Protein AF-A0A7W0CWL2-F1 (afdb_monomer_lite)

Radius of gyration: 29.36 Å; chains: 1; bounding box: 99×56×89 Å

Sequence (589 aa):
MKFAYYSIGLSVAALAASQASAQQHRPSVHDLQPAHIPLLMAPLDTTQPSAPIWFKGDAPENRLLAKVAFRPLDAVAIDSGAPAPLKTPLVLWRAISGDNARFATVPEIRQAKEGRTYCARPDALKGAFLCFVDADENGSFEKIARGTGERAPGVARLTIVGPAEALPKPVGYRPARPDEIEAIPASVVNCAKDHDRPRYAVQLARPEPSEEQIAAIADQLGGTNREAAIAAARRLASRSMGIAACQASEPIGASDYGFPATPLRPDAFAVRMGELVVEVGAKNESAPSRLLGVRNADRLYRVVGAGVAPLSETLTDAERELAIRQKFDKPILMTAAGAQVNAGVHGPGDVIATLPVSHGYMGVLTADTTIRTILSTRSVPAGTVVYGVPMSSRLTVTRNGIPMGPWETPKPTAENFNLVWCLPVEDEGRWSATCLPIGGAGYTILKGQQPAFHVSSLSYAADTSTNDGLPPVKEQAGNFGKPLVLRLRLKSVTPTQIAVAQETVFGDAVVSTRDWIVPRLPGKGSGLVIGGGVIGLSPAPAGSDKIDVAAVKPIEAGEDASRVDSGLLRENLAAPAEEIGGEAAAPLG

Secondary structure (DSSP, 8-state):
-----------HHHHHHHHHHTTS-PPPGGG-EEEE--EEEPPP-TTS----S---SSPPS--EEEEEEEEES-EEEE-----TT--S-EEEEEEEES-GGG--BHHHHHH----EEEE--GGGTTT-EEEEEESS-SSEEEEEEEEEESSS--GGGEEEEEEEEEEEEEEE-EEPPTTTS--EEEEEEE---TTS--EEEEEEPPPPPPHHHHHHHHHHTTSS-HHHHHHHHHHHHHHHH-----EEPEEE-TTTS--TTSPPPTT-EEEEETTEEEEE--SSTTPPEEEEEES-TTBEEEEETTEEEETTS---HHHHHHHHHHHS-S-SEEEPS--EE--EEE-TT-EEEEEEEEESSEEEESS-EEEE-SS-EEEE-TT-EEEEEEEE-B---EETTEEPPTTTSPPPPGGGEEEEEEEEEEETTEEEEEEE---SSS---EEEESSTT-------BTTS---SSS-SEEE-----SS-EEEEEEEEEE-SSEEEEEEEEEETTEEEEEEEEEEE--TTS-EEEEETTEEEEEEE-TT-TT-EEEEEEEPPPTTSBSS-EEEEEPPS-S---S------------

Foldseek 3Di:
DDDDDDQPDPDVVLVVVVVVVVPPDDFALLQKWWKAFWKFKDFFDQVDFAFAQAAADDDDPDFFGGKIKIFGPFKWWFDDSDDDDPRDTFIWGWMDTHDLLQDFFPVRVVPDPDWTKTWGWCPVPPQWIKIFTDRPPPQWGQWIWIFDFDQDTDRLRTTMTGHIDGRPDIGGIGTDDPVSIDMWIWTWGFPDHGLPATKIFIFTDQDQQDPVQLQVQCVVVPNDCSVVSSVVSSVVSDVRLDDTAIGGKAWDDPVGLPQVVDDADPQWTWIDDDQWIKIHHHNDHRTGIGTRGGNDSRTIWGDARRGIDTSSDDRHPVVQVSLLCSVVVFAQKWFAPDKDADFFKDFAFDWGIKTFIDGPWKWWFQAWDWADDPVDIDIDGGGQMWGWEWAFEQPQDDDVNHGDDPSPGDDDGSVRIDTWIWDWDADPNAIAIKTFDDAAADTHIDPRHPQHSQPHYDYDHNPPHHDDDDRRIDIDDDDNPWIWMWIWGFHWFAQFWTKIWTFTDTHHDGNDIDIDIATDDPPFWWWKQFQNWIWTWADDPPDRTMTGIDGPGDRDTSGHRSDMDTYTDDDDPPDPPPPPPPDDDDDDD

pLDDT: mean 75.86, std 18.03, range [21.53, 96.81]

Structure (mmCIF, N/CA/C/O backbone):
data_AF-A0A7W0CWL2-F1
#
_entry.id   AF-A0A7W0CWL2-F1
#
loop_
_atom_site.group_PDB
_atom_site.id
_atom_site.type_symbol
_atom_site.label_atom_id
_atom_site.label_alt_id
_atom_site.label_comp_id
_atom_site.label_asym_id
_atom_site.label_entity_id
_atom_site.label_seq_id
_atom_site.pdbx_PDB_ins_code
_atom_site.Cartn_x
_atom_site.Cartn_y
_atom_site.Cartn_z
_atom_site.occupancy
_atom_site.B_iso_or_equiv
_atom_site.auth_seq_id
_atom_site.auth_comp_id
_atom_site.auth_asym_id
_atom_site.auth_atom_id
_atom_site.pdbx_PDB_model_num
ATOM 1 N N . MET A 1 1 ? -34.058 -11.211 -50.443 1.00 27.27 1 MET A N 1
ATOM 2 C CA . MET A 1 1 ? -32.891 -11.559 -49.606 1.00 27.27 1 MET A CA 1
ATOM 3 C C . MET A 1 1 ? -32.279 -10.267 -49.084 1.00 27.27 1 MET A C 1
ATOM 5 O O . MET A 1 1 ? -31.775 -9.494 -49.884 1.00 27.27 1 MET A O 1
ATOM 9 N N . LYS A 1 2 ? -32.430 -9.972 -47.787 1.00 21.73 2 LYS A N 1
ATOM 10 C CA . LYS A 1 2 ? -31.880 -8.781 -47.118 1.00 21.73 2 LYS A CA 1
ATOM 11 C C . LYS A 1 2 ? -30.834 -9.257 -46.107 1.00 21.73 2 LYS A C 1
ATOM 13 O O . LYS A 1 2 ? -31.173 -10.056 -45.241 1.00 21.73 2 LYS A O 1
ATOM 18 N N . PHE A 1 3 ? -29.593 -8.796 -46.247 1.00 22.06 3 PHE A N 1
ATOM 19 C CA . PHE A 1 3 ? -28.521 -9.013 -45.275 1.00 22.06 3 PHE A CA 1
ATOM 20 C C . PHE A 1 3 ? -28.699 -8.047 -44.098 1.00 22.06 3 PHE A C 1
ATOM 22 O O . PHE A 1 3 ? -28.837 -6.840 -44.296 1.00 22.06 3 PHE A O 1
ATOM 29 N N . ALA A 1 4 ? -28.736 -8.595 -42.885 1.00 23.62 4 ALA A N 1
ATOM 30 C CA . ALA A 1 4 ? -28.808 -7.845 -41.641 1.00 23.62 4 ALA A CA 1
ATOM 31 C C . ALA A 1 4 ? -27.402 -7.390 -41.218 1.00 23.62 4 ALA A C 1
ATOM 33 O O . ALA A 1 4 ? -26.505 -8.209 -41.031 1.00 23.62 4 ALA A O 1
ATOM 34 N N . TYR A 1 5 ? -27.235 -6.077 -41.059 1.00 21.53 5 TYR A N 1
ATOM 35 C CA . TYR A 1 5 ? -26.109 -5.457 -40.367 1.00 21.53 5 TYR A CA 1
ATOM 36 C C . TYR A 1 5 ? -26.237 -5.743 -38.862 1.00 21.53 5 TYR A C 1
ATOM 38 O O . TYR A 1 5 ? -27.152 -5.232 -38.219 1.00 21.53 5 TYR A O 1
ATOM 46 N N . TYR A 1 6 ? -25.340 -6.555 -38.296 1.00 25.03 6 TYR A N 1
ATOM 47 C CA . TYR A 1 6 ? -25.198 -6.702 -36.845 1.00 25.03 6 TYR A CA 1
ATOM 48 C C . TYR A 1 6 ? -24.166 -5.695 -36.333 1.00 25.03 6 TYR A C 1
ATOM 50 O O . TYR A 1 6 ? -22.960 -5.866 -36.492 1.00 25.03 6 TYR A O 1
ATOM 58 N N . SER A 1 7 ? -24.666 -4.620 -35.731 1.00 25.83 7 SER A N 1
ATOM 59 C CA . SER A 1 7 ? -23.889 -3.589 -35.049 1.00 25.83 7 SER A CA 1
ATOM 60 C C . SER A 1 7 ? -23.289 -4.156 -33.756 1.00 25.83 7 SER A C 1
ATOM 62 O O . SER A 1 7 ? -24.020 -4.492 -32.824 1.00 25.83 7 SER A O 1
ATOM 64 N N . ILE A 1 8 ? -21.960 -4.252 -33.678 1.00 35.47 8 ILE A N 1
ATOM 65 C CA . ILE A 1 8 ? -21.224 -4.589 -32.450 1.00 35.47 8 ILE A CA 1
ATOM 66 C C . ILE A 1 8 ? -21.139 -3.318 -31.601 1.00 35.47 8 ILE A C 1
ATOM 68 O O . ILE A 1 8 ? -20.180 -2.554 -31.660 1.00 35.47 8 ILE A O 1
ATOM 72 N N . GLY A 1 9 ? -22.196 -3.054 -30.837 1.00 31.50 9 GLY A N 1
ATOM 73 C CA . GLY A 1 9 ? -22.177 -2.045 -29.788 1.00 31.50 9 GLY A CA 1
ATOM 74 C C . GLY A 1 9 ? -21.540 -2.626 -28.532 1.00 31.50 9 GLY A C 1
ATOM 75 O O . GLY A 1 9 ? -22.206 -3.334 -27.781 1.00 31.50 9 GLY A O 1
ATOM 76 N N . LEU A 1 10 ? -20.272 -2.306 -28.269 1.00 38.59 10 LEU A N 1
ATOM 77 C CA . LEU A 1 10 ? -19.717 -2.360 -26.914 1.00 38.59 10 LEU A CA 1
ATOM 78 C C . LEU A 1 10 ? -20.371 -1.218 -26.126 1.00 38.59 10 LEU A C 1
ATOM 80 O O . LEU A 1 10 ? -19.854 -0.108 -26.022 1.00 38.59 10 LEU A O 1
ATOM 84 N N . SER A 1 11 ? -21.603 -1.443 -25.680 1.00 37.03 11 SER A N 1
ATOM 85 C CA . SER A 1 11 ? -22.354 -0.445 -24.937 1.00 37.03 11 SER A CA 1
ATOM 86 C C . SER A 1 11 ? -21.695 -0.265 -23.575 1.00 37.03 11 SER A C 1
ATOM 88 O O . SER A 1 11 ? -21.535 -1.223 -22.823 1.00 37.03 11 SER A O 1
ATOM 90 N N . VAL A 1 12 ? -21.415 0.985 -23.215 1.00 39.75 12 VAL A N 1
ATOM 91 C CA . VAL A 1 12 ? -21.106 1.451 -21.849 1.00 39.75 12 VAL A CA 1
ATOM 92 C C . VAL A 1 12 ? -22.057 0.838 -20.795 1.00 39.75 12 VAL A C 1
ATOM 94 O O . VAL A 1 12 ? -21.685 0.679 -19.638 1.00 39.75 12 VAL A O 1
ATOM 97 N N . ALA A 1 13 ? -23.249 0.392 -21.210 1.00 33.59 13 ALA A N 1
ATOM 98 C CA . ALA A 1 13 ? -24.205 -0.386 -20.427 1.00 33.59 13 ALA A CA 1
ATOM 99 C C . ALA A 1 13 ? -23.679 -1.736 -19.886 1.00 33.59 13 ALA A C 1
ATOM 101 O O . ALA A 1 13 ? -24.046 -2.102 -18.778 1.00 33.59 13 ALA A O 1
ATOM 102 N N . ALA A 1 14 ? -22.803 -2.464 -20.593 1.00 38.53 14 ALA A N 1
ATOM 103 C CA . ALA A 1 14 ? -22.231 -3.722 -20.086 1.00 38.53 14 ALA A CA 1
ATOM 104 C C . ALA A 1 14 ? -21.186 -3.474 -18.976 1.00 38.53 14 ALA A C 1
ATOM 106 O O . ALA A 1 14 ? -21.126 -4.208 -17.992 1.00 38.53 14 ALA A O 1
ATOM 107 N N . LEU A 1 15 ? -20.430 -2.375 -19.092 1.00 38.44 15 LEU A N 1
ATOM 108 C CA . LEU A 1 15 ? -19.535 -1.862 -18.046 1.00 38.44 15 LEU A CA 1
ATOM 109 C C . LEU A 1 15 ? -20.314 -1.290 -16.847 1.00 38.44 15 LEU A C 1
ATOM 111 O O . LEU A 1 15 ? -19.859 -1.406 -15.713 1.00 38.44 15 LEU A O 1
ATOM 115 N N . ALA A 1 16 ? -21.497 -0.711 -17.079 1.00 36.06 16 ALA A N 1
ATOM 116 C CA . ALA A 1 16 ? -22.393 -0.224 -16.028 1.00 36.06 16 ALA A CA 1
ATOM 117 C C . ALA A 1 16 ? -23.171 -1.355 -15.322 1.00 36.06 16 ALA A C 1
ATOM 119 O O . ALA A 1 16 ? -23.413 -1.271 -14.123 1.00 36.06 16 ALA A O 1
ATOM 120 N N . ALA A 1 17 ? -23.510 -2.445 -16.018 1.00 32.56 17 ALA A N 1
ATOM 121 C CA . ALA A 1 17 ? -24.182 -3.603 -15.421 1.00 32.56 17 ALA A CA 1
ATOM 122 C C . ALA A 1 17 ? -23.267 -4.376 -14.449 1.00 32.56 17 ALA A C 1
ATOM 124 O O . ALA A 1 17 ? -23.724 -4.783 -13.385 1.00 32.56 17 ALA A O 1
ATOM 125 N N . SER A 1 18 ? -21.962 -4.474 -14.746 1.00 39.06 18 SER A N 1
ATOM 126 C CA . SER A 1 18 ? -20.945 -4.941 -13.781 1.00 39.06 18 SER A CA 1
ATOM 127 C C . SER A 1 18 ? -20.818 -4.001 -12.570 1.00 39.06 18 SER A C 1
ATOM 129 O O . SER A 1 18 ? -20.562 -4.452 -11.457 1.00 39.06 18 SER A O 1
ATOM 131 N N . GLN A 1 19 ? -21.038 -2.688 -12.731 1.00 36.34 19 GLN A N 1
ATOM 132 C CA . GLN A 1 19 ? -21.084 -1.764 -11.588 1.00 36.34 19 GLN A CA 1
ATOM 133 C C . GLN A 1 19 ? -22.311 -1.986 -10.689 1.00 36.34 19 GLN A C 1
ATOM 135 O O . GLN A 1 19 ? -22.186 -1.806 -9.481 1.00 36.34 19 GLN A O 1
ATOM 140 N N . ALA A 1 20 ? -23.452 -2.398 -11.252 1.00 31.19 20 ALA A N 1
ATOM 141 C CA . ALA A 1 20 ? -24.682 -2.653 -10.501 1.00 31.19 20 ALA A CA 1
ATOM 142 C C . ALA A 1 20 ? -24.654 -3.986 -9.721 1.00 31.19 20 ALA A C 1
ATOM 144 O O . ALA A 1 20 ? -25.176 -4.049 -8.612 1.00 31.19 20 ALA A O 1
ATOM 145 N N . SER A 1 21 ? -24.006 -5.038 -10.245 1.00 32.62 21 SER A N 1
ATOM 146 C CA . SER A 1 21 ? -23.830 -6.312 -9.516 1.00 32.62 21 SER A CA 1
ATOM 147 C C . SER A 1 21 ? -22.690 -6.287 -8.494 1.00 32.62 21 SER A C 1
ATOM 149 O O . SER A 1 21 ? -22.713 -7.049 -7.532 1.00 32.62 21 SER A O 1
ATOM 151 N N . ALA A 1 22 ? -21.706 -5.398 -8.659 1.00 36.59 22 ALA A N 1
ATOM 152 C CA . ALA A 1 22 ? -20.562 -5.272 -7.749 1.00 36.59 22 ALA A CA 1
ATOM 153 C C . ALA A 1 22 ? -20.897 -4.571 -6.415 1.00 36.59 22 ALA A C 1
ATOM 155 O O . ALA A 1 22 ? -20.013 -4.329 -5.594 1.00 36.59 22 ALA A O 1
ATOM 156 N N . GLN A 1 23 ? -22.167 -4.234 -6.175 1.00 35.53 23 GLN A N 1
ATOM 157 C CA . GLN A 1 23 ? -22.606 -3.563 -4.954 1.00 35.53 23 GLN A CA 1
ATOM 158 C C . GLN A 1 23 ? -22.805 -4.526 -3.762 1.00 35.53 23 GLN A C 1
ATOM 160 O O . GLN A 1 23 ? -23.130 -4.062 -2.673 1.00 35.53 23 GLN A O 1
ATOM 165 N N . GLN A 1 24 ? -22.586 -5.842 -3.930 1.00 41.56 24 GLN A N 1
ATOM 166 C CA . GLN A 1 24 ? -22.901 -6.850 -2.900 1.00 41.56 24 GLN A CA 1
ATOM 167 C C . GLN A 1 24 ? -21.722 -7.573 -2.225 1.00 41.56 24 GLN A C 1
ATOM 169 O O . GLN A 1 24 ? -21.952 -8.277 -1.244 1.00 41.56 24 GLN A O 1
ATOM 174 N N . HIS A 1 25 ? -20.466 -7.360 -2.621 1.00 42.75 25 HIS A N 1
ATOM 175 C CA . HIS A 1 25 ? -19.316 -7.801 -1.818 1.00 42.75 25 HIS A CA 1
ATOM 176 C C . HIS A 1 25 ? -18.101 -6.932 -2.134 1.00 42.75 25 HIS A C 1
ATOM 178 O O . HIS A 1 25 ? -17.621 -6.917 -3.266 1.00 42.75 25 HIS A O 1
ATOM 184 N N . ARG A 1 26 ? -17.578 -6.200 -1.142 1.00 56.06 26 ARG A N 1
ATOM 185 C CA . ARG A 1 26 ? -16.204 -5.693 -1.250 1.00 56.06 26 ARG A CA 1
ATOM 186 C C . ARG A 1 26 ? -15.301 -6.934 -1.318 1.00 56.06 26 ARG A C 1
ATOM 188 O O . ARG A 1 26 ? -15.426 -7.768 -0.422 1.00 56.06 26 ARG A O 1
ATOM 195 N N . PRO A 1 27 ? -14.456 -7.097 -2.352 1.00 63.69 27 PRO A N 1
ATOM 196 C CA . PRO A 1 27 ? -13.581 -8.261 -2.443 1.00 63.69 27 PRO A CA 1
ATOM 197 C C . PRO A 1 27 ? -12.713 -8.347 -1.188 1.00 63.69 27 PRO A C 1
ATOM 199 O O . PRO A 1 27 ? -12.268 -7.314 -0.671 1.00 63.69 27 PRO A O 1
ATOM 202 N N . SER A 1 28 ? -12.498 -9.565 -0.687 1.00 80.12 28 SER A N 1
ATOM 203 C CA . SER A 1 28 ? -11.626 -9.777 0.462 1.00 80.12 28 SER A CA 1
ATOM 204 C C . SER A 1 28 ? -10.224 -9.285 0.120 1.00 80.12 28 SER A C 1
ATOM 206 O O . SER A 1 28 ? -9.782 -9.379 -1.026 1.00 80.12 28 SER A O 1
ATOM 208 N N . VAL A 1 29 ? -9.476 -8.789 1.109 1.00 81.50 29 VAL A N 1
ATOM 209 C CA . VAL A 1 29 ? -8.068 -8.418 0.893 1.00 81.50 29 VAL A CA 1
ATOM 210 C C . VAL A 1 29 ? -7.231 -9.612 0.409 1.00 81.50 29 VAL A C 1
ATOM 212 O O . VAL A 1 29 ? -6.247 -9.434 -0.307 1.00 81.50 29 VAL A O 1
ATOM 215 N N . HIS A 1 30 ? -7.666 -10.831 0.739 1.00 85.94 30 HIS A N 1
ATOM 216 C CA . HIS A 1 30 ? -7.069 -12.094 0.297 1.00 85.94 30 HIS A CA 1
ATOM 217 C C . HIS A 1 30 ? -7.371 -12.442 -1.168 1.00 85.94 30 HIS A C 1
ATOM 219 O O . HIS A 1 30 ? -6.653 -13.243 -1.756 1.00 85.94 30 HIS A O 1
ATOM 225 N N . ASP A 1 31 ? -8.381 -11.812 -1.774 1.00 86.12 31 ASP A N 1
ATOM 226 C CA . ASP A 1 31 ? -8.710 -11.974 -3.198 1.00 86.12 31 ASP A CA 1
ATOM 227 C C . ASP A 1 31 ? -7.900 -11.021 -4.094 1.00 86.12 31 ASP A C 1
ATOM 229 O O . ASP A 1 31 ? -7.954 -11.105 -5.322 1.00 86.12 31 ASP A O 1
ATOM 233 N N . LEU A 1 32 ? -7.168 -10.078 -3.493 1.00 88.00 32 LEU A N 1
ATOM 234 C CA . LEU A 1 32 ? -6.303 -9.139 -4.199 1.00 88.00 32 LEU A CA 1
ATOM 235 C C . LEU A 1 32 ? -4.924 -9.763 -4.431 1.00 88.00 32 LEU A C 1
ATOM 237 O O . LEU A 1 32 ? -4.356 -10.395 -3.544 1.00 88.00 32 LEU A O 1
ATOM 241 N N . GLN A 1 33 ? -4.340 -9.538 -5.602 1.00 88.31 33 GLN A N 1
ATOM 242 C CA . GLN A 1 33 ? -3.027 -10.074 -5.955 1.00 88.31 33 GLN A CA 1
ATOM 243 C C . GLN A 1 33 ? -2.087 -8.966 -6.434 1.00 88.31 33 GLN A C 1
ATOM 245 O O . GLN A 1 33 ? -2.532 -8.072 -7.161 1.00 88.31 33 GLN A O 1
ATOM 250 N N . PRO A 1 34 ? -0.790 -9.016 -6.074 1.00 88.69 34 PRO A N 1
ATOM 251 C CA . PRO A 1 34 ? 0.233 -8.202 -6.722 1.00 88.69 34 PRO A CA 1
ATOM 252 C C . PRO A 1 34 ? 0.200 -8.399 -8.234 1.00 88.69 34 PRO A C 1
ATOM 254 O O . PRO A 1 34 ? 0.051 -9.529 -8.695 1.00 88.69 34 PRO A O 1
ATOM 257 N N . ALA A 1 35 ? 0.355 -7.328 -9.008 1.00 88.56 35 ALA A N 1
ATOM 258 C CA . ALA A 1 35 ? 0.389 -7.414 -10.461 1.00 88.56 35 ALA A CA 1
ATOM 259 C C . ALA A 1 35 ? 1.294 -6.358 -11.095 1.00 88.56 35 ALA A C 1
ATOM 261 O O . ALA A 1 35 ? 1.311 -5.216 -10.638 1.00 88.56 35 ALA A O 1
ATOM 262 N N . HIS A 1 36 ? 1.984 -6.702 -12.187 1.00 89.06 36 HIS A N 1
ATOM 263 C CA . HIS A 1 36 ? 2.844 -5.774 -12.932 1.00 89.06 36 HIS A CA 1
ATOM 264 C C . HIS A 1 36 ? 2.720 -5.917 -14.430 1.00 89.06 36 HIS A C 1
ATOM 266 O O . HIS A 1 36 ? 2.474 -7.000 -14.950 1.00 89.06 36 HIS A O 1
ATOM 272 N N . ILE A 1 37 ? 3.044 -4.824 -15.113 1.00 90.25 37 ILE A N 1
ATOM 273 C CA . ILE A 1 37 ? 3.412 -4.864 -16.520 1.00 90.25 37 ILE A CA 1
ATOM 274 C C . ILE A 1 37 ? 4.922 -5.136 -16.620 1.00 90.25 37 ILE A C 1
ATOM 276 O O . ILE A 1 37 ? 5.704 -4.248 -16.267 1.00 90.25 37 ILE A O 1
ATOM 280 N N . PRO A 1 38 ? 5.361 -6.312 -17.105 1.00 91.75 38 PRO A N 1
ATOM 281 C CA . PRO A 1 38 ? 6.758 -6.545 -17.442 1.00 91.75 38 PRO A CA 1
ATOM 282 C C . PRO A 1 38 ? 7.201 -5.633 -18.591 1.00 91.75 38 PRO A C 1
ATOM 284 O O . PRO A 1 38 ? 6.579 -5.590 -19.655 1.00 91.75 38 PRO A O 1
ATOM 287 N N . LEU A 1 39 ? 8.309 -4.928 -18.382 1.00 93.12 39 LEU A N 1
ATOM 288 C CA . LEU A 1 39 ? 8.911 -4.011 -19.341 1.00 93.12 39 LEU A CA 1
ATOM 289 C C . LEU A 1 39 ? 10.300 -4.485 -19.767 1.00 93.12 39 LEU A C 1
ATOM 291 O O . LEU A 1 39 ? 11.058 -5.014 -18.956 1.00 93.12 39 LEU A O 1
ATOM 295 N N . LEU A 1 40 ? 10.664 -4.208 -21.014 1.00 92.88 40 LEU A N 1
ATOM 296 C CA . LEU A 1 40 ? 12.005 -4.403 -21.556 1.00 92.88 40 LEU A CA 1
ATOM 297 C C . LEU A 1 40 ? 12.644 -3.073 -21.917 1.00 92.88 40 LEU A C 1
ATOM 299 O O . LEU A 1 40 ? 11.975 -2.170 -22.423 1.00 92.88 40 LEU A O 1
ATOM 303 N N . MET A 1 41 ? 13.950 -2.968 -21.674 1.00 92.31 41 MET A N 1
ATOM 304 C CA . MET A 1 41 ? 14.731 -1.830 -22.142 1.00 92.31 41 MET A CA 1
ATOM 305 C C . MET A 1 41 ? 14.873 -1.915 -23.665 1.00 92.31 41 MET A C 1
ATOM 307 O O . MET A 1 41 ? 15.286 -2.937 -24.209 1.00 92.31 41 MET A O 1
ATOM 311 N N . ALA A 1 42 ? 14.519 -0.839 -24.361 1.00 89.81 42 ALA A N 1
ATOM 312 C CA . ALA A 1 42 ? 14.760 -0.711 -25.790 1.00 89.81 42 ALA A CA 1
ATOM 313 C C . ALA A 1 42 ? 16.275 -0.663 -26.083 1.00 89.81 42 ALA A C 1
ATOM 315 O O . ALA A 1 42 ? 17.053 -0.302 -25.194 1.00 89.81 42 ALA A O 1
ATOM 316 N N . PRO A 1 43 ? 16.709 -0.978 -27.319 1.00 86.69 43 PRO A N 1
ATOM 317 C CA . PRO A 1 43 ? 18.112 -0.876 -27.706 1.00 86.69 43 PRO A CA 1
ATOM 318 C C . PRO A 1 43 ? 18.725 0.478 -27.330 1.00 86.69 43 PRO A C 1
ATOM 320 O O . PRO A 1 43 ? 18.146 1.534 -27.589 1.00 86.69 43 PRO A O 1
ATOM 323 N N . LEU A 1 44 ? 19.895 0.423 -26.695 1.00 86.81 44 LEU A N 1
ATOM 324 C CA . LEU A 1 44 ? 20.581 1.579 -26.135 1.00 86.81 44 LEU A CA 1
ATOM 325 C C . LEU A 1 44 ? 21.485 2.242 -27.175 1.00 86.81 44 LEU A C 1
ATOM 327 O O . LEU A 1 44 ? 22.370 1.590 -27.727 1.00 86.81 44 LEU A O 1
ATOM 331 N N . ASP A 1 45 ? 21.323 3.547 -27.379 1.00 87.81 45 ASP A N 1
ATOM 332 C CA . ASP A 1 45 ? 22.303 4.347 -28.113 1.00 87.81 45 ASP A CA 1
ATOM 333 C C . ASP A 1 45 ? 23.516 4.624 -27.211 1.00 87.81 45 ASP A C 1
ATOM 335 O O . ASP A 1 45 ? 23.439 5.396 -26.252 1.00 87.81 45 ASP A O 1
ATOM 339 N N . THR A 1 46 ? 24.639 3.964 -27.492 1.00 85.12 46 THR A N 1
ATOM 340 C CA . THR A 1 46 ? 25.900 4.122 -26.748 1.00 85.12 46 THR A CA 1
ATOM 341 C C . THR A 1 46 ? 26.716 5.333 -27.197 1.00 85.12 46 THR A C 1
ATOM 343 O O . THR A 1 46 ? 27.695 5.683 -26.542 1.00 85.12 46 THR A O 1
ATOM 346 N N . THR A 1 47 ? 26.314 6.001 -28.283 1.00 84.56 47 THR A N 1
ATOM 347 C CA . THR A 1 47 ? 26.996 7.198 -28.800 1.00 84.56 47 THR A CA 1
ATOM 348 C C . THR A 1 47 ? 26.538 8.486 -28.118 1.00 84.56 47 THR A C 1
ATOM 350 O O . THR A 1 47 ? 27.156 9.538 -28.295 1.00 84.56 47 THR A O 1
ATOM 353 N N . GLN A 1 48 ? 25.481 8.410 -27.305 1.00 85.69 48 GLN A N 1
ATOM 354 C CA . GLN A 1 48 ? 24.941 9.563 -26.600 1.00 85.69 48 GLN A CA 1
ATOM 355 C C . GLN A 1 48 ? 25.950 10.168 -25.604 1.00 85.69 48 GLN A C 1
ATOM 357 O O . GLN A 1 48 ? 26.683 9.436 -24.929 1.00 85.69 48 GLN A O 1
ATOM 362 N N . PRO A 1 49 ? 25.981 11.506 -25.461 1.00 76.56 49 PRO A N 1
ATOM 363 C CA . PRO A 1 49 ? 26.847 12.159 -24.491 1.00 76.56 49 PRO A CA 1
ATOM 364 C C . PRO A 1 49 ? 26.392 11.837 -23.063 1.00 76.56 49 PRO A C 1
ATOM 366 O O . PRO A 1 49 ? 25.206 11.934 -22.743 1.00 76.56 49 PRO A O 1
ATOM 369 N N . SER A 1 50 ? 27.351 11.503 -22.200 1.00 79.88 50 SER A N 1
ATOM 370 C CA . SER A 1 50 ? 27.122 11.192 -20.787 1.00 79.88 50 SER A CA 1
ATOM 371 C C . SER A 1 50 ? 27.806 12.232 -19.900 1.00 79.88 50 SER A C 1
ATOM 373 O O . SER A 1 50 ? 28.954 12.617 -20.134 1.00 79.88 50 SER A O 1
ATOM 375 N N . ALA A 1 51 ? 27.093 12.715 -18.885 1.00 81.44 51 ALA A N 1
ATOM 376 C CA . ALA A 1 51 ? 27.603 13.705 -17.947 1.00 81.44 51 ALA A CA 1
ATOM 377 C C . ALA A 1 51 ? 28.787 13.155 -17.124 1.00 81.44 51 ALA A C 1
ATOM 379 O O . ALA A 1 51 ? 28.864 11.948 -16.862 1.00 81.44 51 ALA A O 1
ATOM 380 N N . PRO A 1 52 ? 29.705 14.017 -16.656 1.00 79.12 52 PRO A N 1
ATOM 381 C CA . PRO A 1 52 ? 30.746 13.598 -15.733 1.00 79.12 52 PRO A CA 1
ATOM 382 C C . PRO A 1 52 ? 30.190 12.966 -14.455 1.00 79.12 52 PRO A C 1
ATOM 384 O O . PRO A 1 52 ? 29.165 13.381 -13.906 1.00 79.12 52 PRO A O 1
ATOM 387 N N . ILE A 1 53 ? 30.903 11.957 -13.957 1.00 81.12 53 ILE A N 1
ATOM 388 C CA . ILE A 1 53 ? 30.528 11.268 -12.716 1.00 81.12 53 ILE A CA 1
ATOM 389 C C . ILE A 1 53 ? 31.070 12.000 -11.483 1.00 81.12 53 ILE A C 1
ATOM 391 O O . ILE A 1 53 ? 30.425 12.018 -10.434 1.00 81.12 53 ILE A O 1
ATOM 395 N N . TRP A 1 54 ? 32.238 12.623 -11.624 1.00 82.81 54 TRP A N 1
ATOM 396 C CA . TRP A 1 54 ? 32.988 13.264 -10.552 1.00 82.81 54 TRP A CA 1
ATOM 397 C C . TRP A 1 54 ? 32.795 14.784 -10.564 1.00 82.81 54 TRP A C 1
ATOM 399 O O . TRP A 1 54 ? 33.126 15.445 -11.548 1.00 82.81 54 TRP A O 1
ATOM 409 N N . PHE A 1 55 ? 32.320 15.342 -9.452 1.00 77.12 55 PHE A N 1
ATOM 410 C CA . PHE A 1 55 ? 32.189 16.785 -9.242 1.00 77.12 55 PHE A CA 1
ATOM 411 C C . PHE A 1 55 ? 32.263 17.129 -7.746 1.00 77.12 55 PHE A C 1
ATOM 413 O O . PHE A 1 55 ? 31.972 16.279 -6.893 1.00 77.12 55 PHE A O 1
ATOM 420 N N . LYS A 1 56 ? 32.637 18.378 -7.448 1.00 75.88 56 LYS A N 1
ATOM 421 C CA . LYS A 1 56 ? 32.784 18.919 -6.092 1.00 75.88 56 LYS A CA 1
ATOM 422 C C . LYS A 1 56 ? 31.706 19.967 -5.819 1.00 75.88 56 LYS A C 1
ATOM 424 O O . LYS A 1 56 ? 31.490 20.836 -6.655 1.00 75.88 56 LYS A O 1
ATOM 429 N N . GLY A 1 57 ? 31.093 19.942 -4.635 1.00 74.19 57 GLY A N 1
ATOM 430 C CA . GLY A 1 57 ? 30.106 20.951 -4.248 1.00 74.19 57 GLY A CA 1
ATOM 431 C C . GLY A 1 57 ? 28.729 20.692 -4.857 1.00 74.19 57 GLY A C 1
ATOM 432 O O . GLY A 1 57 ? 28.254 19.552 -4.874 1.00 74.19 57 GLY A O 1
ATOM 433 N N . ASP A 1 58 ? 28.060 21.752 -5.312 1.00 67.81 58 ASP A N 1
ATOM 434 C CA . ASP A 1 58 ? 26.716 21.636 -5.872 1.00 67.81 58 ASP A CA 1
ATOM 435 C C . ASP A 1 58 ? 26.718 20.762 -7.125 1.00 67.81 58 ASP A C 1
ATOM 437 O O . ASP A 1 58 ? 27.570 20.865 -8.007 1.00 67.81 58 ASP A O 1
ATOM 441 N N . ALA A 1 59 ? 25.746 19.859 -7.195 1.00 65.00 59 ALA A N 1
ATOM 442 C CA . ALA A 1 59 ? 25.706 18.891 -8.272 1.00 65.00 59 ALA A CA 1
ATOM 443 C C . ALA A 1 59 ? 25.337 19.565 -9.611 1.00 65.00 59 ALA A C 1
ATOM 445 O O . ALA A 1 59 ? 24.391 20.361 -9.636 1.00 65.00 59 ALA A O 1
ATOM 446 N N . PRO A 1 60 ? 26.028 19.217 -10.718 1.00 68.94 60 PRO A N 1
ATOM 447 C CA . PRO A 1 60 ? 25.982 19.955 -11.978 1.00 68.94 60 PRO A CA 1
ATOM 448 C C . PRO A 1 60 ? 24.567 20.022 -12.554 1.00 68.94 60 PRO A C 1
ATOM 450 O O . PRO A 1 60 ? 23.731 19.157 -12.273 1.00 68.94 60 PRO A O 1
ATOM 453 N N . GLU A 1 61 ? 24.301 21.042 -13.375 1.00 71.38 61 GLU A N 1
ATOM 454 C CA . GLU A 1 61 ? 22.994 21.224 -14.021 1.00 71.38 61 GLU A CA 1
ATOM 455 C C . GLU A 1 61 ? 22.643 20.039 -14.929 1.00 71.38 61 GLU A C 1
ATOM 457 O O . GLU A 1 61 ? 21.525 19.522 -14.881 1.00 71.38 61 GLU A O 1
ATOM 462 N N . ASN A 1 62 ? 23.616 19.549 -15.703 1.00 77.44 62 ASN A N 1
ATOM 463 C CA . ASN A 1 62 ? 23.465 18.320 -16.470 1.00 77.44 62 ASN A CA 1
ATOM 464 C C . ASN A 1 62 ? 23.977 17.117 -15.671 1.00 77.44 62 ASN A C 1
ATOM 466 O O . ASN A 1 62 ? 25.177 16.967 -15.446 1.00 77.44 62 ASN A O 1
ATOM 470 N N . ARG A 1 63 ? 23.057 16.229 -15.290 1.00 82.50 63 ARG A N 1
ATOM 471 C CA . ARG A 1 63 ? 23.359 14.964 -14.598 1.00 82.50 63 ARG A CA 1
ATOM 472 C C . ARG A 1 63 ? 23.021 13.737 -15.432 1.00 82.50 63 ARG A C 1
ATOM 474 O O . ARG A 1 63 ? 23.032 12.631 -14.905 1.00 82.50 63 ARG A O 1
ATOM 481 N N . LEU A 1 64 ? 22.652 13.918 -16.696 1.00 87.19 64 LEU A N 1
ATOM 482 C CA . LEU A 1 64 ? 22.193 12.837 -17.555 1.00 87.19 64 LEU A CA 1
ATOM 483 C C . LEU A 1 64 ? 23.355 11.908 -17.913 1.00 87.19 64 LEU A C 1
ATOM 485 O O . LEU A 1 64 ? 24.317 12.338 -18.540 1.00 87.19 64 LEU A O 1
ATOM 489 N N . LEU A 1 65 ? 23.243 10.638 -17.539 1.00 86.50 65 LEU A N 1
ATOM 490 C CA . LEU A 1 65 ? 24.191 9.587 -17.911 1.00 86.50 65 LEU A CA 1
ATOM 491 C C . LEU A 1 65 ? 23.724 8.832 -19.160 1.00 86.50 65 LEU A C 1
ATOM 493 O O . LEU A 1 65 ? 24.521 8.527 -20.038 1.00 86.50 65 LEU A O 1
ATOM 497 N N . ALA A 1 66 ? 22.423 8.547 -19.258 1.00 89.75 66 ALA A N 1
ATOM 498 C CA . ALA A 1 66 ? 21.838 7.900 -20.429 1.00 89.75 66 ALA A CA 1
ATOM 499 C C . ALA A 1 66 ? 20.352 8.243 -20.569 1.00 89.75 66 ALA A C 1
ATOM 501 O O . ALA A 1 66 ? 19.620 8.261 -19.580 1.00 89.75 66 ALA A O 1
ATOM 502 N N . LYS A 1 67 ? 19.882 8.453 -21.799 1.00 91.12 67 LYS A N 1
ATOM 503 C CA . LYS A 1 67 ? 18.464 8.340 -22.152 1.00 91.12 67 LYS A CA 1
ATOM 504 C C . LYS A 1 67 ? 18.172 6.886 -22.483 1.00 91.12 67 LYS A C 1
ATOM 506 O O . LYS A 1 67 ? 18.924 6.249 -23.220 1.00 91.12 67 LYS A O 1
ATOM 511 N N . VAL A 1 68 ? 17.080 6.375 -21.933 1.00 91.75 68 VAL A N 1
ATOM 512 C CA . VAL A 1 68 ? 16.603 5.011 -22.158 1.00 91.75 68 VAL A CA 1
ATOM 513 C C . VAL A 1 68 ? 15.100 5.039 -22.418 1.00 91.75 68 VAL A C 1
ATOM 515 O O . VAL A 1 68 ? 14.405 5.989 -22.059 1.00 91.75 68 VAL A O 1
ATOM 518 N N . ALA A 1 69 ? 14.579 3.998 -23.050 1.00 92.12 69 ALA A N 1
ATOM 519 C CA . ALA A 1 69 ? 13.145 3.816 -23.212 1.00 92.12 69 ALA A CA 1
ATOM 520 C C . ALA A 1 69 ? 12.779 2.386 -22.838 1.00 92.12 69 ALA A C 1
ATOM 522 O O . ALA A 1 69 ? 13.557 1.465 -23.078 1.00 92.12 69 ALA A O 1
ATOM 523 N N . PHE A 1 70 ? 11.597 2.206 -22.266 1.00 92.94 70 PHE A N 1
ATOM 524 C CA . PHE A 1 70 ? 11.064 0.897 -21.915 1.00 92.94 70 PHE A CA 1
ATOM 525 C C . PHE A 1 70 ? 9.811 0.597 -22.733 1.00 92.94 70 PHE A C 1
ATOM 527 O O . PHE A 1 70 ? 9.055 1.507 -23.068 1.00 92.94 70 PHE A O 1
ATOM 534 N N . ARG A 1 71 ? 9.577 -0.670 -23.066 1.00 92.31 71 ARG A N 1
ATOM 535 C CA . ARG A 1 71 ? 8.370 -1.130 -23.771 1.00 92.31 71 ARG A CA 1
ATOM 536 C C . ARG A 1 71 ? 7.749 -2.314 -23.037 1.00 92.31 71 ARG A C 1
ATOM 538 O O . ARG A 1 71 ? 8.507 -3.072 -22.431 1.00 92.31 71 ARG A O 1
ATOM 545 N N . PRO A 1 72 ? 6.418 -2.494 -23.072 1.00 91.94 72 PRO A N 1
ATOM 546 C CA . PRO A 1 72 ? 5.806 -3.705 -22.540 1.00 91.94 72 PRO A CA 1
ATOM 547 C C . PRO A 1 72 ? 6.357 -4.934 -23.265 1.00 91.94 72 PRO A C 1
ATOM 549 O O . PRO A 1 72 ? 6.608 -4.892 -24.470 1.00 91.94 72 PRO A O 1
ATOM 552 N N . LEU A 1 73 ? 6.547 -6.020 -22.517 1.00 89.56 73 LEU A N 1
ATOM 553 C CA . LEU A 1 73 ? 7.004 -7.299 -23.060 1.00 89.56 73 LEU A CA 1
ATOM 554 C C . LEU A 1 73 ? 6.063 -7.825 -24.152 1.00 89.56 73 LEU A C 1
ATOM 556 O O . LEU A 1 73 ? 6.517 -8.410 -25.131 1.00 89.56 73 LEU A O 1
ATOM 560 N N . ASP A 1 74 ? 4.760 -7.639 -23.945 1.00 89.88 74 ASP A N 1
ATOM 561 C CA . ASP A 1 74 ? 3.699 -8.081 -24.840 1.00 89.88 74 ASP A CA 1
ATOM 562 C C . ASP A 1 74 ? 2.485 -7.145 -24.716 1.00 89.88 74 ASP A C 1
ATOM 564 O O . ASP A 1 74 ? 2.215 -6.590 -23.643 1.00 89.88 74 ASP A O 1
ATOM 568 N N . ALA A 1 75 ? 1.772 -6.947 -25.821 1.00 91.69 75 ALA A N 1
ATOM 569 C CA . ALA A 1 75 ? 0.607 -6.080 -25.903 1.00 91.69 75 ALA A CA 1
ATOM 570 C C . ALA A 1 75 ? -0.353 -6.553 -26.998 1.00 91.69 75 ALA A C 1
ATOM 572 O O . ALA A 1 75 ? 0.045 -7.025 -28.065 1.00 91.69 75 ALA A O 1
ATOM 573 N N . VAL A 1 76 ? -1.639 -6.365 -26.737 1.00 92.31 76 VAL A N 1
ATOM 574 C CA . VAL A 1 76 ? -2.739 -6.771 -27.611 1.00 92.31 76 VAL A CA 1
ATOM 575 C C . VAL A 1 76 ? -3.678 -5.600 -27.841 1.00 92.31 76 VAL A C 1
ATOM 577 O O . VAL A 1 76 ? -3.685 -4.631 -27.086 1.00 92.31 76 VAL A O 1
ATOM 580 N N . ALA A 1 77 ? -4.459 -5.672 -28.905 1.00 89.62 77 ALA A N 1
ATOM 581 C CA . ALA A 1 77 ? -5.421 -4.662 -29.287 1.00 89.62 77 ALA A CA 1
ATOM 582 C C . ALA A 1 77 ? -6.810 -5.290 -29.404 1.00 89.62 77 ALA A C 1
ATOM 584 O O . ALA A 1 77 ? -6.981 -6.340 -30.029 1.00 89.62 77 ALA A O 1
ATOM 585 N N . ILE A 1 78 ? -7.799 -4.615 -28.823 1.00 85.94 78 ILE A N 1
ATOM 586 C CA . ILE A 1 78 ? -9.211 -4.855 -29.107 1.00 85.94 78 ILE A CA 1
ATOM 587 C C . ILE A 1 78 ? -9.632 -3.818 -30.146 1.00 85.94 78 ILE A C 1
ATOM 589 O O . ILE A 1 78 ? -9.615 -2.610 -29.879 1.00 85.94 78 ILE A O 1
ATOM 593 N N . ASP A 1 79 ? -10.007 -4.285 -31.334 1.00 78.12 79 ASP A N 1
ATOM 594 C CA . ASP A 1 79 ? -10.527 -3.416 -32.384 1.00 78.12 79 ASP A CA 1
ATOM 595 C C . ASP A 1 79 ? -11.951 -2.974 -32.000 1.00 78.12 79 ASP A C 1
ATOM 597 O O . ASP A 1 79 ? -12.882 -3.777 -31.906 1.00 78.12 79 ASP A O 1
ATOM 601 N N . SER A 1 80 ? -12.131 -1.685 -31.714 1.00 59.84 80 SER A N 1
ATOM 602 C CA . SER A 1 80 ? -13.429 -1.125 -31.345 1.00 59.84 80 SER A CA 1
ATOM 603 C C . SER A 1 80 ? -14.303 -0.953 -32.593 1.00 59.84 80 SER A C 1
ATOM 605 O O . SER A 1 80 ? -13.997 -0.182 -33.496 1.00 59.84 80 SER A O 1
ATOM 607 N N . GLY A 1 81 ? -15.448 -1.637 -32.645 1.00 53.56 81 GLY A N 1
ATOM 608 C CA . GLY A 1 81 ? -16.469 -1.445 -33.687 1.00 53.56 81 GLY A CA 1
ATOM 609 C C . GLY A 1 81 ? -17.294 -0.151 -33.548 1.00 53.56 81 GLY A C 1
ATOM 610 O O . GLY A 1 81 ? -18.453 -0.129 -33.956 1.00 53.56 81 GLY A O 1
ATOM 611 N N . ALA A 1 82 ? -16.763 0.904 -32.918 1.00 36.66 82 ALA A N 1
ATOM 612 C CA . ALA A 1 82 ? -17.532 2.086 -32.519 1.00 36.66 82 ALA A CA 1
ATOM 613 C C . ALA A 1 82 ? -17.603 3.168 -33.626 1.00 36.66 82 ALA A C 1
ATOM 615 O O . ALA A 1 82 ? -16.594 3.451 -34.274 1.00 36.66 82 ALA A O 1
ATOM 616 N N . PRO A 1 83 ? -18.757 3.838 -33.827 1.00 36.72 83 PRO A N 1
ATOM 617 C CA . PRO A 1 83 ? -18.816 5.063 -34.618 1.00 36.72 83 PRO A CA 1
ATOM 618 C C . PRO A 1 83 ? -18.065 6.205 -33.904 1.00 36.72 83 PRO A C 1
ATOM 620 O O . PRO A 1 83 ? -18.021 6.257 -32.677 1.00 36.72 83 PRO A O 1
ATOM 623 N N . ALA A 1 84 ? -17.465 7.109 -34.687 1.00 31.83 84 ALA A N 1
ATOM 624 C CA . ALA A 1 84 ? -16.633 8.241 -34.252 1.00 31.83 84 ALA A CA 1
ATOM 625 C C . ALA A 1 84 ? -17.191 9.001 -33.020 1.00 31.83 84 ALA A C 1
ATOM 627 O O . ALA A 1 84 ? -18.402 9.220 -32.962 1.00 31.83 84 ALA A O 1
ATOM 628 N N . PRO A 1 85 ? -16.334 9.438 -32.062 1.00 40.44 85 PRO A N 1
ATOM 629 C CA . PRO A 1 85 ? -14.959 9.913 -32.289 1.00 40.44 85 PRO A CA 1
ATOM 630 C C . PRO A 1 85 ? -13.804 9.011 -31.801 1.00 40.44 85 PRO A C 1
ATOM 632 O O . PRO A 1 85 ? -12.648 9.390 -31.972 1.00 40.44 85 PRO A O 1
ATOM 635 N N . LEU A 1 86 ? -14.048 7.819 -31.249 1.00 40.81 86 LEU A N 1
ATOM 636 C CA . LEU A 1 86 ? -12.962 6.921 -30.816 1.00 40.81 86 LEU A CA 1
ATOM 637 C C . LEU A 1 86 ? -12.450 6.073 -31.994 1.00 40.81 86 LEU A C 1
ATOM 639 O O . LEU A 1 86 ? -12.898 4.954 -32.206 1.00 40.81 86 LEU A O 1
ATOM 643 N N . LYS A 1 87 ? -11.528 6.630 -32.791 1.00 48.84 87 LYS A N 1
ATOM 644 C CA . LYS A 1 87 ? -10.916 5.978 -33.972 1.00 48.84 87 LYS A CA 1
ATOM 645 C C . LYS A 1 87 ? -9.724 5.053 -33.663 1.00 48.84 87 LYS A C 1
ATOM 647 O O . LYS A 1 87 ? -9.100 4.564 -34.601 1.00 48.84 87 LYS A O 1
ATOM 652 N N . THR A 1 88 ? -9.370 4.832 -32.399 1.00 62.25 88 THR A N 1
ATOM 653 C CA . THR A 1 88 ? -8.170 4.065 -32.025 1.00 62.25 88 THR A CA 1
ATOM 654 C C . THR A 1 88 ? -8.523 2.749 -31.332 1.00 62.25 88 THR A C 1
ATOM 656 O O . THR A 1 88 ? -9.414 2.746 -30.474 1.00 62.25 88 THR A O 1
ATOM 659 N N . PRO A 1 89 ? -7.828 1.646 -31.667 1.00 74.06 89 PRO A N 1
ATOM 660 C CA . PRO A 1 89 ? -7.990 0.380 -30.965 1.00 74.06 89 PRO A CA 1
ATOM 661 C C . PRO A 1 89 ? -7.605 0.536 -29.490 1.00 74.06 89 PRO A C 1
ATOM 663 O O . PRO A 1 89 ? -6.731 1.336 -29.140 1.00 74.06 89 PRO A O 1
ATOM 666 N N . LEU A 1 90 ? -8.258 -0.231 -28.616 1.00 82.75 90 LEU A N 1
ATOM 667 C CA . LEU A 1 90 ? -7.898 -0.265 -27.202 1.00 82.75 90 LEU A CA 1
ATOM 668 C C . LEU A 1 90 ? -6.688 -1.182 -27.031 1.00 82.75 90 LEU A C 1
ATOM 670 O O . LEU A 1 90 ? -6.818 -2.402 -27.124 1.00 82.75 90 LEU A O 1
ATOM 674 N N . VAL A 1 91 ? -5.523 -0.588 -26.784 1.00 86.81 91 VAL A N 1
ATOM 675 C CA . VAL A 1 91 ? -4.279 -1.324 -26.544 1.00 86.81 91 VAL A CA 1
ATOM 676 C C . VAL A 1 91 ? -4.204 -1.734 -25.075 1.00 86.81 91 VAL A C 1
ATOM 678 O O . VAL A 1 91 ? -4.282 -0.894 -24.175 1.00 86.81 91 VAL A O 1
ATOM 681 N N . LEU A 1 92 ? -4.046 -3.033 -24.841 1.00 89.69 92 LEU A N 1
ATOM 682 C CA . LEU A 1 92 ? -3.895 -3.653 -23.533 1.00 89.69 92 LEU A CA 1
ATOM 683 C C . LEU A 1 92 ? -2.482 -4.214 -23.402 1.00 89.69 92 LEU A C 1
ATOM 685 O O . LEU A 1 92 ? -1.966 -4.845 -24.323 1.00 89.69 92 LEU A O 1
ATOM 689 N N . TRP A 1 93 ? -1.842 -3.996 -22.262 1.00 91.94 93 TRP A N 1
ATOM 690 C CA . TRP A 1 93 ? -0.484 -4.477 -22.016 1.00 91.94 93 TRP A CA 1
ATOM 691 C C . TRP A 1 93 ? -0.518 -5.716 -21.144 1.00 91.94 93 TRP A C 1
ATOM 693 O O . TRP A 1 93 ? -1.304 -5.770 -20.196 1.00 91.94 93 TRP A O 1
ATOM 703 N N . ARG A 1 94 ? 0.330 -6.700 -21.455 1.00 91.56 94 ARG A N 1
ATOM 704 C CA . ARG A 1 94 ? 0.402 -7.937 -20.679 1.00 91.56 94 ARG A CA 1
ATOM 705 C C . ARG A 1 94 ? 0.721 -7.603 -19.231 1.00 91.56 94 ARG A C 1
ATOM 707 O O . ARG A 1 94 ? 1.640 -6.834 -18.959 1.00 91.56 94 ARG A O 1
ATOM 714 N N . ALA A 1 95 ? -0.041 -8.198 -18.331 1.00 90.56 95 ALA A N 1
ATOM 715 C CA . ALA A 1 95 ? 0.161 -8.145 -16.903 1.00 90.56 95 ALA A CA 1
ATOM 716 C C . ALA A 1 95 ? 0.475 -9.545 -16.374 1.00 90.56 95 ALA A C 1
ATOM 718 O O . ALA A 1 95 ? 0.028 -10.554 -16.919 1.00 90.56 95 ALA A O 1
ATOM 719 N N . ILE A 1 96 ? 1.250 -9.579 -15.302 1.00 88.06 96 ILE A N 1
ATOM 720 C CA . ILE A 1 96 ? 1.591 -10.777 -14.541 1.00 88.06 96 ILE A CA 1
ATOM 721 C C . ILE A 1 96 ? 1.084 -10.556 -13.130 1.00 88.06 96 ILE A C 1
ATOM 723 O O . ILE A 1 96 ? 1.345 -9.491 -12.573 1.00 88.06 96 ILE A O 1
ATOM 727 N N . SER A 1 97 ? 0.346 -11.522 -12.588 1.00 83.88 97 SER A N 1
ATOM 728 C CA . SER A 1 97 ? -0.263 -11.460 -11.259 1.00 83.88 97 SER A CA 1
ATOM 729 C C . SER A 1 97 ? 0.238 -12.597 -10.372 1.00 83.88 97 SER A C 1
ATOM 731 O O . SER A 1 97 ? 0.295 -13.735 -10.828 1.00 83.88 97 SER A O 1
ATOM 733 N N . GLY A 1 98 ? 0.521 -12.313 -9.099 1.00 77.81 98 GLY A N 1
ATOM 734 C CA . GLY A 1 98 ? 0.945 -13.308 -8.109 1.00 77.81 98 GLY A CA 1
ATOM 735 C C . GLY A 1 98 ? 2.335 -13.051 -7.518 1.00 77.81 98 GLY A C 1
ATOM 736 O O . GLY A 1 98 ? 2.727 -11.907 -7.289 1.00 77.81 98 GLY A O 1
ATOM 737 N N . ASP A 1 99 ? 3.061 -14.130 -7.204 1.00 68.12 99 ASP A N 1
ATOM 738 C CA . ASP A 1 99 ? 4.408 -14.083 -6.613 1.00 68.12 99 ASP A CA 1
ATOM 739 C C . ASP A 1 99 ? 5.468 -13.761 -7.680 1.00 68.12 99 ASP A C 1
ATOM 741 O O . ASP A 1 99 ? 6.074 -14.634 -8.304 1.00 68.12 99 ASP A O 1
ATOM 745 N N . ASN A 1 100 ? 5.682 -12.463 -7.880 1.00 62.41 100 ASN A N 1
ATOM 746 C CA . ASN A 1 100 ? 6.516 -11.916 -8.951 1.00 62.41 100 ASN A CA 1
ATOM 747 C C . ASN A 1 100 ? 8.026 -12.017 -8.677 1.00 62.41 100 ASN A C 1
ATOM 749 O O . ASN A 1 100 ? 8.832 -11.670 -9.544 1.00 62.41 100 ASN A O 1
ATOM 753 N N . ALA A 1 101 ? 8.435 -12.522 -7.505 1.00 57.78 101 ALA A N 1
ATOM 754 C CA . ALA A 1 101 ? 9.844 -12.698 -7.143 1.00 57.78 101 ALA A CA 1
ATOM 755 C C . ALA A 1 101 ? 10.594 -13.682 -8.067 1.00 57.78 101 ALA A C 1
ATOM 757 O O . ALA A 1 101 ? 11.817 -13.789 -7.997 1.00 57.78 101 ALA A O 1
ATOM 758 N N . ARG A 1 102 ? 9.871 -14.392 -8.943 1.00 65.44 102 ARG A N 1
ATOM 759 C CA . ARG A 1 102 ? 10.391 -15.474 -9.787 1.00 65.44 102 ARG A CA 1
ATOM 760 C C . ARG A 1 102 ? 10.784 -15.052 -11.203 1.00 65.44 102 ARG A C 1
ATOM 762 O O . ARG A 1 102 ? 11.442 -15.837 -11.873 1.00 65.44 102 ARG A O 1
ATOM 769 N N . PHE A 1 103 ? 10.409 -13.851 -11.658 1.00 76.25 103 PHE A N 1
ATOM 770 C CA . PHE A 1 103 ? 10.617 -13.424 -13.048 1.00 76.25 103 PHE A CA 1
ATOM 771 C C . PHE A 1 103 ? 11.677 -12.328 -13.168 1.00 76.25 103 PHE A C 1
ATOM 773 O O . PHE A 1 103 ? 11.422 -11.137 -12.979 1.00 76.25 103 PHE A O 1
ATOM 780 N N . ALA A 1 104 ? 12.889 -12.742 -13.513 1.00 82.56 104 ALA A N 1
ATOM 781 C CA . ALA A 1 104 ? 14.037 -11.898 -13.793 1.00 82.56 104 ALA A CA 1
ATOM 782 C C . ALA A 1 104 ? 14.232 -11.638 -15.294 1.00 82.56 104 ALA A C 1
ATOM 784 O O . ALA A 1 104 ? 14.691 -10.546 -15.650 1.00 82.56 104 ALA A O 1
ATOM 785 N N . THR A 1 105 ? 13.913 -12.608 -16.160 1.00 86.75 105 THR A N 1
ATOM 786 C CA . THR A 1 105 ? 14.239 -12.552 -17.598 1.00 86.75 105 THR A CA 1
ATOM 787 C C . THR A 1 105 ? 13.097 -12.968 -18.538 1.00 86.75 105 THR A C 1
ATOM 789 O O . THR A 1 105 ? 12.166 -13.672 -18.147 1.00 86.75 105 THR A O 1
ATOM 792 N N . VAL A 1 106 ? 13.162 -12.547 -19.812 1.00 87.62 106 VAL A N 1
ATOM 793 C CA . VAL A 1 106 ? 12.174 -12.920 -20.852 1.00 87.62 106 VAL A CA 1
ATOM 794 C C . VAL A 1 106 ? 11.951 -14.436 -20.968 1.00 87.62 106 VAL A C 1
ATOM 796 O O . VAL A 1 106 ? 10.787 -14.845 -21.037 1.00 87.62 106 VAL A O 1
ATOM 799 N N . PRO A 1 107 ? 12.997 -15.292 -21.002 1.00 86.56 107 PRO A N 1
ATOM 800 C CA . PRO A 1 107 ? 12.804 -16.737 -21.085 1.00 86.56 107 PRO A CA 1
ATOM 801 C C . PRO A 1 107 ? 11.995 -17.315 -19.918 1.00 86.56 107 PRO A C 1
ATOM 803 O O . PRO A 1 107 ? 11.162 -18.187 -20.148 1.00 86.56 107 PRO A O 1
ATOM 806 N N . GLU A 1 108 ? 12.187 -16.807 -18.699 1.00 83.00 108 GLU A N 1
ATOM 807 C CA . GLU A 1 108 ? 11.478 -17.284 -17.503 1.00 83.00 108 GLU A CA 1
ATOM 808 C C . GLU A 1 108 ? 9.974 -16.998 -17.580 1.00 83.00 108 GLU A C 1
ATOM 810 O O . GLU A 1 108 ? 9.172 -17.902 -17.355 1.00 83.00 108 GLU A O 1
ATOM 815 N N . ILE A 1 109 ? 9.576 -15.782 -17.987 1.00 80.12 109 ILE A N 1
ATOM 816 C CA . ILE A 1 109 ? 8.151 -15.454 -18.190 1.00 80.12 109 ILE A CA 1
ATOM 817 C C . ILE A 1 109 ? 7.532 -16.336 -19.275 1.00 80.12 109 ILE A C 1
ATOM 819 O O . ILE A 1 109 ? 6.394 -16.778 -19.143 1.00 80.12 109 ILE A O 1
ATOM 823 N N . ARG A 1 110 ? 8.247 -16.582 -20.379 1.00 80.31 110 ARG A N 1
ATOM 824 C CA . ARG A 1 110 ? 7.709 -17.383 -21.494 1.00 80.31 110 ARG A CA 1
ATOM 825 C C . ARG A 1 110 ? 7.476 -18.844 -21.117 1.00 80.31 110 ARG A C 1
ATOM 827 O O . ARG A 1 110 ? 6.639 -19.491 -21.735 1.00 80.31 110 ARG A O 1
ATOM 834 N N . GLN A 1 111 ? 8.223 -19.362 -20.146 1.00 73.31 111 GLN A N 1
ATOM 835 C CA . GLN A 1 111 ? 8.078 -20.732 -19.652 1.00 73.31 111 GLN A CA 1
ATOM 836 C C . GLN A 1 111 ? 6.974 -20.870 -18.592 1.00 73.31 111 GLN A C 1
ATOM 838 O O . GLN A 1 111 ? 6.513 -21.985 -18.337 1.00 73.31 111 GLN A O 1
ATOM 843 N N . ALA A 1 112 ? 6.530 -19.766 -17.986 1.00 69.69 112 ALA A N 1
ATOM 844 C CA . ALA A 1 112 ? 5.445 -19.775 -17.017 1.00 69.69 112 ALA A CA 1
ATOM 845 C C . ALA A 1 112 ? 4.093 -20.027 -17.701 1.00 69.69 112 ALA A C 1
ATOM 847 O O . ALA A 1 112 ? 3.696 -19.300 -18.609 1.00 69.69 112 ALA A O 1
ATOM 848 N N . LYS A 1 113 ? 3.358 -21.039 -17.226 1.00 63.16 113 LYS A N 1
ATOM 849 C CA . LYS A 1 113 ? 1.969 -21.329 -17.631 1.00 63.16 113 LYS A CA 1
ATOM 850 C C . LYS A 1 113 ? 0.966 -20.442 -16.885 1.00 63.16 113 LYS A C 1
ATOM 852 O O . LYS A 1 113 ? 0.000 -20.938 -16.309 1.00 63.16 113 LYS A O 1
ATOM 857 N N . GLU A 1 114 ? 1.248 -19.152 -16.790 1.00 65.50 114 GLU A N 1
ATOM 858 C CA . GLU A 1 114 ? 0.320 -18.210 -16.172 1.00 65.50 114 GLU A CA 1
ATOM 859 C C . GLU A 1 114 ? -0.709 -17.754 -17.203 1.00 65.50 114 GLU A C 1
ATOM 861 O O . GLU A 1 114 ? -0.365 -17.496 -18.358 1.00 65.50 114 GLU A O 1
ATOM 866 N N . GLY A 1 115 ? -1.973 -17.665 -16.778 1.00 65.56 115 GLY A N 1
ATOM 867 C CA . GLY A 1 115 ? -3.061 -17.186 -17.627 1.00 65.56 115 GLY A CA 1
ATOM 868 C C . GLY A 1 115 ? -2.751 -15.809 -18.217 1.00 65.56 115 GLY A C 1
ATOM 869 O O . GLY A 1 115 ? -2.046 -14.989 -17.618 1.00 65.56 115 GLY A O 1
ATOM 870 N N . ARG A 1 116 ? -3.275 -15.536 -19.412 1.00 83.25 116 ARG A N 1
ATOM 871 C CA . ARG A 1 116 ? -2.951 -14.314 -20.143 1.00 83.25 116 ARG A CA 1
ATOM 872 C C . ARG A 1 116 ? -3.819 -13.158 -19.668 1.00 83.25 116 ARG A C 1
ATOM 874 O O . ARG A 1 116 ? -4.947 -12.973 -20.119 1.00 83.25 116 ARG A O 1
ATOM 881 N N . THR A 1 117 ? -3.273 -12.366 -18.753 1.00 90.06 117 THR A N 1
ATOM 882 C CA . THR A 1 117 ? -3.917 -11.137 -18.279 1.00 90.06 117 THR A CA 1
ATOM 883 C C . THR A 1 117 ? -3.374 -9.931 -19.040 1.00 90.06 117 THR A C 1
ATOM 885 O O . THR A 1 117 ? -2.161 -9.781 -19.172 1.00 90.06 117 THR A O 1
ATOM 888 N N . TYR A 1 118 ? -4.248 -9.045 -19.519 1.00 90.94 118 TYR A N 1
ATOM 889 C CA . TYR A 1 118 ? -3.869 -7.809 -20.208 1.00 90.94 118 TYR A CA 1
ATOM 890 C C . TYR A 1 118 ? -4.663 -6.615 -19.681 1.00 90.94 118 TYR A C 1
ATOM 892 O O . TYR A 1 118 ? -5.886 -6.670 -19.599 1.00 90.94 118 TYR A O 1
ATOM 900 N N . CYS A 1 119 ? -3.991 -5.513 -19.355 1.00 88.81 119 CYS A N 1
ATOM 901 C CA . CYS A 1 119 ? -4.615 -4.368 -18.692 1.00 88.81 119 CYS A CA 1
ATOM 902 C C . CYS A 1 119 ? -4.593 -3.092 -19.540 1.00 88.81 119 CYS A C 1
ATOM 904 O O . CYS A 1 119 ? -3.669 -2.863 -20.318 1.00 88.81 119 CYS A O 1
ATOM 906 N N . ALA A 1 120 ? -5.609 -2.244 -19.359 1.00 82.50 120 ALA A N 1
ATOM 907 C CA . ALA A 1 120 ? -5.777 -0.961 -20.048 1.00 82.50 120 ALA A CA 1
ATOM 908 C C . ALA A 1 120 ? -5.450 0.249 -19.155 1.00 82.50 120 ALA A C 1
ATOM 910 O O . ALA A 1 120 ? -5.533 0.176 -17.926 1.00 82.50 120 ALA A O 1
ATOM 911 N N . ARG A 1 121 ? -5.165 1.405 -19.776 1.00 69.62 121 ARG A N 1
ATOM 912 C CA . ARG A 1 121 ? -4.993 2.697 -19.081 1.00 69.62 121 ARG A CA 1
ATOM 913 C C . ARG A 1 121 ? -6.330 3.200 -18.483 1.00 69.62 121 ARG A C 1
ATOM 915 O O . ARG A 1 121 ? -7.361 3.088 -19.145 1.00 69.62 121 ARG A O 1
ATOM 922 N N . PRO A 1 122 ? -6.322 3.814 -17.282 1.00 58.59 122 PRO A N 1
ATOM 923 C CA . PRO A 1 122 ? -7.529 4.286 -16.586 1.00 58.59 122 PRO A CA 1
ATOM 924 C C . PRO A 1 122 ? -8.284 5.443 -17.263 1.00 58.59 122 PRO A C 1
ATOM 926 O O . PRO A 1 122 ? -9.440 5.690 -16.917 1.00 58.59 122 PRO A O 1
ATOM 929 N N . ASP A 1 123 ? -7.673 6.139 -18.224 1.00 54.03 123 ASP A N 1
ATOM 930 C CA . ASP A 1 123 ? -8.257 7.320 -18.883 1.00 54.03 123 ASP A CA 1
ATOM 931 C C . ASP A 1 123 ? -9.498 6.988 -19.721 1.00 54.03 123 ASP A C 1
ATOM 933 O O . ASP A 1 123 ? -10.317 7.860 -19.992 1.00 54.03 123 ASP A O 1
ATOM 937 N N . ALA A 1 124 ? -9.688 5.717 -20.076 1.00 47.41 124 ALA A N 1
ATOM 938 C CA . ALA A 1 124 ? -10.914 5.267 -20.716 1.00 47.41 124 ALA A CA 1
ATOM 939 C C . ALA A 1 124 ? -12.103 5.158 -19.729 1.00 47.41 124 ALA A C 1
ATOM 941 O O . ALA A 1 124 ? -13.248 5.083 -20.173 1.00 47.41 124 ALA A O 1
ATOM 942 N N . LEU A 1 125 ? -11.868 5.064 -18.405 1.00 47.31 125 LEU A N 1
ATOM 943 C CA . LEU A 1 125 ? -12.795 4.376 -17.487 1.00 47.31 125 LEU A CA 1
ATOM 944 C C . LEU A 1 125 ? -12.793 4.882 -16.021 1.00 47.31 125 LEU A C 1
ATOM 946 O O . LEU A 1 125 ? -12.855 4.092 -15.080 1.00 47.31 125 LEU A O 1
ATOM 950 N N . LYS A 1 126 ? -12.789 6.204 -15.794 1.00 48.91 126 LYS A N 1
ATOM 951 C CA . LYS A 1 126 ? -13.009 6.826 -14.461 1.00 48.91 126 LYS A CA 1
ATOM 952 C C . LYS A 1 126 ? -12.054 6.345 -13.341 1.00 48.91 126 LYS A C 1
ATOM 954 O O . LYS A 1 126 ? -12.455 6.261 -12.182 1.00 48.91 126 LYS A O 1
ATOM 959 N N . GLY A 1 127 ? -10.783 6.078 -13.654 1.00 52.31 127 GLY A N 1
ATOM 960 C CA . GLY A 1 127 ? -9.719 6.000 -12.638 1.00 52.31 127 GLY A CA 1
ATOM 961 C C . GLY A 1 127 ? -9.345 4.613 -12.094 1.00 52.31 127 GLY A C 1
ATOM 962 O O . GLY A 1 127 ? -8.497 4.551 -11.207 1.00 52.31 127 GLY A O 1
ATOM 963 N N . ALA A 1 128 ? -9.900 3.515 -12.619 1.00 62.50 128 ALA A N 1
ATOM 964 C CA . ALA A 1 128 ? -9.462 2.146 -12.305 1.00 62.50 128 ALA A CA 1
ATOM 965 C C . ALA A 1 128 ? -8.846 1.461 -13.538 1.00 62.50 128 ALA A C 1
ATOM 967 O O . ALA A 1 128 ? -9.275 1.713 -14.665 1.00 62.50 128 ALA A O 1
ATOM 968 N N . PHE A 1 129 ? -7.853 0.588 -13.336 1.00 74.94 129 PHE A N 1
ATOM 969 C CA . PHE A 1 129 ? -7.336 -0.266 -14.412 1.00 74.94 129 PHE A CA 1
ATOM 970 C C . PHE A 1 129 ? -8.353 -1.379 -14.676 1.00 74.94 129 PHE A C 1
ATOM 972 O O . PHE A 1 129 ? -8.883 -1.957 -13.727 1.00 74.94 129 PHE A O 1
ATOM 979 N N . LEU A 1 130 ? -8.625 -1.702 -15.939 1.00 83.50 130 LEU A N 1
ATOM 980 C CA . LEU A 1 130 ? -9.360 -2.919 -16.288 1.00 83.50 130 LEU A CA 1
ATOM 981 C C . LEU A 1 130 ? -8.397 -3.919 -16.901 1.00 83.50 130 LEU A C 1
ATOM 983 O O . LEU A 1 130 ? -7.666 -3.579 -17.831 1.00 83.50 130 LEU A O 1
ATOM 987 N N . CYS A 1 131 ? -8.412 -5.126 -16.356 1.00 88.50 131 CYS A N 1
ATOM 988 C CA . CYS A 1 131 ? -7.565 -6.236 -16.744 1.00 88.50 131 CYS A CA 1
ATOM 989 C C . CYS A 1 131 ? -8.439 -7.354 -17.297 1.00 88.50 131 CYS A C 1
ATOM 991 O O . CYS A 1 131 ? -9.324 -7.847 -16.611 1.00 88.50 131 CYS A O 1
ATOM 993 N N . PHE A 1 132 ? -8.208 -7.735 -18.540 1.00 90.50 132 PHE A N 1
ATOM 994 C CA . PHE A 1 132 ? -8.915 -8.798 -19.230 1.00 90.50 132 PHE A CA 1
ATOM 995 C C . PHE A 1 132 ? -8.106 -10.085 -19.133 1.00 90.50 132 PHE A C 1
ATOM 997 O O . PHE A 1 132 ? -6.882 -10.039 -19.239 1.00 90.50 132 PHE A O 1
ATOM 1004 N N . VAL A 1 133 ? -8.778 -11.211 -18.911 1.00 90.50 133 VAL A N 1
ATOM 1005 C CA . VAL A 1 133 ? -8.131 -12.514 -18.734 1.00 90.50 133 VAL A CA 1
ATOM 1006 C C . VAL A 1 133 ? -8.604 -13.455 -19.831 1.00 90.50 133 VAL A C 1
ATOM 1008 O O . VAL A 1 133 ? -9.805 -13.694 -19.958 1.00 90.50 133 VAL A O 1
ATOM 1011 N N . ASP A 1 134 ? -7.641 -13.960 -20.593 1.00 90.00 134 ASP A N 1
ATOM 1012 C CA . ASP A 1 134 ? -7.770 -15.078 -21.526 1.00 90.00 134 ASP A CA 1
ATOM 1013 C C . ASP A 1 134 ? -7.259 -16.323 -20.788 1.00 90.00 134 ASP A C 1
ATOM 1015 O O . ASP A 1 134 ? -6.056 -16.479 -20.533 1.00 90.00 134 ASP A O 1
ATOM 1019 N N . ALA A 1 135 ? -8.205 -17.122 -20.294 1.00 85.06 135 ALA A N 1
ATOM 1020 C CA . ALA A 1 135 ? -7.914 -18.207 -19.358 1.00 85.06 135 ALA A CA 1
ATOM 1021 C C . ALA A 1 135 ? -7.552 -19.525 -20.058 1.00 85.06 135 ALA A C 1
ATOM 1023 O O . ALA A 1 135 ? -6.902 -20.372 -19.445 1.00 85.06 135 ALA A O 1
ATOM 1024 N N . ASP A 1 136 ? -7.993 -19.707 -21.301 1.00 85.50 136 ASP A N 1
ATOM 1025 C CA . ASP A 1 136 ? -7.786 -20.915 -22.105 1.00 85.50 136 ASP A CA 1
ATOM 1026 C C . ASP A 1 136 ? -6.824 -20.696 -23.291 1.00 85.50 136 ASP A C 1
ATOM 1028 O O . ASP A 1 136 ? -6.537 -21.634 -24.036 1.00 85.50 136 ASP A O 1
ATOM 1032 N N . GLU A 1 137 ? -6.280 -19.484 -23.420 1.00 86.81 137 GLU A N 1
ATOM 1033 C CA . GLU A 1 137 ? -5.344 -19.042 -24.453 1.00 86.81 137 GLU A CA 1
ATOM 1034 C C . GLU A 1 137 ? -5.911 -19.105 -25.880 1.00 86.81 137 GLU A C 1
ATOM 1036 O O . GLU A 1 137 ? -5.163 -19.275 -26.850 1.00 86.81 137 GLU A O 1
ATOM 1041 N N . ASN A 1 138 ? -7.232 -18.953 -26.027 1.00 87.81 138 ASN A N 1
ATOM 1042 C CA . ASN A 1 138 ? -7.915 -19.066 -27.316 1.00 87.81 138 ASN A CA 1
ATOM 1043 C C . ASN A 1 138 ? -7.856 -17.779 -28.173 1.00 87.81 138 ASN A C 1
ATOM 1045 O O . ASN A 1 138 ? -8.303 -17.793 -29.325 1.00 87.81 138 ASN A O 1
ATOM 1049 N N . GLY A 1 139 ? -7.308 -16.674 -27.645 1.00 88.44 139 GLY A N 1
ATOM 1050 C CA . GLY A 1 139 ? -7.300 -15.373 -28.327 1.00 88.44 139 GLY A CA 1
ATOM 1051 C C . GLY A 1 139 ? -8.535 -14.506 -28.050 1.00 88.44 139 GLY A C 1
ATOM 1052 O O . GLY A 1 139 ? -8.791 -13.538 -28.775 1.00 88.44 139 GLY A O 1
ATOM 1053 N N . SER A 1 140 ? -9.300 -14.837 -27.011 1.00 89.31 140 SER A N 1
ATOM 1054 C CA . SER A 1 140 ? -10.449 -14.084 -26.517 1.00 89.31 140 SER A CA 1
ATOM 1055 C C . SER A 1 140 ? -10.378 -13.940 -25.004 1.00 89.31 140 SER A C 1
ATOM 1057 O O . SER A 1 140 ? -9.764 -14.734 -24.312 1.00 89.31 140 SER A O 1
ATOM 1059 N N . PHE A 1 141 ? -10.992 -12.887 -24.481 1.00 89.69 141 PHE A N 1
ATOM 1060 C CA . PHE A 1 141 ? -11.101 -12.663 -23.047 1.00 89.69 141 PHE A CA 1
ATOM 1061 C C . PHE A 1 141 ? -12.441 -13.162 -22.532 1.00 89.69 141 PHE A C 1
ATOM 1063 O O . PHE A 1 141 ? -13.477 -12.668 -22.979 1.00 89.69 141 PHE A O 1
ATOM 1070 N N . GLU A 1 142 ? -12.440 -14.063 -21.552 1.00 89.19 142 GLU A N 1
ATOM 1071 C CA . GLU A 1 142 ? -13.652 -14.567 -20.895 1.00 89.19 142 GLU A CA 1
ATOM 1072 C C . GLU A 1 142 ? -13.926 -13.879 -19.558 1.00 89.19 142 GLU A C 1
ATOM 1074 O O . GLU A 1 142 ? -15.044 -13.963 -19.044 1.00 89.19 142 GLU A O 1
ATOM 1079 N N . LYS A 1 143 ? -12.924 -13.220 -18.965 1.00 89.69 143 LYS A N 1
ATOM 1080 C CA . LYS A 1 143 ? -13.058 -12.571 -17.655 1.00 89.69 143 LYS A CA 1
ATOM 1081 C C . LYS A 1 143 ? -12.462 -11.171 -17.626 1.00 89.69 143 LYS A C 1
ATOM 1083 O O . LYS A 1 143 ? -11.616 -10.812 -18.445 1.00 89.69 143 LYS A O 1
ATOM 1088 N N . ILE A 1 144 ? -12.895 -10.394 -16.640 1.00 88.00 144 ILE A N 1
ATOM 1089 C CA . ILE A 1 144 ? -12.414 -9.046 -16.367 1.00 88.00 144 ILE A CA 1
ATOM 1090 C C . ILE A 1 144 ? -12.177 -8.849 -14.872 1.00 88.00 144 ILE A C 1
ATOM 1092 O O . ILE A 1 144 ? -12.979 -9.255 -14.041 1.00 88.00 144 ILE A O 1
ATOM 1096 N N . ALA A 1 145 ? -11.076 -8.203 -14.528 1.00 86.75 145 ALA A N 1
ATOM 1097 C CA . ALA A 1 145 ? -10.699 -7.846 -13.174 1.00 86.75 145 ALA A CA 1
ATOM 1098 C C . ALA A 1 145 ? -10.411 -6.347 -13.094 1.00 86.75 145 ALA A C 1
ATOM 1100 O O . ALA A 1 145 ? -10.006 -5.708 -14.072 1.00 86.75 145 ALA A O 1
ATOM 1101 N N . ARG A 1 146 ? -10.599 -5.774 -11.906 1.00 84.88 146 ARG A N 1
ATOM 1102 C CA . ARG A 1 146 ? -10.221 -4.385 -11.634 1.00 84.88 146 ARG A CA 1
ATOM 1103 C C . ARG A 1 146 ? -8.829 -4.343 -11.035 1.00 84.88 146 ARG A C 1
ATOM 1105 O O . ARG A 1 146 ? -8.543 -5.067 -10.087 1.00 84.88 146 ARG A O 1
ATOM 1112 N N . GLY A 1 147 ? -7.989 -3.470 -11.566 1.00 81.81 147 GLY A N 1
ATOM 1113 C CA . GLY A 1 147 ? -6.666 -3.197 -11.037 1.00 81.81 147 GLY A CA 1
ATOM 1114 C C . GLY A 1 147 ? -6.565 -1.826 -10.382 1.00 81.81 147 GLY A C 1
ATOM 1115 O O . GLY A 1 147 ? -7.310 -0.891 -10.697 1.00 81.81 147 GLY A O 1
ATOM 1116 N N . THR A 1 148 ? -5.590 -1.701 -9.492 1.00 80.00 148 THR A N 1
ATOM 1117 C CA . THR A 1 148 ? -5.154 -0.448 -8.883 1.00 80.00 148 THR A CA 1
ATOM 1118 C C . THR A 1 148 ? -3.649 -0.273 -9.090 1.00 80.00 148 THR A C 1
ATOM 1120 O O . THR A 1 148 ? -2.901 -1.233 -9.297 1.00 80.00 148 THR A O 1
ATOM 1123 N N . GLY A 1 149 ? -3.211 0.981 -9.101 1.00 75.25 149 GLY A N 1
ATOM 1124 C CA . GLY A 1 149 ? -1.819 1.379 -9.304 1.00 75.25 149 GLY A CA 1
ATOM 1125 C C . GLY A 1 149 ? -1.389 2.362 -8.224 1.00 75.25 149 GLY A C 1
ATOM 1126 O O . GLY A 1 149 ? -2.229 2.826 -7.456 1.00 75.25 149 GLY A O 1
ATOM 1127 N N . GLU A 1 150 ? -0.101 2.704 -8.173 1.00 68.75 150 GLU A N 1
ATOM 1128 C CA . GLU A 1 150 ? 0.449 3.474 -7.045 1.00 68.75 150 GLU A CA 1
ATOM 1129 C C . GLU A 1 150 ? -0.161 4.881 -6.863 1.00 68.75 150 GLU A C 1
ATOM 1131 O O . GLU A 1 150 ? -0.931 5.116 -5.936 1.00 68.75 150 GLU A O 1
ATOM 1136 N N . ARG A 1 151 ? 0.271 5.871 -7.662 1.00 60.12 151 ARG A N 1
ATOM 1137 C CA . ARG A 1 151 ? -0.017 7.304 -7.411 1.00 60.12 151 ARG A CA 1
ATOM 1138 C C . ARG A 1 151 ? -0.251 8.156 -8.658 1.00 60.12 151 ARG A C 1
ATOM 1140 O O . ARG A 1 151 ? -0.557 9.337 -8.534 1.00 60.12 151 ARG A O 1
ATOM 1147 N N . ALA A 1 152 ? -0.103 7.592 -9.853 1.00 57.44 152 ALA A N 1
ATOM 1148 C CA . ALA A 1 152 ? -0.228 8.333 -11.104 1.00 57.44 152 ALA A CA 1
ATOM 1149 C C . ALA A 1 152 ? -0.899 7.476 -12.187 1.00 57.44 152 ALA A C 1
ATOM 1151 O O . ALA A 1 152 ? -0.730 6.253 -12.175 1.00 57.44 152 ALA A O 1
ATOM 1152 N N . PRO A 1 153 ? -1.636 8.098 -13.125 1.00 59.12 153 PRO A N 1
ATOM 1153 C CA . PRO A 1 153 ? -2.241 7.384 -14.242 1.00 59.12 153 PRO A CA 1
ATOM 1154 C C . PRO A 1 153 ? -1.154 6.787 -15.149 1.00 59.12 153 PRO A C 1
ATOM 1156 O O . PRO A 1 153 ? -0.111 7.398 -15.381 1.00 59.12 153 PRO A O 1
ATOM 1159 N N . GLY A 1 154 ? -1.385 5.569 -15.640 1.00 73.19 154 GLY A N 1
ATOM 1160 C CA . GLY A 1 154 ? -0.499 4.878 -16.582 1.00 73.19 154 GLY A CA 1
ATOM 1161 C C . GLY A 1 154 ? -0.510 3.370 -16.367 1.00 73.19 154 GLY A C 1
ATOM 1162 O O . GLY A 1 154 ? -0.238 2.911 -15.264 1.00 73.19 154 GLY A O 1
ATOM 1163 N N . VAL A 1 155 ? -0.814 2.594 -17.412 1.00 78.94 155 VAL A N 1
ATOM 1164 C CA . VAL A 1 155 ? -0.935 1.121 -17.341 1.00 78.94 155 VAL A CA 1
ATOM 1165 C C . VAL A 1 155 ? 0.324 0.447 -16.778 1.00 78.94 155 VAL A C 1
ATOM 1167 O O . VAL A 1 155 ? 0.215 -0.472 -15.977 1.00 78.94 155 VAL A O 1
ATOM 1170 N N . ALA A 1 156 ? 1.512 0.990 -17.064 1.00 84.69 156 ALA A N 1
ATOM 1171 C CA . ALA A 1 156 ? 2.792 0.523 -16.522 1.00 84.69 156 ALA A CA 1
ATOM 1172 C C . ALA A 1 156 ? 2.893 0.552 -14.984 1.00 84.69 156 ALA A C 1
ATOM 1174 O O . ALA A 1 156 ? 3.779 -0.081 -14.418 1.00 84.69 156 ALA A O 1
ATOM 1175 N N . ARG A 1 157 ? 2.026 1.330 -14.321 1.00 83.69 157 ARG A N 1
ATOM 1176 C CA . ARG A 1 157 ? 1.991 1.548 -12.868 1.00 83.69 157 ARG A CA 1
ATOM 1177 C C . ARG A 1 157 ? 0.978 0.650 -12.159 1.00 83.69 157 ARG A C 1
ATOM 1179 O O . ARG A 1 157 ? 0.678 0.910 -10.995 1.00 83.69 157 ARG A O 1
ATOM 1186 N N . LEU A 1 158 ? 0.423 -0.347 -12.852 1.00 86.31 158 LEU A N 1
ATOM 1187 C CA . LEU A 1 158 ? -0.385 -1.391 -12.231 1.00 86.31 158 LEU A CA 1
ATOM 1188 C C . LEU A 1 158 ? 0.418 -2.051 -11.103 1.00 86.31 158 LEU A C 1
ATOM 1190 O O . LEU A 1 158 ? 1.589 -2.388 -11.290 1.00 86.31 158 LEU A O 1
ATOM 1194 N N . THR A 1 159 ? -0.223 -2.208 -9.947 1.00 85.69 159 THR A N 1
ATOM 1195 C CA . THR A 1 159 ? 0.388 -2.834 -8.767 1.00 85.69 159 THR A CA 1
ATOM 1196 C C . THR A 1 159 ? -0.447 -3.945 -8.164 1.00 85.69 159 THR A C 1
ATOM 1198 O O . THR A 1 159 ? 0.116 -4.853 -7.563 1.00 85.69 159 THR A O 1
ATOM 1201 N N . ILE A 1 160 ? -1.776 -3.866 -8.261 1.00 86.50 160 ILE A N 1
ATOM 1202 C CA . ILE A 1 160 ? -2.689 -4.834 -7.648 1.00 86.50 160 ILE A CA 1
ATOM 1203 C C . ILE A 1 160 ? -3.821 -5.113 -8.630 1.00 86.50 160 ILE A C 1
ATOM 1205 O O . ILE A 1 160 ? -4.314 -4.192 -9.279 1.00 86.50 160 ILE A O 1
ATOM 1209 N N . VAL A 1 161 ? -4.256 -6.364 -8.716 1.00 88.12 161 VAL A N 1
ATOM 1210 C CA . VAL A 1 161 ? -5.456 -6.789 -9.443 1.00 88.12 161 VAL A CA 1
ATOM 1211 C C . VAL A 1 161 ? -6.369 -7.537 -8.477 1.00 88.12 161 VAL A C 1
ATOM 1213 O O . VAL A 1 161 ? -5.902 -8.308 -7.643 1.00 88.12 161 VAL A O 1
ATOM 1216 N N . GLY A 1 162 ? -7.665 -7.243 -8.529 1.00 87.75 162 GLY A N 1
ATOM 1217 C CA . GLY A 1 162 ? -8.687 -7.938 -7.752 1.00 87.75 162 GLY A CA 1
ATOM 1218 C C . GLY A 1 162 ? -9.177 -9.225 -8.420 1.00 87.75 162 GLY A C 1
ATOM 1219 O O . GLY A 1 162 ? -8.653 -9.619 -9.464 1.00 87.75 162 GLY A O 1
ATOM 1220 N N . PRO A 1 163 ? -10.211 -9.872 -7.859 1.00 88.50 163 PRO A N 1
ATOM 1221 C CA . PRO A 1 163 ? -10.768 -11.081 -8.447 1.00 88.50 163 PRO A CA 1
ATOM 1222 C C . PRO A 1 163 ? -11.336 -10.813 -9.846 1.00 88.50 163 PRO A C 1
ATOM 1224 O O . PRO A 1 163 ? -11.870 -9.738 -10.132 1.00 88.50 163 PRO A O 1
ATOM 1227 N N . ALA A 1 164 ? -11.210 -11.811 -10.721 1.00 87.31 164 ALA A N 1
ATOM 1228 C CA . ALA A 1 164 ? -11.730 -11.756 -12.080 1.00 87.31 164 ALA A CA 1
ATOM 1229 C C . ALA A 1 164 ? -13.180 -12.260 -12.138 1.00 87.31 164 ALA A C 1
ATOM 1231 O O . ALA A 1 164 ? -13.482 -13.374 -11.708 1.00 87.31 164 ALA A O 1
ATOM 1232 N N . GLU A 1 165 ? -14.057 -11.460 -12.729 1.00 87.06 165 GLU A N 1
ATOM 1233 C CA . GLU A 1 165 ? -15.469 -11.750 -12.968 1.00 87.06 165 GLU A CA 1
ATOM 1234 C C . GLU A 1 165 ? -15.685 -12.196 -14.418 1.00 87.06 165 GLU A C 1
ATOM 1236 O O . GLU A 1 165 ? -14.977 -11.756 -15.323 1.00 87.06 165 GLU A O 1
ATOM 1241 N N . ALA A 1 166 ? -16.670 -13.061 -14.663 1.00 87.31 166 ALA A N 1
ATOM 1242 C CA . ALA A 1 166 ? -16.998 -13.493 -16.019 1.00 87.31 166 ALA A CA 1
ATOM 1243 C C . ALA A 1 166 ? -17.527 -12.323 -16.865 1.00 87.31 166 ALA A C 1
ATOM 1245 O O . ALA A 1 166 ? -18.390 -11.557 -16.431 1.00 87.31 166 ALA A O 1
ATOM 1246 N N . LEU A 1 167 ? -17.039 -12.210 -18.099 1.00 79.06 167 LEU A N 1
ATOM 1247 C CA . LEU A 1 167 ? -17.595 -11.291 -19.080 1.00 79.06 167 LEU A CA 1
ATOM 1248 C C . LEU A 1 167 ? -18.931 -11.835 -19.608 1.00 79.06 167 LEU A C 1
ATOM 1250 O O . LEU A 1 167 ? -19.055 -13.039 -19.838 1.00 79.06 167 LEU A O 1
ATOM 1254 N N . PRO A 1 168 ? -19.922 -10.968 -19.893 1.00 80.62 168 PRO A N 1
ATOM 1255 C CA . PRO A 1 168 ? -21.191 -11.403 -20.481 1.00 80.62 168 PRO A CA 1
ATOM 1256 C C . PRO A 1 168 ? -21.030 -12.135 -21.821 1.00 80.62 168 PRO A C 1
ATOM 1258 O O . PRO A 1 168 ? -21.863 -12.967 -22.176 1.00 80.62 168 PRO A O 1
ATOM 1261 N N . LYS A 1 169 ? -19.984 -11.793 -22.586 1.00 82.31 169 LYS A N 1
ATOM 1262 C CA . LYS A 1 169 ? -19.573 -12.457 -23.829 1.00 82.31 169 LYS A CA 1
ATOM 1263 C C . LYS A 1 169 ? -18.049 -12.390 -23.973 1.00 82.31 169 LYS A C 1
ATOM 1265 O O . LYS A 1 169 ? -17.493 -11.347 -23.616 1.00 82.31 169 LYS A O 1
ATOM 1270 N N . PRO A 1 170 ? -17.402 -13.424 -24.541 1.00 86.44 170 PRO A N 1
ATOM 1271 C CA . PRO A 1 170 ? -15.981 -13.370 -24.848 1.00 86.44 170 PRO A CA 1
ATOM 1272 C C . PRO A 1 170 ? -15.626 -12.208 -25.781 1.00 86.44 170 PRO A C 1
ATOM 1274 O O . PRO A 1 170 ? -16.390 -11.886 -26.697 1.00 86.44 170 PRO A O 1
ATOM 1277 N N . VAL A 1 171 ? -14.469 -11.584 -25.558 1.00 85.75 171 VAL A N 1
ATOM 1278 C CA . VAL A 1 171 ? -13.969 -10.461 -26.369 1.00 85.75 171 VAL A CA 1
ATOM 1279 C C . VAL A 1 171 ? -12.684 -10.872 -27.075 1.00 85.75 171 VAL A C 1
ATOM 1281 O O . VAL A 1 171 ? -11.646 -10.989 -26.435 1.00 85.75 171 VAL A O 1
ATOM 1284 N N . GLY A 1 172 ? -12.749 -11.076 -28.391 1.00 87.00 172 GLY A N 1
ATOM 1285 C CA . GLY A 1 172 ? -11.575 -11.400 -29.205 1.00 87.00 172 GLY A CA 1
ATOM 1286 C C . GLY A 1 172 ? -10.555 -10.258 -29.249 1.00 87.00 172 GLY A C 1
ATOM 1287 O O . GLY A 1 172 ? -10.927 -9.081 -29.225 1.00 87.00 172 GLY A O 1
ATOM 1288 N N . TYR A 1 173 ? -9.275 -10.605 -29.354 1.00 90.06 173 TYR A N 1
ATOM 1289 C CA . TYR A 1 173 ? -8.184 -9.643 -29.495 1.00 90.06 173 TYR A CA 1
ATOM 1290 C C . TYR A 1 173 ? -7.176 -10.078 -30.561 1.00 90.06 173 TYR A C 1
ATOM 1292 O O . TYR A 1 173 ? -7.141 -11.223 -31.008 1.00 90.06 173 TYR A O 1
ATOM 1300 N N . ARG A 1 174 ? -6.323 -9.139 -30.969 1.00 92.44 174 ARG A N 1
ATOM 1301 C CA . ARG A 1 174 ? -5.171 -9.395 -31.841 1.00 92.44 174 ARG A CA 1
ATOM 1302 C C . ARG A 1 174 ? -3.885 -8.876 -31.198 1.00 92.44 174 ARG A C 1
ATOM 1304 O O . ARG A 1 174 ? -3.964 -7.998 -30.340 1.00 92.44 174 ARG A O 1
ATOM 1311 N N . PRO A 1 175 ? -2.698 -9.321 -31.634 1.00 91.94 175 PRO A N 1
ATOM 1312 C CA . PRO A 1 175 ? -1.452 -8.653 -31.272 1.00 91.94 175 PRO A CA 1
ATOM 1313 C C . PRO A 1 175 ? -1.486 -7.159 -31.639 1.00 91.94 175 PRO A C 1
ATOM 1315 O O . PRO A 1 175 ? -1.980 -6.780 -32.712 1.00 91.94 175 PRO A O 1
ATOM 1318 N N . ALA A 1 176 ? -0.978 -6.308 -30.746 1.00 90.25 176 ALA A N 1
ATOM 1319 C CA . ALA A 1 176 ? -0.821 -4.884 -31.022 1.00 90.25 176 ALA A CA 1
ATOM 1320 C C . ALA A 1 176 ? 0.325 -4.666 -32.019 1.00 90.25 176 ALA A C 1
ATOM 1322 O O . ALA A 1 176 ? 1.337 -5.373 -32.008 1.00 90.25 176 ALA A O 1
ATOM 1323 N N . ARG A 1 177 ? 0.174 -3.682 -32.902 1.00 89.38 177 ARG A N 1
ATOM 1324 C CA . ARG A 1 177 ? 1.213 -3.311 -33.867 1.00 89.38 177 ARG A CA 1
ATOM 1325 C C . ARG A 1 177 ? 2.307 -2.488 -33.177 1.00 89.38 177 ARG A C 1
ATOM 1327 O O . ARG A 1 177 ? 2.015 -1.788 -32.210 1.00 89.38 177 ARG A O 1
ATOM 1334 N N . PRO A 1 178 ? 3.562 -2.509 -33.662 1.00 85.00 178 PRO A N 1
ATOM 1335 C CA . PRO A 1 178 ? 4.658 -1.775 -33.024 1.00 85.00 178 PRO A CA 1
ATOM 1336 C C . PRO A 1 178 ? 4.431 -0.262 -32.868 1.00 85.00 178 PRO A C 1
ATOM 1338 O O . PRO A 1 178 ? 4.968 0.331 -31.939 1.00 85.00 178 PRO A O 1
ATOM 1341 N N . ASP A 1 179 ? 3.659 0.355 -33.762 1.00 84.81 179 ASP A N 1
ATOM 1342 C CA . ASP A 1 179 ? 3.265 1.769 -33.731 1.00 84.81 179 ASP A CA 1
ATOM 1343 C C . ASP A 1 179 ? 2.095 2.061 -32.774 1.00 84.81 179 ASP A C 1
ATOM 1345 O O . ASP A 1 179 ? 1.924 3.200 -32.346 1.00 84.81 179 ASP A O 1
ATOM 1349 N N . GLU A 1 180 ? 1.325 1.037 -32.390 1.00 84.88 180 GLU A N 1
ATOM 1350 C CA . GLU A 1 180 ? 0.253 1.124 -31.386 1.00 84.88 180 GLU A CA 1
ATOM 1351 C C . GLU A 1 180 ? 0.807 1.053 -29.946 1.00 84.88 180 GLU A C 1
ATOM 1353 O O . GLU A 1 180 ? 0.114 1.399 -28.989 1.00 84.88 180 GLU A O 1
ATOM 1358 N N . ILE A 1 181 ? 2.057 0.605 -29.772 1.00 84.75 181 ILE A N 1
ATOM 1359 C CA . ILE A 1 181 ? 2.683 0.394 -28.463 1.00 84.75 181 ILE A CA 1
ATOM 1360 C C . ILE A 1 181 ? 3.520 1.616 -28.074 1.00 84.75 181 ILE A C 1
ATOM 1362 O O . ILE A 1 181 ? 4.619 1.845 -28.582 1.00 84.75 181 ILE A O 1
ATOM 1366 N N . GLU A 1 182 ? 3.018 2.377 -27.104 1.00 82.94 182 GLU A N 1
ATOM 1367 C CA . GLU A 1 182 ? 3.724 3.527 -26.543 1.00 82.94 182 GLU A CA 1
ATOM 1368 C C . GLU A 1 182 ? 4.993 3.096 -25.782 1.00 82.94 182 GLU A C 1
ATOM 1370 O O . GLU A 1 182 ? 4.962 2.219 -24.915 1.00 82.94 182 GLU A O 1
ATOM 1375 N N . ALA A 1 183 ? 6.126 3.731 -26.096 1.00 86.88 183 ALA A N 1
ATOM 1376 C CA . ALA A 1 183 ? 7.359 3.572 -25.332 1.00 86.88 183 ALA A CA 1
ATOM 1377 C C . ALA A 1 183 ? 7.357 4.498 -24.110 1.00 86.88 183 ALA A C 1
ATOM 1379 O O . ALA A 1 183 ? 6.911 5.638 -24.186 1.00 86.88 183 ALA A O 1
ATOM 1380 N N . ILE A 1 184 ? 7.925 4.033 -23.002 1.00 89.12 184 ILE A N 1
ATOM 1381 C CA . ILE A 1 184 ? 8.050 4.782 -21.754 1.00 89.12 184 ILE A CA 1
ATOM 1382 C C . ILE A 1 184 ? 9.450 5.407 -21.696 1.00 89.12 184 ILE A C 1
ATOM 1384 O O . ILE A 1 184 ? 10.421 4.694 -21.419 1.00 89.12 184 ILE A O 1
ATOM 1388 N N . PRO A 1 185 ? 9.597 6.715 -21.955 1.00 90.38 185 PRO A N 1
ATOM 1389 C CA . PRO A 1 185 ? 10.891 7.377 -21.870 1.00 90.38 185 PRO A CA 1
ATOM 1390 C C . PRO A 1 185 ? 11.368 7.499 -20.417 1.00 90.38 185 PRO A C 1
ATOM 1392 O O . PRO A 1 185 ? 10.601 7.824 -19.506 1.00 90.38 185 PRO A O 1
ATOM 1395 N N . ALA A 1 186 ? 12.663 7.287 -20.208 1.00 90.38 186 ALA A N 1
ATOM 1396 C CA . ALA A 1 186 ? 13.330 7.448 -18.926 1.00 90.38 186 ALA A CA 1
ATOM 1397 C C . ALA A 1 186 ? 14.775 7.946 -19.101 1.00 90.38 186 ALA A C 1
ATOM 1399 O O . ALA A 1 186 ? 15.361 7.919 -20.183 1.00 90.38 186 ALA A O 1
ATOM 1400 N N . SER A 1 187 ? 15.355 8.410 -18.003 1.00 89.19 187 SER A N 1
ATOM 1401 C CA . SER A 1 187 ? 16.704 8.954 -17.936 1.00 89.19 187 SER A CA 1
ATOM 1402 C C . SER A 1 187 ? 17.440 8.327 -16.766 1.00 89.19 187 SER A C 1
ATOM 1404 O O . SER A 1 187 ? 16.941 8.320 -15.641 1.00 89.19 187 SER A O 1
ATOM 1406 N N . VAL A 1 188 ? 18.650 7.844 -17.008 1.00 88.94 188 VAL A N 1
ATOM 1407 C CA . VAL A 1 188 ? 19.590 7.482 -15.953 1.00 88.94 188 VAL A CA 1
ATOM 1408 C C . VAL A 1 188 ? 20.399 8.718 -15.614 1.00 88.94 188 VAL A C 1
ATOM 1410 O O . VAL A 1 188 ? 21.022 9.313 -16.494 1.00 88.94 188 VAL A O 1
ATOM 1413 N N . VAL A 1 189 ? 20.360 9.133 -14.352 1.00 87.12 189 VAL A N 1
ATOM 1414 C CA . VAL A 1 189 ? 21.008 10.362 -13.889 1.00 87.12 189 VAL A CA 1
ATOM 1415 C C . VAL A 1 189 ? 21.994 10.086 -12.767 1.00 87.12 189 VAL A C 1
ATOM 1417 O O . VAL A 1 189 ? 21.750 9.232 -11.917 1.00 87.12 189 VAL A O 1
ATOM 1420 N N . ASN A 1 190 ? 23.086 10.844 -12.741 1.00 84.62 190 ASN A N 1
ATOM 1421 C CA . ASN A 1 190 ? 24.033 10.856 -11.639 1.00 84.62 190 ASN A CA 1
ATOM 1422 C C . ASN A 1 190 ? 23.405 11.541 -10.417 1.00 84.62 190 ASN A C 1
ATOM 1424 O O . ASN A 1 190 ? 22.914 12.670 -10.497 1.00 84.62 190 ASN A O 1
ATOM 1428 N N . CYS A 1 191 ? 23.432 10.858 -9.279 1.00 80.50 191 CYS A N 1
ATOM 1429 C CA . CYS A 1 191 ? 22.922 11.359 -8.002 1.00 80.50 191 CYS A CA 1
ATOM 1430 C C . CYS A 1 191 ? 23.966 11.293 -6.879 1.00 80.50 191 CYS A C 1
ATOM 1432 O O . CYS A 1 191 ? 23.619 11.461 -5.709 1.00 80.50 191 CYS A O 1
ATOM 1434 N N . ALA A 1 192 ? 25.235 11.040 -7.218 1.00 77.00 192 ALA A N 1
ATOM 1435 C CA . ALA A 1 192 ? 26.340 11.109 -6.270 1.00 77.00 192 ALA A CA 1
ATOM 1436 C C . ALA A 1 192 ? 26.507 12.530 -5.706 1.00 77.00 192 ALA A C 1
ATOM 1438 O O . ALA A 1 192 ? 26.003 13.495 -6.272 1.00 77.00 192 ALA A O 1
ATOM 1439 N N . LYS A 1 193 ? 27.226 12.663 -4.591 1.00 72.81 193 LYS A N 1
ATOM 1440 C CA . LYS A 1 193 ? 27.648 13.949 -4.026 1.00 72.81 193 LYS A CA 1
ATOM 1441 C C . LYS A 1 193 ? 29.141 13.873 -3.688 1.00 72.81 193 LYS A C 1
ATOM 1443 O O . LYS A 1 193 ? 29.627 12.790 -3.363 1.00 72.81 193 LYS A O 1
ATOM 1448 N N . ASP A 1 194 ? 29.848 14.997 -3.805 1.00 64.94 194 ASP A N 1
ATOM 1449 C CA . ASP A 1 194 ? 31.201 15.225 -3.269 1.00 64.94 194 ASP A CA 1
ATOM 1450 C C . ASP A 1 194 ? 32.235 14.121 -3.565 1.00 64.94 194 ASP A C 1
ATOM 1452 O O . ASP A 1 194 ? 32.986 13.693 -2.694 1.00 64.94 194 ASP A O 1
ATOM 1456 N N . HIS A 1 195 ? 32.310 13.656 -4.814 1.00 66.06 195 HIS A N 1
ATOM 1457 C CA . HIS A 1 195 ? 33.272 12.635 -5.255 1.00 66.06 195 HIS A CA 1
ATOM 1458 C C . HIS A 1 195 ? 33.309 11.324 -4.435 1.00 66.06 195 HIS A C 1
ATOM 1460 O O . HIS A 1 195 ? 34.321 10.617 -4.480 1.00 66.06 195 HIS A O 1
ATOM 1466 N N . ASP A 1 196 ? 32.258 10.954 -3.702 1.00 67.12 196 ASP A N 1
ATOM 1467 C CA . ASP A 1 196 ? 32.301 9.763 -2.843 1.00 67.12 196 ASP A CA 1
ATOM 1468 C C . ASP A 1 196 ? 32.457 8.477 -3.665 1.00 67.12 196 ASP A C 1
ATOM 1470 O O . ASP A 1 196 ? 33.493 7.804 -3.623 1.00 67.12 196 ASP A O 1
ATOM 1474 N N . ARG A 1 197 ? 31.410 8.136 -4.422 1.00 74.56 197 ARG A N 1
ATOM 1475 C CA . ARG A 1 197 ? 31.299 6.958 -5.294 1.00 74.56 197 ARG A CA 1
ATOM 1476 C C . ARG A 1 197 ? 30.268 7.239 -6.389 1.00 74.56 197 ARG A C 1
ATOM 1478 O O . ARG A 1 197 ? 29.315 7.968 -6.101 1.00 74.56 197 ARG A O 1
ATOM 1485 N N . PRO A 1 198 ? 30.390 6.647 -7.591 1.00 80.00 198 PRO A N 1
ATOM 1486 C CA . PRO A 1 198 ? 29.359 6.789 -8.608 1.00 80.00 198 PRO A CA 1
ATOM 1487 C C . PRO A 1 198 ? 28.027 6.243 -8.079 1.00 80.00 198 PRO A C 1
ATOM 1489 O O . PRO A 1 198 ? 27.945 5.146 -7.518 1.00 80.00 198 PRO A O 1
ATOM 1492 N N . ARG A 1 199 ? 26.975 7.046 -8.212 1.00 85.50 199 ARG A N 1
ATOM 1493 C CA . ARG A 1 199 ? 25.611 6.664 -7.856 1.00 85.50 199 ARG A CA 1
ATOM 1494 C C . ARG A 1 199 ? 24.659 7.135 -8.936 1.00 85.50 199 ARG A C 1
ATOM 1496 O O . ARG A 1 199 ? 24.883 8.182 -9.542 1.00 85.50 199 ARG A O 1
ATOM 1503 N N . TYR A 1 200 ? 23.592 6.384 -9.148 1.00 86.94 200 TYR A N 1
ATOM 1504 C CA . TYR A 1 200 ? 22.655 6.638 -10.230 1.00 86.94 200 TYR A CA 1
ATOM 1505 C C . TYR A 1 200 ? 21.207 6.471 -9.782 1.00 86.94 200 TYR A C 1
ATOM 1507 O O . TYR A 1 200 ? 20.913 5.794 -8.800 1.00 86.94 200 TYR A O 1
ATOM 1515 N N . ALA A 1 201 ? 20.298 7.090 -10.520 1.00 86.19 201 ALA A N 1
ATOM 1516 C CA . ALA A 1 201 ? 18.871 6.848 -10.405 1.00 86.19 201 ALA A CA 1
ATOM 1517 C C . ALA A 1 201 ? 18.268 6.751 -11.807 1.00 86.19 201 ALA A C 1
ATOM 1519 O O . ALA A 1 201 ? 18.615 7.545 -12.682 1.00 86.19 201 ALA A O 1
ATOM 1520 N N . VAL A 1 202 ? 17.351 5.806 -12.014 1.00 88.12 202 VAL A N 1
ATOM 1521 C CA . VAL A 1 202 ? 16.555 5.715 -13.245 1.00 88.12 202 VAL A CA 1
ATOM 1522 C C . VAL A 1 202 ? 15.246 6.459 -13.012 1.00 88.12 202 VAL A C 1
ATOM 1524 O O . VAL A 1 202 ? 14.432 6.048 -12.187 1.00 88.12 202 VAL A O 1
ATOM 1527 N N . GLN A 1 203 ? 15.057 7.577 -13.704 1.00 85.94 203 GLN A N 1
ATOM 1528 C CA . GLN A 1 203 ? 13.904 8.460 -13.561 1.00 85.94 203 GLN A CA 1
ATOM 1529 C C . GLN A 1 203 ? 13.036 8.384 -14.808 1.00 85.94 203 GLN A C 1
ATOM 1531 O O . GLN A 1 203 ? 13.535 8.537 -15.919 1.00 85.94 203 GLN A O 1
ATOM 1536 N N . LEU A 1 204 ? 11.734 8.191 -14.633 1.00 83.75 204 LEU A N 1
ATOM 1537 C CA . LEU A 1 204 ? 10.783 8.354 -15.723 1.00 83.75 204 LEU A CA 1
ATOM 1538 C C . LEU A 1 204 ? 10.810 9.797 -16.225 1.00 83.75 204 LEU A C 1
ATOM 1540 O O . LEU A 1 204 ? 10.958 10.738 -15.436 1.00 83.75 204 LEU A O 1
ATOM 1544 N N . ALA A 1 205 ? 10.639 9.978 -17.534 1.00 76.81 205 ALA A N 1
ATOM 1545 C CA . ALA A 1 205 ? 10.404 11.309 -18.063 1.00 76.81 205 ALA A CA 1
ATOM 1546 C C . ALA A 1 205 ? 9.149 11.885 -17.401 1.00 76.81 205 ALA A C 1
ATOM 1548 O O . ALA A 1 205 ? 8.153 11.187 -17.191 1.00 76.81 205 ALA A O 1
ATOM 1549 N N . ARG A 1 206 ? 9.209 13.165 -17.033 1.00 68.56 206 ARG A N 1
ATOM 1550 C CA . ARG A 1 206 ? 8.060 13.816 -16.412 1.00 68.56 206 ARG A CA 1
ATOM 1551 C C . ARG A 1 206 ? 6.959 13.936 -17.463 1.00 68.56 206 ARG A C 1
ATOM 1553 O O . ARG A 1 206 ? 7.249 14.477 -18.529 1.00 68.56 206 ARG A O 1
ATOM 1560 N N . PRO A 1 207 ? 5.735 13.452 -17.190 1.00 62.25 207 PRO A N 1
ATOM 1561 C CA . PRO A 1 207 ? 4.629 13.699 -18.094 1.00 62.25 207 PRO A CA 1
ATOM 1562 C C . PRO A 1 207 ? 4.419 15.210 -18.179 1.00 62.25 207 PRO A C 1
ATOM 1564 O O . PRO A 1 207 ? 4.413 15.902 -17.154 1.00 62.25 207 PRO A O 1
ATOM 1567 N N . GLU A 1 208 ? 4.286 15.726 -19.397 1.00 65.19 208 GLU A N 1
ATOM 1568 C CA . GLU A 1 208 ? 3.826 17.097 -19.579 1.00 65.19 208 GLU A CA 1
ATOM 1569 C C . GLU A 1 208 ? 2.387 17.191 -19.047 1.00 65.19 208 GLU A C 1
ATOM 1571 O O . GLU A 1 208 ? 1.584 16.288 -19.305 1.00 65.19 208 GLU A O 1
ATOM 1576 N N . PRO A 1 209 ? 2.056 18.223 -18.252 1.00 65.75 209 PRO A N 1
ATOM 1577 C CA . PRO A 1 209 ? 0.708 18.377 -17.731 1.00 65.75 209 PRO A CA 1
ATOM 1578 C C . PRO A 1 209 ? -0.277 18.554 -18.888 1.00 65.75 209 PRO A C 1
ATOM 1580 O O . PRO A 1 209 ? 0.013 19.261 -19.854 1.00 65.75 209 PRO A O 1
ATOM 1583 N N . SER A 1 210 ? -1.444 17.915 -18.790 1.00 66.25 210 SER A N 1
ATOM 1584 C CA . SER A 1 210 ? -2.480 18.061 -19.814 1.00 66.25 210 SER A CA 1
ATOM 1585 C C . SER A 1 210 ? -3.048 19.483 -19.821 1.00 66.25 210 SER A C 1
ATOM 1587 O O . SER A 1 210 ? -3.025 20.183 -18.807 1.00 66.25 210 SER A O 1
ATOM 1589 N N . GLU A 1 211 ? -3.619 19.901 -20.952 1.00 74.38 211 GLU A N 1
ATOM 1590 C CA . GLU A 1 211 ? -4.305 21.197 -21.065 1.00 74.38 211 GLU A CA 1
ATOM 1591 C C . GLU A 1 211 ? -5.412 21.366 -20.015 1.00 74.38 211 GLU A C 1
ATOM 1593 O O . GLU A 1 211 ? -5.557 22.444 -19.448 1.00 74.38 211 GLU A O 1
ATOM 1598 N N . GLU A 1 212 ? -6.133 20.294 -19.674 1.00 70.94 212 GLU A N 1
ATOM 1599 C CA . GLU A 1 212 ? -7.147 20.310 -18.612 1.00 70.94 212 GLU A CA 1
ATOM 1600 C C . GLU A 1 212 ? -6.544 20.545 -17.221 1.00 70.94 212 GLU A C 1
ATOM 1602 O O . GLU A 1 212 ? -7.096 21.306 -16.429 1.00 70.94 212 GLU A O 1
ATOM 1607 N N . GLN A 1 213 ? -5.393 19.935 -16.909 1.00 66.81 213 GLN A N 1
ATOM 1608 C CA . GLN A 1 213 ? -4.697 20.168 -15.638 1.00 66.81 213 GLN A CA 1
ATOM 1609 C C . GLN A 1 213 ? -4.177 21.601 -15.542 1.00 66.81 213 GLN A C 1
ATOM 1611 O O . GLN A 1 213 ? -4.263 22.225 -14.482 1.00 66.81 213 GLN A O 1
ATOM 1616 N N . ILE A 1 214 ? -3.646 22.124 -16.649 1.00 75.31 214 ILE A N 1
ATOM 1617 C CA . ILE A 1 214 ? -3.193 23.511 -16.745 1.00 75.31 214 ILE A CA 1
ATOM 1618 C C . ILE A 1 214 ? -4.383 24.455 -16.556 1.00 75.31 214 ILE A C 1
ATOM 1620 O O . ILE A 1 214 ? -4.273 25.390 -15.770 1.00 75.31 214 ILE A O 1
ATOM 1624 N N . ALA A 1 215 ? -5.516 24.197 -17.214 1.00 73.12 215 ALA A N 1
ATOM 1625 C CA . ALA A 1 215 ? -6.728 25.005 -17.104 1.00 73.12 215 ALA A CA 1
ATOM 1626 C C . ALA A 1 215 ? -7.312 24.987 -15.683 1.00 73.12 215 ALA A C 1
ATOM 1628 O O . ALA A 1 215 ? -7.562 26.045 -15.117 1.00 73.12 215 ALA A O 1
ATOM 1629 N N . ALA A 1 216 ? -7.423 23.815 -15.050 1.00 75.19 216 ALA A N 1
ATOM 1630 C CA . ALA A 1 216 ? -7.933 23.695 -13.683 1.00 75.19 216 ALA A CA 1
ATOM 1631 C C . ALA A 1 216 ? -7.065 24.445 -12.657 1.00 75.19 216 ALA A C 1
ATOM 1633 O O . ALA A 1 216 ? -7.578 25.054 -11.718 1.00 75.19 216 ALA A O 1
ATOM 1634 N N . ILE A 1 217 ? -5.740 24.422 -12.829 1.00 74.81 217 ILE A N 1
ATOM 1635 C CA . ILE A 1 217 ? -4.815 25.176 -11.974 1.00 74.81 217 ILE A CA 1
ATOM 1636 C C . ILE A 1 217 ? -4.846 26.668 -12.324 1.00 74.81 217 ILE A C 1
ATOM 1638 O O . ILE A 1 217 ? -4.760 27.499 -11.425 1.00 74.81 217 ILE A O 1
ATOM 1642 N N . ALA A 1 218 ? -5.001 27.026 -13.600 1.00 76.44 218 ALA A N 1
ATOM 1643 C CA . ALA A 1 218 ? -5.163 28.414 -14.019 1.00 76.44 218 ALA A CA 1
ATOM 1644 C C . ALA A 1 218 ? -6.418 29.038 -13.396 1.00 76.44 218 ALA A C 1
ATOM 1646 O O . ALA A 1 218 ? -6.325 30.140 -12.861 1.00 76.44 218 ALA A O 1
ATOM 1647 N N . ASP A 1 219 ? -7.540 28.319 -13.365 1.00 76.75 219 ASP A N 1
ATOM 1648 C CA . ASP A 1 219 ? -8.778 28.758 -12.712 1.00 76.75 219 ASP A CA 1
ATOM 1649 C C . ASP A 1 219 ? -8.580 28.978 -11.206 1.00 76.75 219 ASP A C 1
ATOM 1651 O O . ASP A 1 219 ? -8.995 30.003 -10.664 1.00 76.75 219 ASP A O 1
ATOM 1655 N N . GLN A 1 220 ? -7.857 28.077 -10.530 1.00 73.50 220 GLN A N 1
ATOM 1656 C CA . GLN A 1 220 ? -7.488 28.246 -9.116 1.00 73.50 220 GLN A CA 1
ATOM 1657 C C . GLN A 1 220 ? -6.563 29.449 -8.869 1.00 73.50 220 GLN A C 1
ATOM 1659 O O . GLN A 1 220 ? -6.553 30.001 -7.769 1.00 73.50 220 GLN A O 1
ATOM 1664 N N . LEU A 1 221 ? -5.790 29.858 -9.878 1.00 74.06 221 LEU A N 1
ATOM 1665 C CA . LEU A 1 221 ? -4.875 31.000 -9.837 1.00 74.06 221 LEU A CA 1
ATOM 1666 C C . LEU A 1 221 ? -5.493 32.300 -10.391 1.00 74.06 221 LEU A C 1
ATOM 1668 O O . LEU A 1 221 ? -4.776 33.288 -10.544 1.00 74.06 221 LEU A O 1
ATOM 1672 N N . GLY A 1 222 ? -6.798 32.334 -10.688 1.00 71.44 222 GLY A N 1
ATOM 1673 C CA . GLY A 1 222 ? -7.481 33.536 -11.188 1.00 71.44 222 GLY A CA 1
ATOM 1674 C C . GLY A 1 222 ? -7.326 33.793 -12.695 1.00 71.44 222 GLY A C 1
ATOM 1675 O O . GLY A 1 222 ? -7.362 34.942 -13.134 1.00 71.44 222 GLY A O 1
ATOM 1676 N N . GLY A 1 223 ? -7.120 32.744 -13.496 1.00 60.25 223 GLY A N 1
ATOM 1677 C CA . GLY A 1 223 ? -7.330 32.711 -14.951 1.00 60.25 223 GLY A CA 1
ATOM 1678 C C . GLY A 1 223 ? -6.312 33.437 -15.844 1.00 60.25 223 GLY A C 1
ATOM 1679 O O . GLY A 1 223 ? -6.329 33.241 -17.055 1.00 60.25 223 GLY A O 1
ATOM 1680 N N . THR A 1 224 ? -5.404 34.255 -15.302 1.00 64.06 224 THR A N 1
ATOM 1681 C CA . THR A 1 224 ? -4.576 35.177 -16.116 1.00 64.06 224 THR A CA 1
ATOM 1682 C C . THR A 1 224 ? -3.110 34.776 -16.289 1.00 64.06 224 THR A C 1
ATOM 1684 O O . THR A 1 224 ? -2.417 35.365 -17.115 1.00 64.06 224 THR A O 1
ATOM 1687 N N . ASN A 1 225 ? -2.616 33.759 -15.573 1.00 76.56 225 ASN A N 1
ATOM 1688 C CA . ASN A 1 225 ? -1.202 33.376 -15.627 1.00 76.56 225 ASN A CA 1
ATOM 1689 C C . ASN A 1 225 ? -1.006 31.901 -16.006 1.00 76.56 225 ASN A C 1
ATOM 1691 O O . ASN A 1 225 ? -0.745 31.037 -15.165 1.00 76.56 225 ASN A O 1
ATOM 1695 N N . ARG A 1 226 ? -1.126 31.622 -17.308 1.00 77.88 226 ARG A N 1
ATOM 1696 C CA . ARG A 1 226 ? -0.951 30.281 -17.883 1.00 77.88 226 ARG A CA 1
ATOM 1697 C C . ARG A 1 226 ? 0.447 29.712 -17.632 1.00 77.88 226 ARG A C 1
ATOM 1699 O O . ARG A 1 226 ? 0.566 28.523 -17.364 1.00 77.88 226 ARG A O 1
ATOM 1706 N N . GLU A 1 227 ? 1.496 30.532 -17.652 1.00 80.69 227 GLU A N 1
ATOM 1707 C CA . GLU A 1 227 ? 2.859 30.070 -17.350 1.00 80.69 227 GLU A CA 1
ATOM 1708 C C . GLU A 1 227 ? 3.012 29.648 -15.886 1.00 80.69 227 GLU A C 1
ATOM 1710 O O . GLU A 1 227 ? 3.582 28.591 -15.605 1.00 80.69 227 GLU A O 1
ATOM 1715 N N . ALA A 1 228 ? 2.444 30.412 -14.947 1.00 77.25 228 ALA A N 1
ATOM 1716 C CA . ALA A 1 228 ? 2.400 30.015 -13.542 1.00 77.25 228 ALA A CA 1
ATOM 1717 C C . ALA A 1 228 ? 1.560 28.749 -13.337 1.00 77.25 228 ALA A C 1
ATOM 1719 O O . ALA A 1 228 ? 1.952 27.895 -12.543 1.00 77.25 228 ALA A O 1
ATOM 1720 N N . ALA A 1 229 ? 0.460 28.587 -14.079 1.00 77.19 229 ALA A N 1
ATOM 1721 C CA . ALA A 1 229 ? -0.355 27.378 -14.045 1.00 77.19 229 ALA A CA 1
ATOM 1722 C C . ALA A 1 229 ? 0.398 26.155 -14.585 1.00 77.19 229 ALA A C 1
ATOM 1724 O O . ALA A 1 229 ? 0.398 25.115 -13.936 1.00 77.19 229 ALA A O 1
ATOM 1725 N N . ILE A 1 230 ? 1.128 26.286 -15.698 1.00 77.38 230 ILE A N 1
ATOM 1726 C CA . ILE A 1 230 ? 2.005 25.231 -16.233 1.00 77.38 230 ILE A CA 1
ATOM 1727 C C . ILE A 1 230 ? 3.106 24.890 -15.224 1.00 77.38 230 ILE A C 1
ATOM 1729 O O . ILE A 1 230 ? 3.351 23.717 -14.937 1.00 77.38 230 ILE A O 1
ATOM 1733 N N . ALA A 1 231 ? 3.765 25.896 -14.645 1.00 75.31 231 ALA A N 1
ATOM 1734 C CA . ALA A 1 231 ? 4.815 25.688 -13.653 1.00 75.31 231 ALA A CA 1
ATOM 1735 C C . ALA A 1 231 ? 4.276 25.010 -12.381 1.00 75.31 231 ALA A C 1
ATOM 1737 O O . ALA A 1 231 ? 4.912 24.099 -11.844 1.00 75.31 231 ALA A O 1
ATOM 1738 N N . ALA A 1 232 ? 3.095 25.413 -11.912 1.00 73.75 232 ALA A N 1
ATOM 1739 C CA . ALA A 1 232 ? 2.411 24.803 -10.780 1.00 73.75 232 ALA A CA 1
ATOM 1740 C C . ALA A 1 232 ? 1.948 23.374 -11.099 1.00 73.75 232 ALA A C 1
ATOM 1742 O O . ALA A 1 232 ? 2.192 22.482 -10.288 1.00 73.75 232 ALA A O 1
ATOM 1743 N N . ALA A 1 233 ? 1.398 23.122 -12.289 1.00 71.31 233 ALA A N 1
ATOM 1744 C CA . ALA A 1 233 ? 1.009 21.795 -12.766 1.00 71.31 233 ALA A CA 1
ATOM 1745 C C . ALA A 1 233 ? 2.212 20.850 -12.839 1.00 71.31 233 ALA A C 1
ATOM 1747 O O . ALA A 1 233 ? 2.177 19.755 -12.281 1.00 71.31 233 ALA A O 1
ATOM 1748 N N . ARG A 1 234 ? 3.334 21.306 -13.412 1.00 69.12 234 ARG A N 1
ATOM 1749 C CA . ARG A 1 234 ? 4.600 20.555 -13.439 1.00 69.12 234 ARG A CA 1
ATOM 1750 C C . ARG A 1 234 ? 5.130 20.274 -12.035 1.00 69.12 234 ARG A C 1
ATOM 1752 O O . ARG A 1 234 ? 5.621 19.174 -11.775 1.00 69.12 234 ARG A O 1
ATOM 1759 N N . ARG A 1 235 ? 5.030 21.232 -11.105 1.00 66.88 235 ARG A N 1
ATOM 1760 C CA . ARG A 1 235 ? 5.408 21.031 -9.693 1.00 66.88 235 ARG A CA 1
ATOM 1761 C C . ARG A 1 235 ? 4.493 20.023 -8.999 1.00 66.88 235 ARG A C 1
ATOM 1763 O O . ARG A 1 235 ? 4.997 19.184 -8.256 1.00 66.88 235 ARG A O 1
ATOM 1770 N N . LEU A 1 236 ? 3.186 20.071 -9.251 1.00 64.44 236 LEU A N 1
ATOM 1771 C CA . LEU A 1 236 ? 2.207 19.137 -8.694 1.00 64.44 236 LEU A CA 1
ATOM 1772 C C . LEU A 1 236 ? 2.448 17.712 -9.219 1.00 64.44 236 LEU A C 1
ATOM 1774 O O . LEU A 1 236 ? 2.566 16.786 -8.421 1.00 64.44 236 LEU A O 1
ATOM 1778 N N . ALA A 1 237 ? 2.645 17.566 -10.533 1.00 61.47 237 ALA A N 1
ATOM 1779 C CA . ALA A 1 237 ? 3.000 16.306 -11.188 1.00 61.47 237 ALA A CA 1
ATOM 1780 C C . ALA A 1 237 ? 4.349 15.751 -10.691 1.00 61.47 237 ALA A C 1
ATOM 1782 O O . ALA A 1 237 ? 4.520 14.548 -10.501 1.00 61.47 237 ALA A O 1
ATOM 1783 N N . SER A 1 238 ? 5.315 16.629 -10.406 1.00 60.12 238 SER A N 1
ATOM 1784 C CA . SER A 1 238 ? 6.596 16.223 -9.810 1.00 60.12 238 SER A CA 1
ATOM 1785 C C . SER A 1 238 ? 6.427 15.738 -8.364 1.00 60.12 238 SER A C 1
ATOM 1787 O O . SER A 1 238 ? 7.075 14.775 -7.960 1.00 60.12 238 SER A O 1
ATOM 1789 N N .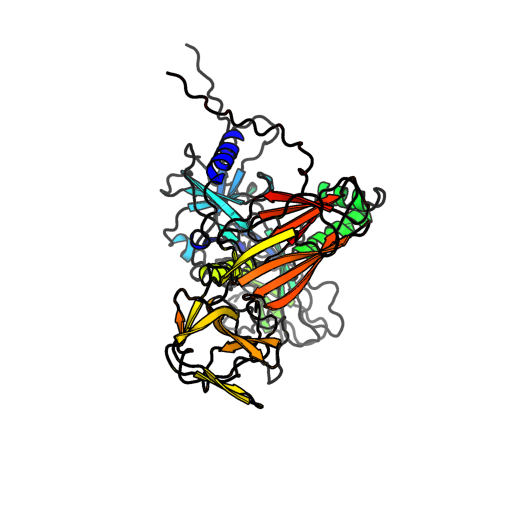 ARG A 1 239 ? 5.534 16.361 -7.579 1.00 60.31 239 ARG A N 1
ATOM 1790 C CA . ARG A 1 239 ? 5.211 15.914 -6.212 1.00 60.31 239 ARG A CA 1
ATOM 1791 C C . ARG A 1 239 ? 4.487 14.568 -6.198 1.00 60.31 239 ARG A C 1
ATOM 1793 O O . ARG A 1 239 ? 4.748 13.771 -5.301 1.00 60.31 239 ARG A O 1
ATOM 1800 N N . SER A 1 240 ? 3.616 14.297 -7.171 1.00 53.03 240 SER A N 1
ATOM 1801 C CA . SER A 1 240 ? 2.874 13.031 -7.239 1.00 53.03 240 SER A CA 1
ATOM 1802 C C . SER A 1 240 ? 3.743 11.835 -7.636 1.00 53.03 240 SER A C 1
ATOM 1804 O O . SER A 1 240 ? 3.438 10.716 -7.233 1.00 53.03 240 SER A O 1
ATOM 1806 N N . MET A 1 241 ? 4.833 12.046 -8.386 1.00 54.19 241 MET A N 1
ATOM 1807 C CA . MET A 1 241 ? 5.728 10.956 -8.798 1.00 54.19 241 MET A CA 1
ATOM 1808 C C . MET A 1 241 ? 6.756 10.552 -7.726 1.00 54.19 241 MET A C 1
ATOM 1810 O O . MET A 1 241 ? 7.160 9.394 -7.694 1.00 54.19 241 MET A O 1
ATOM 1814 N N . GLY A 1 242 ? 7.151 11.454 -6.821 1.00 56.44 242 GLY A N 1
ATOM 1815 C CA . GLY A 1 242 ? 8.206 11.193 -5.831 1.00 56.44 242 GLY A CA 1
ATOM 1816 C C . GLY A 1 242 ? 9.627 11.340 -6.399 1.00 56.44 242 GLY A C 1
ATOM 1817 O O . GLY A 1 242 ? 9.818 11.856 -7.498 1.00 56.44 242 GLY A O 1
ATOM 1818 N N . ILE A 1 243 ? 10.643 10.917 -5.639 1.00 59.34 243 ILE A N 1
ATOM 1819 C CA . ILE A 1 243 ? 12.059 10.945 -6.052 1.00 59.34 243 ILE A CA 1
ATOM 1820 C C . ILE A 1 243 ? 12.532 9.498 -6.217 1.00 59.34 243 ILE A C 1
ATOM 1822 O O . ILE A 1 243 ? 12.346 8.690 -5.309 1.00 59.34 243 ILE A O 1
ATOM 1826 N N . ALA A 1 244 ? 13.134 9.165 -7.363 1.00 67.25 244 ALA A N 1
ATOM 1827 C CA . ALA A 1 244 ? 13.738 7.849 -7.569 1.00 67.25 244 ALA A CA 1
ATOM 1828 C C . ALA A 1 244 ? 14.928 7.652 -6.614 1.00 67.25 244 ALA A C 1
ATOM 1830 O O . ALA A 1 244 ? 15.751 8.557 -6.449 1.00 67.25 244 ALA A O 1
ATOM 1831 N N . ALA A 1 245 ? 15.018 6.479 -5.985 1.00 70.50 245 ALA A N 1
ATOM 1832 C CA . ALA A 1 245 ? 16.086 6.176 -5.038 1.00 70.50 245 ALA A CA 1
ATOM 1833 C C . ALA A 1 245 ? 17.461 6.190 -5.727 1.00 70.50 245 ALA A C 1
ATOM 1835 O O . ALA A 1 245 ? 17.623 5.673 -6.832 1.00 70.50 245 ALA A O 1
ATOM 1836 N N . CYS A 1 246 ? 18.453 6.778 -5.056 1.00 79.44 246 CYS A N 1
ATOM 1837 C CA . CYS A 1 246 ? 19.826 6.842 -5.544 1.00 79.44 246 CYS A CA 1
ATOM 1838 C C . CYS A 1 246 ? 20.568 5.543 -5.199 1.00 79.44 246 CYS A C 1
ATOM 1840 O O . CYS A 1 246 ? 20.791 5.242 -4.025 1.00 79.44 246 CYS A O 1
ATOM 1842 N N . GLN A 1 247 ? 20.949 4.776 -6.216 1.00 82.06 247 GLN A N 1
ATOM 1843 C CA . GLN A 1 247 ? 21.579 3.463 -6.100 1.00 82.06 247 GLN A CA 1
ATOM 1844 C C . GLN A 1 247 ? 23.099 3.568 -6.244 1.00 82.06 247 GLN A C 1
ATOM 1846 O O . GLN A 1 247 ? 23.614 4.373 -7.022 1.00 82.06 247 GLN A O 1
ATOM 1851 N N . ALA A 1 248 ? 23.834 2.757 -5.482 1.00 82.50 248 ALA A N 1
ATOM 1852 C CA . ALA A 1 248 ? 25.283 2.668 -5.621 1.00 82.50 248 ALA A CA 1
ATOM 1853 C C . ALA A 1 248 ? 25.647 1.922 -6.910 1.00 82.50 248 ALA A C 1
ATOM 1855 O O . ALA A 1 248 ? 25.029 0.910 -7.233 1.00 82.50 248 ALA A O 1
ATOM 1856 N N . SER A 1 249 ? 26.658 2.408 -7.629 1.00 84.38 249 SER A N 1
ATOM 1857 C CA . SER A 1 249 ? 27.261 1.626 -8.706 1.00 84.38 249 SER A CA 1
ATOM 1858 C C . SER A 1 249 ? 28.135 0.507 -8.142 1.00 84.38 249 SER A C 1
ATOM 1860 O O . SER A 1 249 ? 28.756 0.690 -7.090 1.00 84.38 249 SER A O 1
ATOM 1862 N N . GLU A 1 250 ? 28.301 -0.577 -8.889 1.00 85.44 250 GLU A N 1
ATOM 1863 C CA . GLU A 1 250 ? 29.241 -1.649 -8.542 1.00 85.44 250 GLU A CA 1
ATOM 1864 C C . GLU A 1 250 ? 30.427 -1.659 -9.510 1.00 85.44 250 GLU A C 1
ATOM 1866 O O . GLU A 1 250 ? 30.208 -1.594 -10.717 1.00 85.44 250 GLU A O 1
ATOM 1871 N N . PRO A 1 251 ? 31.683 -1.717 -9.041 1.00 82.06 251 PRO A N 1
ATOM 1872 C CA . PRO A 1 251 ? 32.821 -1.864 -9.940 1.00 82.06 251 PRO A CA 1
ATOM 1873 C C . PRO A 1 251 ? 32.745 -3.211 -10.667 1.00 82.06 251 PRO A C 1
ATOM 1875 O O . PRO A 1 251 ? 32.372 -4.220 -10.071 1.00 82.06 251 PRO A O 1
ATOM 1878 N N . ILE A 1 252 ? 33.111 -3.225 -11.947 1.00 81.88 252 ILE A N 1
ATOM 1879 C CA . ILE A 1 252 ? 33.150 -4.442 -12.762 1.00 81.88 252 ILE A CA 1
ATOM 1880 C C . ILE A 1 252 ? 34.605 -4.727 -13.137 1.00 81.88 252 ILE A C 1
ATOM 1882 O O . ILE A 1 252 ? 35.327 -3.828 -13.573 1.00 81.88 252 ILE A O 1
ATOM 1886 N N . GLY A 1 253 ? 35.038 -5.979 -12.967 1.00 70.38 253 GLY A N 1
ATOM 1887 C CA . GLY A 1 253 ? 36.357 -6.430 -13.408 1.00 70.38 253 GLY A CA 1
ATOM 1888 C C . GLY A 1 253 ? 36.491 -6.424 -14.933 1.00 70.38 253 GLY A C 1
ATOM 1889 O O . GLY A 1 253 ? 35.507 -6.539 -15.662 1.00 70.38 253 GLY A O 1
ATOM 1890 N N . ALA A 1 254 ? 37.722 -6.324 -15.441 1.00 64.25 254 ALA A N 1
ATOM 1891 C CA . ALA A 1 254 ? 37.978 -6.270 -16.882 1.00 64.25 254 ALA A CA 1
ATOM 1892 C C . ALA A 1 254 ? 37.503 -7.527 -17.652 1.00 64.25 254 ALA A C 1
ATOM 1894 O O . ALA A 1 254 ? 37.232 -7.447 -18.846 1.00 64.25 254 ALA A O 1
ATOM 1895 N N . SER A 1 255 ? 37.376 -8.673 -16.979 1.00 62.50 255 SER A N 1
ATOM 1896 C CA . SER A 1 255 ? 36.829 -9.918 -17.538 1.00 62.50 255 SER A CA 1
ATOM 1897 C C . SER A 1 255 ? 35.300 -9.941 -17.629 1.00 62.50 255 SER A C 1
ATOM 1899 O O . SER A 1 255 ? 34.753 -10.717 -18.406 1.00 62.50 255 SER A O 1
ATOM 1901 N N . ASP A 1 256 ? 34.610 -9.089 -16.866 1.00 62.91 256 ASP A N 1
ATOM 1902 C CA . ASP A 1 256 ? 33.188 -9.273 -16.545 1.00 62.91 256 ASP A CA 1
ATOM 1903 C C . ASP A 1 256 ? 32.275 -8.241 -17.222 1.00 62.91 256 ASP A C 1
ATOM 1905 O O . ASP A 1 256 ? 31.051 -8.371 -17.172 1.00 62.91 256 ASP A O 1
ATOM 1909 N N . TYR A 1 257 ? 32.833 -7.209 -17.871 1.00 69.06 257 TYR A N 1
ATOM 1910 C CA . TYR A 1 257 ? 32.020 -6.199 -18.557 1.00 69.06 257 TYR A CA 1
ATOM 1911 C C . TYR A 1 257 ? 31.548 -6.637 -19.951 1.00 69.06 257 TYR A C 1
ATOM 1913 O O . TYR A 1 257 ? 30.640 -6.014 -20.481 1.00 69.06 257 TYR A O 1
ATOM 1921 N N . GLY A 1 258 ? 32.100 -7.710 -20.534 1.00 60.59 258 GLY A N 1
ATOM 1922 C CA . GLY A 1 258 ? 31.496 -8.409 -21.682 1.00 60.59 258 GLY A CA 1
ATOM 1923 C C . GLY A 1 258 ? 31.445 -7.650 -23.020 1.00 60.59 258 GLY A C 1
ATOM 1924 O O . GLY A 1 258 ? 30.832 -8.149 -23.960 1.00 60.59 258 GLY A O 1
ATOM 1925 N N . PHE A 1 259 ? 32.103 -6.488 -23.146 1.00 66.38 259 PHE A N 1
ATOM 1926 C CA . PHE A 1 259 ? 32.151 -5.680 -24.379 1.00 66.38 259 PHE A CA 1
ATOM 1927 C C . PHE A 1 259 ? 33.572 -5.634 -24.978 1.00 66.38 259 PHE A C 1
ATOM 1929 O O . PHE A 1 259 ? 34.217 -4.584 -24.958 1.00 66.38 259 PHE A O 1
ATOM 1936 N N . PRO A 1 260 ? 34.094 -6.750 -25.525 1.00 52.97 260 PRO A N 1
ATOM 1937 C CA . PRO A 1 260 ? 35.494 -6.872 -25.954 1.00 52.97 260 PRO A CA 1
ATOM 1938 C C . PRO A 1 260 ? 35.899 -5.930 -27.100 1.00 52.97 260 PRO A C 1
ATOM 1940 O O . PRO A 1 260 ? 37.086 -5.716 -27.325 1.00 52.97 260 PRO A O 1
ATOM 1943 N N . ALA A 1 261 ? 34.935 -5.349 -27.822 1.00 56.28 261 ALA A N 1
ATOM 1944 C CA . ALA A 1 261 ? 35.197 -4.449 -28.945 1.00 56.28 261 ALA A CA 1
ATOM 1945 C C . ALA A 1 261 ? 35.605 -3.022 -28.528 1.00 56.28 261 ALA A C 1
ATOM 1947 O O . ALA A 1 261 ? 36.032 -2.241 -29.377 1.00 56.28 261 ALA A O 1
ATOM 1948 N N . THR A 1 262 ? 35.493 -2.672 -27.242 1.00 66.06 262 THR A N 1
ATOM 1949 C CA . THR A 1 262 ? 35.697 -1.298 -26.778 1.00 66.06 262 THR A CA 1
ATOM 1950 C C . THR A 1 262 ? 36.661 -1.270 -25.590 1.00 66.06 262 THR A C 1
ATOM 1952 O O . THR A 1 262 ? 36.212 -1.387 -24.449 1.00 66.06 262 THR A O 1
ATOM 1955 N N . PRO A 1 263 ? 37.980 -1.104 -25.815 1.00 73.38 263 PRO A N 1
ATOM 1956 C CA . PRO A 1 263 ? 38.928 -1.000 -24.715 1.00 73.38 263 PRO A CA 1
ATOM 1957 C C . PRO A 1 263 ? 38.611 0.222 -23.846 1.00 73.38 263 PRO A C 1
ATOM 1959 O O . PRO A 1 263 ? 38.172 1.271 -24.344 1.00 73.38 263 PRO A O 1
ATOM 1962 N N . LEU A 1 264 ? 38.832 0.069 -22.539 1.00 80.38 264 LEU A N 1
ATOM 1963 C CA . LEU A 1 264 ? 38.726 1.172 -21.591 1.00 80.38 264 LEU A CA 1
ATOM 1964 C C . LEU A 1 264 ? 39.835 2.194 -21.854 1.00 80.38 264 LEU A C 1
ATOM 1966 O O . LEU A 1 264 ? 40.947 1.839 -22.252 1.00 80.38 264 LEU A O 1
ATOM 1970 N N . ARG A 1 265 ? 39.543 3.473 -21.611 1.00 83.94 265 ARG A N 1
ATOM 1971 C CA . ARG A 1 265 ? 40.578 4.519 -21.628 1.00 83.94 265 ARG A CA 1
ATOM 1972 C C . ARG A 1 265 ? 41.619 4.293 -20.514 1.00 83.94 265 ARG A C 1
ATOM 1974 O O . ARG A 1 265 ? 41.274 3.708 -19.486 1.00 83.94 265 ARG A O 1
ATOM 1981 N N . PRO A 1 266 ? 42.867 4.778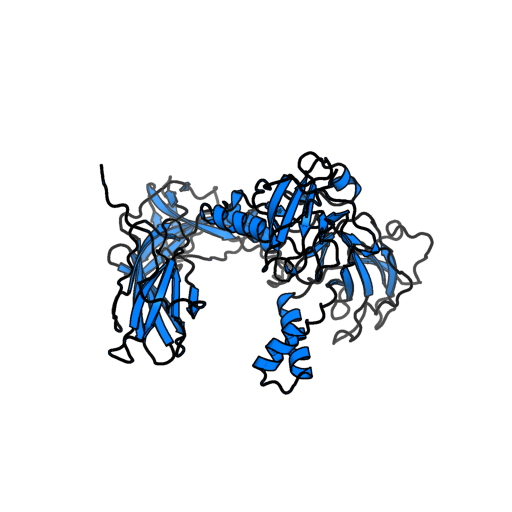 -20.680 1.00 79.81 266 PRO A N 1
ATOM 1982 C CA . PRO A 1 266 ? 43.860 4.765 -19.607 1.00 79.81 266 PRO A CA 1
ATOM 1983 C C . PRO A 1 266 ? 43.291 5.381 -18.323 1.00 79.81 266 PRO A C 1
ATOM 1985 O O . PRO A 1 266 ? 42.579 6.384 -18.386 1.00 79.81 266 PRO A O 1
ATOM 1988 N N . ASP A 1 267 ? 43.565 4.748 -17.181 1.00 81.44 267 ASP A N 1
ATOM 1989 C CA . ASP A 1 267 ? 43.097 5.151 -15.844 1.00 81.44 267 ASP A CA 1
ATOM 1990 C C . ASP A 1 267 ? 41.565 5.192 -15.651 1.00 81.44 267 ASP A C 1
ATOM 1992 O O . ASP A 1 267 ? 41.074 5.682 -14.630 1.00 81.44 267 ASP A O 1
ATOM 1996 N N . ALA A 1 268 ? 40.794 4.664 -16.609 1.00 85.62 268 ALA A N 1
ATOM 1997 C CA . ALA A 1 268 ? 39.356 4.477 -16.481 1.00 85.62 268 ALA A CA 1
ATOM 1998 C C . ALA A 1 268 ? 39.021 3.094 -15.907 1.00 85.62 268 ALA A C 1
ATOM 2000 O O . ALA A 1 268 ? 39.755 2.120 -16.077 1.00 85.62 268 ALA A O 1
ATOM 2001 N N . PHE A 1 269 ? 37.864 2.995 -15.262 1.00 85.62 269 PHE A N 1
ATOM 2002 C CA . PHE A 1 269 ? 37.315 1.736 -14.772 1.00 85.62 269 PHE A CA 1
ATOM 2003 C C . PHE A 1 269 ? 35.846 1.605 -15.174 1.00 85.62 269 PHE A C 1
ATOM 2005 O O . PHE A 1 269 ? 35.146 2.599 -15.370 1.00 85.62 269 PHE A O 1
ATOM 2012 N N . ALA A 1 270 ? 35.370 0.371 -15.320 1.00 87.62 270 ALA A N 1
ATOM 2013 C CA . ALA A 1 270 ? 33.973 0.101 -15.625 1.00 87.62 270 ALA A CA 1
ATOM 2014 C C . ALA A 1 270 ? 33.160 -0.029 -14.333 1.00 87.62 270 ALA A C 1
ATOM 2016 O O . ALA A 1 270 ? 33.591 -0.658 -13.362 1.00 87.62 270 ALA A O 1
ATOM 2017 N N . VAL A 1 271 ? 31.956 0.537 -14.338 1.00 88.12 271 VAL A N 1
ATOM 2018 C CA . VAL A 1 271 ? 30.972 0.344 -13.276 1.00 88.12 271 VAL A CA 1
ATOM 2019 C C . VAL A 1 271 ? 29.638 -0.111 -13.834 1.00 88.12 271 VAL A C 1
ATOM 2021 O O . VAL A 1 271 ? 29.231 0.244 -14.942 1.00 88.12 271 VAL A O 1
ATOM 2024 N N . ARG A 1 272 ? 28.933 -0.869 -13.005 1.00 88.19 272 ARG A N 1
ATOM 2025 C CA . ARG A 1 272 ? 27.557 -1.278 -13.189 1.00 88.19 272 ARG A CA 1
ATOM 2026 C C . ARG A 1 272 ? 26.631 -0.237 -12.592 1.00 88.19 272 ARG A C 1
ATOM 2028 O O . ARG A 1 272 ? 26.738 0.093 -11.410 1.00 88.19 272 ARG A O 1
ATOM 2035 N N . MET A 1 273 ? 25.688 0.221 -13.399 1.00 87.31 273 MET A N 1
ATOM 2036 C CA . MET A 1 273 ? 24.561 1.050 -12.993 1.00 87.31 273 MET A CA 1
ATOM 2037 C C . MET A 1 273 ? 23.271 0.340 -13.416 1.00 87.31 273 MET A C 1
ATOM 2039 O O . MET A 1 273 ? 22.685 0.622 -14.460 1.00 87.31 273 MET A O 1
ATOM 2043 N N . GLY A 1 274 ? 22.874 -0.661 -12.633 1.00 85.31 274 GLY A N 1
ATOM 2044 C CA . GLY A 1 274 ? 21.760 -1.550 -12.955 1.00 85.31 274 GLY A CA 1
ATOM 2045 C C . GLY A 1 274 ? 22.218 -2.570 -13.988 1.00 85.31 274 GLY A C 1
ATOM 2046 O O . GLY A 1 274 ? 23.171 -3.297 -13.738 1.00 85.31 274 GLY A O 1
ATOM 2047 N N . GLU A 1 275 ? 21.595 -2.597 -15.164 1.00 87.56 275 GLU A N 1
ATOM 2048 C CA . GLU A 1 275 ? 22.140 -3.355 -16.304 1.00 87.56 275 GLU A CA 1
ATOM 2049 C C . GLU A 1 275 ? 22.989 -2.488 -17.241 1.00 87.56 275 GLU A C 1
ATOM 2051 O O . GLU A 1 275 ? 23.583 -3.019 -18.178 1.00 87.56 275 GLU A O 1
ATOM 2056 N N . LEU A 1 276 ? 23.087 -1.173 -16.999 1.00 88.88 276 LEU A N 1
ATOM 2057 C CA . LEU A 1 276 ? 23.981 -0.315 -17.771 1.00 88.88 276 LEU A CA 1
ATOM 2058 C C . LEU A 1 276 ? 25.424 -0.523 -17.332 1.00 88.88 276 LEU A C 1
ATOM 2060 O O . LEU A 1 276 ? 25.734 -0.544 -16.137 1.00 88.88 276 LEU A O 1
ATOM 2064 N N . VAL A 1 277 ? 26.312 -0.598 -18.314 1.00 89.31 277 VAL A N 1
ATOM 2065 C CA . VAL A 1 277 ? 27.754 -0.587 -18.097 1.00 89.31 277 VAL A CA 1
ATOM 2066 C C . VAL A 1 277 ? 28.295 0.762 -18.539 1.00 89.31 277 VAL A C 1
ATOM 2068 O O . VAL A 1 277 ? 28.140 1.165 -19.694 1.00 89.31 277 VAL A O 1
ATOM 2071 N N . VAL A 1 278 ? 28.924 1.462 -17.600 1.00 88.44 278 VAL A N 1
ATOM 2072 C CA . VAL A 1 278 ? 29.451 2.811 -17.795 1.00 88.44 278 VAL A CA 1
ATOM 2073 C C . VAL A 1 278 ? 30.941 2.804 -17.496 1.00 88.44 278 VAL A C 1
ATOM 2075 O O . VAL A 1 278 ? 31.379 2.365 -16.437 1.00 88.44 278 VAL A O 1
ATOM 2078 N N . GLU A 1 279 ? 31.730 3.308 -18.431 1.00 89.12 279 GLU A N 1
ATOM 2079 C CA . GLU A 1 279 ? 33.125 3.644 -18.203 1.00 89.12 279 GLU A CA 1
ATOM 2080 C C . GLU A 1 279 ? 33.212 4.967 -17.443 1.00 89.12 279 GLU A C 1
ATOM 2082 O O . GLU A 1 279 ? 32.629 5.979 -17.846 1.00 89.12 279 GLU A O 1
ATOM 2087 N N . VAL A 1 280 ? 33.981 4.961 -16.361 1.00 87.38 280 VAL A N 1
ATOM 2088 C CA . VAL A 1 280 ? 34.243 6.111 -15.503 1.00 87.38 280 VAL A CA 1
ATOM 2089 C C . VAL A 1 280 ? 35.718 6.459 -15.619 1.00 87.38 280 VAL A C 1
ATOM 2091 O O . VAL A 1 280 ? 36.574 5.622 -15.339 1.00 87.38 280 VAL A O 1
ATOM 2094 N N . GLY A 1 281 ? 36.021 7.689 -16.035 1.00 85.00 281 GLY A N 1
ATOM 2095 C CA . GLY A 1 281 ? 37.394 8.192 -16.034 1.00 85.00 281 GLY A CA 1
ATOM 2096 C C . GLY A 1 281 ? 37.988 8.320 -14.625 1.00 85.00 281 GLY A C 1
ATOM 2097 O O . GLY A 1 281 ? 37.301 8.133 -13.613 1.00 85.00 281 GLY A O 1
ATOM 2098 N N . ALA A 1 282 ? 39.272 8.682 -14.573 1.00 83.44 282 ALA A N 1
ATOM 2099 C CA . ALA A 1 282 ? 40.005 8.934 -13.335 1.00 83.44 282 ALA A CA 1
ATOM 2100 C C . ALA A 1 282 ? 39.237 9.863 -12.378 1.00 83.44 282 ALA A C 1
ATOM 2102 O O . ALA A 1 282 ? 38.402 10.665 -12.793 1.00 83.44 282 ALA A O 1
ATOM 2103 N N . LYS A 1 283 ? 39.523 9.775 -11.075 1.00 80.88 283 LYS A N 1
ATOM 2104 C CA . LYS A 1 283 ? 38.876 10.597 -10.039 1.00 80.88 283 LYS A CA 1
ATOM 2105 C C . LYS A 1 283 ? 39.399 12.045 -10.058 1.00 80.88 283 LYS A C 1
ATOM 2107 O O . LYS A 1 283 ? 40.031 12.496 -9.108 1.00 80.88 283 LYS A O 1
ATOM 2112 N N . ASN A 1 284 ? 39.144 12.762 -11.148 1.00 75.06 284 ASN A N 1
ATOM 2113 C CA . ASN A 1 284 ? 39.368 14.194 -11.316 1.00 75.06 284 ASN A CA 1
ATOM 2114 C C . ASN A 1 284 ? 38.038 14.909 -11.612 1.00 75.06 284 ASN A C 1
ATOM 2116 O O . ASN A 1 284 ? 37.050 14.296 -12.015 1.00 75.06 284 ASN A O 1
ATOM 2120 N N . GLU A 1 285 ? 37.981 16.209 -11.334 1.00 69.56 285 GLU A N 1
ATOM 2121 C CA . GLU A 1 285 ? 36.786 17.013 -11.588 1.00 69.56 285 GLU A CA 1
ATOM 2122 C C . GLU A 1 285 ? 36.429 16.985 -13.079 1.00 69.56 285 GLU A C 1
ATOM 2124 O O . GLU A 1 285 ? 37.289 17.180 -13.935 1.00 69.56 285 GLU A O 1
ATOM 2129 N N . SER A 1 286 ? 35.158 16.718 -13.387 1.00 73.50 286 SER A N 1
ATOM 2130 C CA . SER A 1 286 ? 34.641 16.628 -14.758 1.00 73.50 286 SER A CA 1
ATOM 2131 C C . SER A 1 286 ? 35.190 15.472 -15.607 1.00 73.50 286 SER A C 1
ATOM 2133 O O . SER A 1 286 ? 35.112 15.535 -16.836 1.00 73.50 286 SER A O 1
ATOM 2135 N N . ALA A 1 287 ? 35.695 14.392 -14.994 1.00 76.56 287 ALA A N 1
ATOM 2136 C CA . ALA A 1 287 ? 36.149 13.239 -15.769 1.00 76.56 287 ALA A CA 1
ATOM 2137 C C . ALA A 1 287 ? 35.037 12.712 -16.693 1.00 76.56 287 ALA A C 1
ATOM 2139 O O . ALA A 1 287 ? 33.905 12.486 -16.240 1.00 76.56 287 ALA A O 1
ATOM 2140 N N . PRO A 1 288 ? 35.351 12.463 -17.971 1.00 76.12 288 PRO A N 1
ATOM 2141 C CA . PRO A 1 288 ? 34.367 11.996 -18.930 1.00 76.12 288 PRO A CA 1
ATOM 2142 C C . PRO A 1 288 ? 33.883 10.592 -18.564 1.00 76.12 288 PRO A C 1
ATOM 2144 O O . PRO A 1 288 ? 34.693 9.695 -18.312 1.00 76.12 288 PRO A O 1
ATOM 2147 N N . SER A 1 289 ? 32.573 10.377 -18.620 1.00 85.25 289 SER A N 1
ATOM 2148 C CA . SER A 1 289 ? 31.980 9.041 -18.582 1.00 85.25 289 SER A CA 1
ATOM 2149 C C . SER A 1 289 ? 31.542 8.620 -19.985 1.00 85.25 289 SER A C 1
ATOM 2151 O O . SER A 1 289 ? 31.296 9.466 -20.848 1.00 85.25 289 SER A O 1
ATOM 2153 N N . ARG A 1 290 ? 31.494 7.313 -20.242 1.00 87.50 290 ARG A N 1
ATOM 2154 C CA . ARG A 1 290 ? 31.069 6.770 -21.536 1.00 87.50 290 ARG A CA 1
ATOM 2155 C C . ARG A 1 290 ? 30.207 5.536 -21.338 1.00 87.50 290 ARG A C 1
ATOM 2157 O O . ARG A 1 290 ? 30.555 4.649 -20.566 1.00 87.50 290 ARG A O 1
ATOM 2164 N N . LEU A 1 291 ? 29.096 5.472 -22.055 1.00 88.44 291 LEU A N 1
ATOM 2165 C CA . LEU A 1 291 ? 28.198 4.328 -22.026 1.00 88.44 291 LEU A CA 1
ATOM 2166 C C . LEU A 1 291 ? 28.767 3.200 -22.889 1.00 88.44 291 LEU A C 1
ATOM 2168 O O . LEU A 1 291 ? 29.063 3.412 -24.062 1.00 88.44 291 LEU A O 1
ATOM 2172 N N . LEU A 1 292 ? 28.946 2.015 -22.309 1.00 86.75 292 LEU A N 1
ATOM 2173 C CA . LEU A 1 292 ? 29.519 0.867 -23.016 1.00 86.75 292 LEU A CA 1
ATOM 2174 C C . LEU A 1 292 ? 28.439 -0.071 -23.564 1.00 86.75 292 LEU A C 1
ATOM 2176 O O . LEU A 1 292 ? 28.610 -0.618 -24.649 1.00 86.75 292 LEU A O 1
ATOM 2180 N N . GLY A 1 293 ? 27.322 -0.227 -22.848 1.00 87.56 293 GLY A N 1
ATOM 2181 C CA . GLY A 1 293 ? 26.212 -1.071 -23.287 1.00 87.56 293 GLY A CA 1
ATOM 2182 C C . GLY A 1 293 ? 25.290 -1.520 -22.155 1.00 87.56 293 GLY A C 1
ATOM 2183 O O . GLY A 1 293 ? 25.318 -0.968 -21.052 1.00 87.56 293 GLY A O 1
ATOM 2184 N N . VAL A 1 294 ? 24.477 -2.538 -22.454 1.00 87.44 294 VAL A N 1
ATOM 2185 C CA . VAL A 1 294 ? 23.562 -3.211 -21.518 1.00 87.44 294 VAL A CA 1
ATOM 2186 C C . VAL A 1 294 ? 24.029 -4.648 -21.317 1.00 87.44 294 VAL A C 1
ATOM 2188 O O . VAL A 1 294 ? 24.196 -5.376 -22.291 1.00 87.44 294 VAL A O 1
ATOM 2191 N N . ARG A 1 295 ? 24.243 -5.062 -20.067 1.00 85.88 295 ARG A N 1
ATOM 2192 C CA . ARG A 1 295 ? 24.772 -6.394 -19.736 1.00 85.88 295 ARG A CA 1
ATOM 2193 C C . ARG A 1 295 ? 23.765 -7.511 -20.019 1.00 85.88 295 ARG A C 1
ATOM 2195 O O . ARG A 1 295 ? 24.135 -8.533 -20.586 1.00 85.88 295 ARG A O 1
ATOM 2202 N N . ASN A 1 296 ? 22.509 -7.323 -19.618 1.00 87.06 296 ASN A N 1
ATOM 2203 C CA . ASN A 1 296 ? 21.427 -8.269 -19.875 1.00 87.06 296 ASN A CA 1
ATOM 2204 C C . ASN A 1 296 ? 20.247 -7.559 -20.551 1.00 87.06 296 ASN A C 1
ATOM 2206 O O . ASN A 1 296 ? 19.455 -6.890 -19.889 1.00 87.06 296 ASN A O 1
ATOM 2210 N N . ALA A 1 297 ? 20.136 -7.711 -21.873 1.00 87.69 297 ALA A N 1
ATOM 2211 C CA . ALA A 1 297 ? 19.052 -7.123 -22.662 1.00 87.69 297 ALA A CA 1
ATOM 2212 C C . ALA A 1 297 ? 17.682 -7.780 -22.398 1.00 87.69 297 ALA A C 1
ATOM 2214 O O . ALA A 1 297 ? 16.653 -7.147 -22.619 1.00 87.69 297 ALA A O 1
ATOM 2215 N N . ASP A 1 298 ? 17.669 -9.010 -21.874 1.00 91.19 298 ASP A N 1
ATOM 2216 C CA . ASP A 1 298 ? 16.450 -9.752 -21.536 1.00 91.19 298 ASP A CA 1
ATOM 2217 C C . ASP A 1 298 ? 15.972 -9.487 -20.099 1.00 91.19 298 ASP A C 1
ATOM 2219 O O . ASP A 1 298 ? 15.000 -10.102 -19.650 1.00 91.19 298 ASP A O 1
ATOM 2223 N N . ARG A 1 299 ? 16.644 -8.598 -19.350 1.00 91.56 299 ARG A N 1
ATOM 2224 C CA . ARG A 1 299 ? 16.234 -8.216 -17.993 1.00 91.56 299 ARG A CA 1
ATOM 2225 C C . ARG A 1 299 ? 14.884 -7.511 -18.039 1.00 91.56 299 ARG A C 1
ATOM 2227 O O . ARG A 1 299 ? 14.686 -6.554 -18.786 1.00 91.56 299 ARG A O 1
ATOM 2234 N N . LEU A 1 300 ? 13.977 -7.959 -17.180 1.00 91.62 300 LEU A N 1
ATOM 2235 C CA . LEU A 1 300 ? 12.644 -7.387 -17.059 1.00 91.62 300 LEU A CA 1
ATOM 2236 C C . LEU A 1 300 ? 12.593 -6.307 -15.986 1.00 91.62 300 LEU A C 1
ATOM 2238 O O . LEU A 1 300 ? 13.217 -6.414 -14.927 1.00 91.62 300 LEU A O 1
ATOM 2242 N N . TYR A 1 301 ? 11.779 -5.295 -16.248 1.00 90.81 301 TYR A N 1
ATOM 2243 C CA . TYR A 1 301 ? 11.602 -4.124 -15.405 1.00 90.81 301 TYR A CA 1
ATOM 2244 C C . TYR A 1 301 ? 10.126 -3.854 -15.116 1.00 90.81 301 TYR A C 1
ATOM 2246 O O . TYR A 1 301 ? 9.240 -4.352 -15.805 1.00 90.81 301 TYR A O 1
ATOM 2254 N N . ARG A 1 302 ? 9.868 -3.010 -14.118 1.00 88.81 302 ARG A N 1
ATOM 2255 C CA . ARG A 1 302 ? 8.559 -2.417 -13.825 1.00 88.81 302 ARG A CA 1
ATOM 2256 C C . ARG A 1 302 ? 8.716 -0.964 -13.393 1.00 88.81 302 ARG A C 1
ATOM 2258 O O . ARG A 1 302 ? 9.781 -0.554 -12.926 1.00 88.81 302 ARG A O 1
ATOM 2265 N N . VAL A 1 303 ? 7.645 -0.187 -13.510 1.00 86.69 303 VAL A N 1
ATOM 2266 C CA . VAL A 1 303 ? 7.607 1.167 -12.945 1.00 86.69 303 VAL A CA 1
ATOM 2267 C C . VAL A 1 303 ? 7.391 1.095 -11.434 1.00 86.69 303 VAL A C 1
ATOM 2269 O O . VAL A 1 303 ? 6.500 0.390 -10.971 1.00 86.69 303 VAL A O 1
ATOM 2272 N N . VAL A 1 304 ? 8.175 1.868 -10.677 1.00 79.00 304 VAL A N 1
ATOM 2273 C CA . VAL A 1 304 ? 8.024 2.043 -9.222 1.00 79.00 304 VAL A CA 1
ATOM 2274 C C . VAL A 1 304 ? 8.199 3.524 -8.886 1.00 79.00 304 VAL A C 1
ATOM 2276 O O . VAL A 1 304 ? 9.257 4.106 -9.137 1.00 79.00 304 VAL A O 1
ATOM 2279 N N . GLY A 1 305 ? 7.169 4.172 -8.340 1.00 76.00 305 GLY A N 1
ATOM 2280 C CA . GLY A 1 305 ? 7.181 5.597 -8.011 1.00 76.00 305 GLY A CA 1
ATOM 2281 C C . GLY A 1 305 ? 7.545 6.487 -9.206 1.00 76.00 305 GLY A C 1
ATOM 2282 O O . GLY A 1 305 ? 6.849 6.519 -10.223 1.00 76.00 305 GLY A O 1
ATOM 2283 N N . ALA A 1 306 ? 8.645 7.232 -9.095 1.00 75.06 306 ALA A N 1
ATOM 2284 C CA . ALA A 1 306 ? 9.159 8.105 -10.156 1.00 75.06 306 ALA A CA 1
ATOM 2285 C C . ALA A 1 306 ? 10.136 7.410 -11.115 1.00 75.06 306 ALA A C 1
ATOM 2287 O O . ALA A 1 306 ? 10.683 8.074 -11.994 1.00 75.06 306 ALA A O 1
ATOM 2288 N N . GLY A 1 307 ? 10.416 6.122 -10.929 1.00 83.12 307 GLY A N 1
ATOM 2289 C CA . GLY A 1 307 ? 11.498 5.434 -11.618 1.00 83.12 307 GLY A CA 1
ATOM 2290 C C . GLY A 1 307 ? 11.114 4.073 -12.170 1.00 83.12 307 GLY A C 1
ATOM 2291 O O . GLY A 1 307 ? 9.941 3.709 -12.268 1.00 83.12 307 GLY A O 1
ATOM 2292 N N . VAL A 1 308 ? 12.148 3.329 -12.540 1.00 85.38 308 VAL A N 1
ATOM 2293 C CA . VAL A 1 308 ? 12.054 1.963 -13.047 1.00 85.38 308 VAL A CA 1
ATOM 2294 C C . VAL A 1 308 ? 12.981 1.091 -12.213 1.00 85.38 308 VAL A C 1
ATOM 2296 O O . VAL A 1 308 ? 14.113 1.486 -11.933 1.00 85.38 308 VAL A O 1
ATOM 2299 N N . ALA A 1 309 ? 12.498 -0.079 -11.814 1.00 84.88 309 ALA A N 1
ATOM 2300 C CA . ALA A 1 309 ? 13.262 -1.070 -11.067 1.00 84.88 309 ALA A CA 1
ATOM 2301 C C . ALA A 1 309 ? 13.152 -2.437 -11.756 1.00 84.88 309 ALA A C 1
ATOM 2303 O O . ALA A 1 309 ? 12.185 -2.664 -12.493 1.00 84.88 309 ALA A O 1
ATOM 2304 N N . PRO A 1 310 ? 14.112 -3.352 -11.553 1.00 86.94 310 PRO A N 1
ATOM 2305 C CA . PRO A 1 310 ? 13.968 -4.721 -12.025 1.00 86.94 310 PRO A CA 1
ATOM 2306 C C . PRO A 1 310 ? 12.694 -5.376 -11.476 1.00 86.94 310 PRO A C 1
ATOM 2308 O O . PRO A 1 310 ? 12.330 -5.164 -10.320 1.00 86.94 310 PRO A O 1
ATOM 2311 N N . LEU A 1 311 ? 12.012 -6.172 -12.302 1.00 85.50 311 LEU A N 1
ATOM 2312 C CA . LEU A 1 311 ? 10.745 -6.815 -11.931 1.00 85.50 311 LEU A CA 1
ATOM 2313 C C . LEU A 1 311 ? 10.909 -7.750 -10.723 1.00 85.50 311 LEU A C 1
ATOM 2315 O O . LEU A 1 311 ? 10.074 -7.742 -9.823 1.00 85.50 311 LEU A O 1
ATOM 2319 N N . SER A 1 312 ? 12.020 -8.488 -10.679 1.00 74.75 312 SER A N 1
ATOM 2320 C CA . SER A 1 312 ? 12.343 -9.448 -9.618 1.00 74.75 312 SER A CA 1
ATOM 2321 C C . SER A 1 312 ? 12.767 -8.803 -8.290 1.00 74.75 312 SER A C 1
ATOM 2323 O O . SER A 1 312 ? 13.091 -9.516 -7.345 1.00 74.75 312 SER A O 1
ATOM 2325 N N . GLU A 1 313 ? 12.875 -7.474 -8.213 1.00 72.62 313 GLU A N 1
ATOM 2326 C CA . GLU A 1 313 ? 13.417 -6.772 -7.046 1.00 72.62 313 GLU A CA 1
ATOM 2327 C C . GLU A 1 313 ? 12.336 -5.981 -6.303 1.00 72.62 313 GLU A C 1
ATOM 2329 O O . GLU A 1 313 ? 11.573 -5.233 -6.909 1.00 72.62 313 GLU A O 1
ATOM 2334 N N . THR A 1 314 ? 12.330 -6.112 -4.968 1.00 66.19 314 THR A N 1
ATOM 2335 C CA . THR A 1 314 ? 11.631 -5.284 -3.958 1.00 66.19 314 THR A CA 1
ATOM 2336 C C . THR A 1 314 ? 10.179 -4.906 -4.252 1.00 66.19 314 THR A C 1
ATOM 2338 O O . THR A 1 314 ? 9.936 -4.044 -5.085 1.00 66.19 314 THR A O 1
ATOM 2341 N N . LEU A 1 315 ? 9.220 -5.427 -3.480 1.00 75.44 315 LEU A N 1
ATOM 2342 C CA . LEU A 1 315 ? 7.809 -5.005 -3.520 1.00 75.44 315 LEU A CA 1
ATOM 2343 C C . LEU A 1 315 ? 7.645 -3.470 -3.613 1.00 75.44 315 LEU A C 1
ATOM 2345 O O . LEU A 1 315 ? 8.360 -2.713 -2.945 1.00 75.44 315 LEU A O 1
ATOM 2349 N N . THR A 1 316 ? 6.689 -3.010 -4.414 1.00 77.25 316 THR A N 1
ATOM 2350 C CA . THR A 1 316 ? 6.206 -1.621 -4.435 1.00 77.25 316 THR A CA 1
ATOM 2351 C C . THR A 1 316 ? 5.600 -1.230 -3.084 1.00 77.25 316 THR A C 1
ATOM 2353 O O . THR A 1 316 ? 5.360 -2.075 -2.217 1.00 77.25 316 THR A O 1
ATOM 2356 N N . ASP A 1 317 ? 5.347 0.065 -2.865 1.00 78.00 317 ASP A N 1
ATOM 2357 C CA . ASP A 1 317 ? 4.691 0.513 -1.625 1.00 78.00 317 ASP A CA 1
ATOM 2358 C C . ASP A 1 317 ? 3.288 -0.090 -1.476 1.00 78.00 317 ASP A C 1
ATOM 2360 O O . ASP A 1 317 ? 2.934 -0.543 -0.387 1.00 78.00 317 ASP A O 1
ATOM 2364 N N . ALA A 1 318 ? 2.530 -0.150 -2.574 1.00 80.25 318 ALA A N 1
ATOM 2365 C CA . ALA A 1 318 ? 1.185 -0.715 -2.595 1.00 80.25 318 ALA A CA 1
ATOM 2366 C C . ALA A 1 318 ? 1.189 -2.228 -2.325 1.00 80.25 318 ALA A C 1
ATOM 2368 O O . ALA A 1 318 ? 0.385 -2.710 -1.532 1.00 80.25 318 ALA A O 1
ATOM 2369 N N . GLU A 1 319 ? 2.119 -2.979 -2.922 1.00 83.75 319 GLU A N 1
ATOM 2370 C CA . GLU A 1 319 ? 2.250 -4.418 -2.663 1.00 83.75 319 GLU A CA 1
ATOM 2371 C C . GLU A 1 319 ? 2.709 -4.718 -1.237 1.00 83.75 319 GLU A C 1
ATOM 2373 O O . GLU A 1 319 ? 2.221 -5.666 -0.629 1.00 83.75 319 GLU A O 1
ATOM 2378 N N . ARG A 1 320 ? 3.630 -3.918 -0.678 1.00 83.12 320 ARG A N 1
ATOM 2379 C CA . ARG A 1 320 ? 4.018 -4.050 0.735 1.00 83.12 320 ARG A CA 1
ATOM 2380 C C . ARG A 1 320 ? 2.812 -3.864 1.643 1.00 83.12 320 ARG A C 1
ATOM 2382 O O . ARG A 1 320 ? 2.608 -4.667 2.547 1.00 83.12 320 ARG A O 1
ATOM 2389 N N . GLU A 1 321 ? 2.029 -2.815 1.408 1.00 83.12 321 GLU A N 1
ATOM 2390 C CA . GLU A 1 321 ? 0.824 -2.551 2.188 1.00 83.12 321 GLU A CA 1
ATOM 2391 C C . GLU A 1 321 ? -0.202 -3.679 2.032 1.00 83.12 321 GLU A C 1
ATOM 2393 O O . GLU A 1 321 ? -0.758 -4.128 3.032 1.00 83.12 321 GLU A O 1
ATOM 2398 N N . LEU A 1 322 ? -0.402 -4.184 0.810 1.00 86.12 322 LEU A N 1
ATOM 2399 C CA . LEU A 1 322 ? -1.268 -5.332 0.559 1.00 86.12 322 LEU A CA 1
ATOM 2400 C C . LEU A 1 322 ? -0.794 -6.565 1.332 1.00 86.12 322 LEU A C 1
ATOM 2402 O O . LEU A 1 322 ? -1.585 -7.145 2.062 1.00 86.12 322 LEU A O 1
ATOM 2406 N N . ALA A 1 323 ? 0.487 -6.923 1.240 1.00 87.12 323 ALA A N 1
ATOM 2407 C CA . ALA A 1 323 ? 1.044 -8.079 1.940 1.00 87.12 323 ALA A CA 1
ATOM 2408 C C . ALA A 1 323 ? 0.899 -7.955 3.468 1.00 87.12 323 ALA A C 1
ATOM 2410 O O . ALA A 1 323 ? 0.597 -8.934 4.148 1.00 87.12 323 ALA A O 1
ATOM 2411 N N . ILE A 1 324 ? 1.066 -6.747 4.022 1.00 85.12 324 ILE A N 1
ATOM 2412 C CA . ILE A 1 324 ? 0.827 -6.484 5.449 1.00 85.12 324 ILE A CA 1
ATOM 2413 C C . ILE A 1 324 ? -0.656 -6.675 5.788 1.00 85.12 324 ILE A C 1
ATOM 2415 O O . ILE A 1 324 ? -0.960 -7.337 6.775 1.00 85.12 324 ILE A O 1
ATOM 2419 N N . ARG A 1 325 ? -1.579 -6.140 4.979 1.00 85.56 325 ARG A N 1
ATOM 2420 C CA . ARG A 1 325 ? -3.029 -6.293 5.195 1.00 85.56 325 ARG A CA 1
ATOM 2421 C C . ARG A 1 325 ? -3.525 -7.723 4.966 1.00 85.56 325 ARG A C 1
ATOM 2423 O O . ARG A 1 325 ? -4.485 -8.126 5.595 1.00 85.56 325 ARG A O 1
ATOM 2430 N N . GLN A 1 326 ? -2.886 -8.500 4.098 1.00 88.31 326 GLN A N 1
ATOM 2431 C CA . GLN A 1 326 ? -3.170 -9.929 3.936 1.00 88.31 326 GLN A CA 1
ATOM 2432 C C . GLN A 1 326 ? -2.656 -10.734 5.129 1.00 88.31 326 GLN A C 1
ATOM 2434 O O . GLN A 1 326 ? -3.288 -11.692 5.549 1.00 88.31 326 GLN A O 1
ATOM 2439 N N . LYS A 1 327 ? -1.529 -10.334 5.728 1.00 89.50 327 LYS A N 1
ATOM 2440 C CA . LYS A 1 327 ? -1.052 -10.946 6.974 1.00 89.50 327 LYS A CA 1
ATOM 2441 C C . LYS A 1 327 ? -1.922 -10.567 8.178 1.00 89.50 327 LYS A C 1
ATOM 2443 O O . LYS A 1 327 ? -2.105 -11.382 9.077 1.00 89.50 327 LYS A O 1
ATOM 2448 N N . PHE A 1 328 ? -2.428 -9.336 8.197 1.00 88.88 328 PHE A N 1
ATOM 2449 C CA . PHE A 1 328 ? -3.260 -8.775 9.257 1.00 88.88 328 PHE A CA 1
ATOM 2450 C C . PHE A 1 328 ? -4.540 -8.178 8.656 1.00 88.88 328 PHE A C 1
ATOM 2452 O O . PHE A 1 328 ? -4.641 -6.968 8.444 1.00 88.88 328 PHE A O 1
ATOM 2459 N N . ASP A 1 329 ? -5.518 -9.042 8.400 1.00 86.00 329 ASP A N 1
ATOM 2460 C CA . ASP A 1 329 ? -6.756 -8.746 7.672 1.00 86.00 329 ASP A CA 1
ATOM 2461 C C . ASP A 1 329 ? -7.850 -8.059 8.499 1.00 86.00 329 ASP A C 1
ATOM 2463 O O . ASP A 1 329 ? -8.747 -7.423 7.944 1.00 86.00 329 ASP A O 1
ATOM 2467 N N . LYS A 1 330 ? -7.760 -8.128 9.826 1.00 87.31 330 LYS A N 1
ATOM 2468 C CA . LYS A 1 330 ? -8.657 -7.427 10.749 1.00 87.31 330 LYS A CA 1
ATOM 2469 C C . LYS A 1 330 ? -8.096 -6.052 11.135 1.00 87.31 330 LYS A C 1
ATOM 2471 O O . LYS A 1 330 ? -6.902 -5.946 11.439 1.00 87.31 330 LYS A O 1
ATOM 2476 N N . PRO A 1 331 ? -8.937 -5.005 11.208 1.00 87.06 331 PRO A N 1
ATOM 2477 C CA . PRO A 1 331 ? -8.575 -3.739 11.838 1.00 87.06 331 PRO A CA 1
ATOM 2478 C C . PRO A 1 331 ? -8.144 -3.920 13.299 1.00 87.06 331 PRO A C 1
ATOM 2480 O O . PRO A 1 331 ? -8.644 -4.800 13.996 1.00 87.06 331 PRO A O 1
ATOM 2483 N N . ILE A 1 332 ? -7.268 -3.043 13.806 1.00 88.12 332 ILE A N 1
ATOM 2484 C CA . ILE A 1 332 ? -6.880 -3.063 15.232 1.00 88.12 332 ILE A CA 1
ATOM 2485 C C . ILE A 1 332 ? -8.118 -2.877 16.111 1.00 88.12 332 ILE A C 1
ATOM 2487 O O . ILE A 1 332 ? -8.285 -3.592 17.095 1.00 88.12 332 ILE A O 1
ATOM 2491 N N . LEU A 1 333 ? -8.991 -1.945 15.720 1.00 90.62 333 LEU A N 1
ATOM 2492 C CA . LEU A 1 333 ? -10.281 -1.695 16.345 1.00 90.62 333 LEU A CA 1
ATOM 2493 C C . LEU A 1 333 ? -11.375 -1.767 15.297 1.00 90.62 333 LEU A C 1
ATOM 2495 O O . LEU A 1 333 ? -11.364 -1.014 14.325 1.00 90.62 333 LEU A O 1
ATOM 2499 N N . MET A 1 334 ? -12.320 -2.660 15.531 1.00 91.50 334 MET A N 1
ATOM 2500 C CA . MET A 1 334 ? -13.464 -2.899 14.676 1.00 91.50 334 MET A CA 1
ATOM 2501 C C . MET A 1 334 ? -14.713 -2.362 15.354 1.00 91.50 334 MET A C 1
ATOM 2503 O O . MET A 1 334 ? -14.876 -2.474 16.571 1.00 91.50 334 MET A O 1
ATOM 2507 N N . THR A 1 335 ? -15.619 -1.804 14.570 1.00 92.50 335 THR A N 1
ATOM 2508 C CA . THR A 1 335 ? -16.975 -1.520 15.034 1.00 92.50 335 THR A CA 1
ATOM 2509 C C . THR A 1 335 ? -17.695 -2.820 15.387 1.00 92.50 335 THR A C 1
ATOM 2511 O O . THR A 1 335 ? -17.663 -3.802 14.646 1.00 92.50 335 THR A O 1
ATOM 2514 N N . ALA A 1 336 ? -18.371 -2.836 16.528 1.00 90.75 336 ALA A N 1
ATOM 2515 C CA . ALA A 1 336 ? -19.298 -3.895 16.893 1.00 90.75 336 ALA A CA 1
ATOM 2516 C C . ALA A 1 336 ? -20.739 -3.467 16.570 1.00 90.75 336 ALA A C 1
ATOM 2518 O O . ALA A 1 336 ? -21.027 -2.292 16.327 1.00 90.75 336 ALA A O 1
ATOM 2519 N N . ALA A 1 337 ? -21.656 -4.436 16.542 1.00 88.06 337 ALA A N 1
ATOM 2520 C CA . ALA A 1 337 ? -23.071 -4.154 16.331 1.00 88.06 337 ALA A CA 1
ATOM 2521 C C . ALA A 1 337 ? -23.619 -3.201 17.411 1.00 88.06 337 ALA A C 1
ATOM 2523 O O . ALA A 1 337 ? -23.182 -3.228 18.563 1.00 88.06 337 ALA A O 1
ATOM 2524 N N . GLY A 1 338 ? -24.606 -2.382 17.037 1.00 88.25 338 GLY A N 1
ATOM 2525 C CA . GLY A 1 338 ? -25.252 -1.439 17.953 1.00 88.25 338 GLY A CA 1
ATOM 2526 C C . GLY A 1 338 ? -24.634 -0.039 17.985 1.00 88.25 338 GLY A C 1
ATOM 2527 O O . GLY A 1 338 ? -24.828 0.676 18.964 1.00 88.25 338 GLY A O 1
ATOM 2528 N N . ALA A 1 339 ? -23.906 0.370 16.940 1.00 91.94 339 ALA A N 1
ATOM 2529 C CA . ALA A 1 339 ? -23.520 1.768 16.765 1.00 91.94 339 ALA A CA 1
ATOM 2530 C C . ALA A 1 339 ? -24.764 2.662 16.625 1.00 91.94 339 ALA A C 1
ATOM 2532 O O . ALA A 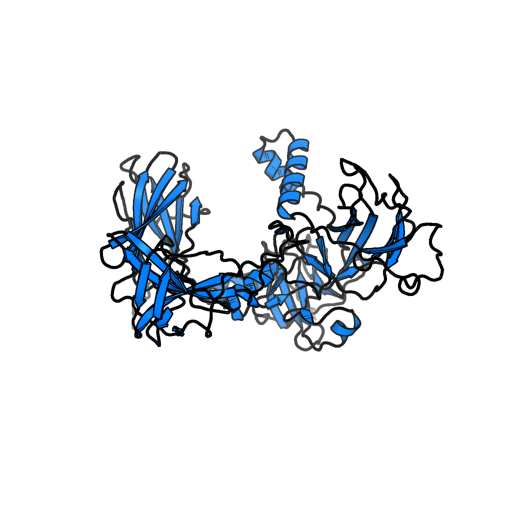1 339 ? -25.691 2.345 15.879 1.00 91.94 339 ALA A O 1
ATOM 2533 N N . GLN A 1 340 ? -24.775 3.783 17.341 1.00 93.44 340 GLN A N 1
ATOM 2534 C CA . GLN A 1 340 ? -25.881 4.733 17.376 1.00 93.44 340 GLN A CA 1
ATOM 2535 C C . GLN A 1 340 ? -25.381 6.124 17.003 1.00 93.44 340 GLN A C 1
ATOM 2537 O O . GLN A 1 340 ? -24.385 6.604 17.545 1.00 93.44 340 GLN A O 1
ATOM 2542 N N . VAL A 1 341 ? -26.094 6.777 16.090 1.00 94.06 341 VAL A N 1
ATOM 2543 C CA . VAL A 1 341 ? -25.946 8.205 15.803 1.00 94.06 341 VAL A CA 1
ATOM 2544 C C . VAL A 1 341 ? -27.153 8.898 16.412 1.00 94.06 341 VAL A C 1
ATOM 2546 O O . VAL A 1 341 ? -28.291 8.540 16.108 1.00 94.06 341 VAL A O 1
ATOM 2549 N N . ASN A 1 342 ? -26.903 9.876 17.273 1.00 94.88 342 ASN A N 1
ATOM 2550 C CA . ASN A 1 342 ? -27.955 10.701 17.842 1.00 94.88 342 ASN A CA 1
ATOM 2551 C C . ASN A 1 342 ? -28.288 11.761 16.795 1.00 94.88 342 ASN A C 1
ATOM 2553 O O . ASN A 1 342 ? -27.498 12.671 16.560 1.00 94.88 342 ASN A O 1
ATOM 2557 N N . ALA A 1 343 ? -29.391 11.553 16.078 1.00 92.31 343 ALA A N 1
ATOM 2558 C CA . ALA A 1 343 ? -29.818 12.451 15.017 1.00 92.31 343 ALA A CA 1
ATOM 2559 C C . ALA A 1 343 ? -30.629 13.630 15.574 1.00 92.31 343 ALA A C 1
ATOM 2561 O O . ALA A 1 343 ? -31.361 13.484 16.556 1.00 92.31 343 ALA A O 1
ATOM 2562 N N . GLY A 1 344 ? -30.540 14.771 14.894 1.00 90.88 344 GLY A N 1
ATOM 2563 C CA . GLY A 1 344 ? -31.229 16.009 15.243 1.00 90.88 344 GLY A CA 1
ATOM 2564 C C . GLY A 1 344 ? -30.283 17.119 15.694 1.00 90.88 344 GLY A C 1
ATOM 2565 O O . GLY A 1 344 ? -29.077 17.091 15.451 1.00 90.88 344 GLY A O 1
ATOM 2566 N N . VAL A 1 345 ? -30.847 18.136 16.347 1.00 92.44 345 VAL A N 1
ATOM 2567 C CA . VAL A 1 345 ? -30.120 19.359 16.704 1.00 92.44 345 VAL A CA 1
ATOM 2568 C C . VAL A 1 345 ? -29.337 19.181 18.006 1.00 92.44 345 VAL A C 1
ATOM 2570 O O . VAL A 1 345 ? -29.927 18.977 19.065 1.00 92.44 345 VAL A O 1
ATOM 2573 N N . HIS A 1 346 ? -28.021 19.368 17.932 1.00 93.12 346 HIS A N 1
ATOM 2574 C CA . HIS A 1 346 ? -27.077 19.232 19.040 1.00 93.12 346 HIS A CA 1
ATOM 2575 C C . HIS A 1 346 ? -26.260 20.507 19.272 1.00 93.12 346 HIS A C 1
ATOM 2577 O O . HIS A 1 346 ? -25.919 21.235 18.334 1.00 93.12 346 HIS A O 1
ATOM 2583 N N . GLY A 1 347 ? -25.934 20.767 20.538 1.00 91.94 347 GLY A N 1
ATOM 2584 C CA . GLY A 1 347 ? -25.060 21.849 20.984 1.00 91.94 347 GLY A CA 1
ATOM 2585 C C . GLY A 1 347 ? -23.759 21.348 21.631 1.00 91.94 347 GLY A C 1
ATOM 2586 O O . GLY A 1 347 ? -23.578 20.147 21.853 1.00 91.94 347 GLY A O 1
ATOM 2587 N N . PRO A 1 348 ? -22.812 22.256 21.927 1.00 93.81 348 PRO A N 1
ATOM 2588 C CA . PRO A 1 348 ? -21.572 21.910 22.615 1.00 93.81 348 PRO A CA 1
ATOM 2589 C C . PRO A 1 348 ? -21.829 21.146 23.922 1.00 93.81 348 PRO A C 1
ATOM 2591 O O . PRO A 1 348 ? -22.622 21.572 24.755 1.00 93.81 348 PRO A O 1
ATOM 2594 N N . GLY A 1 349 ? -21.130 20.028 24.111 1.00 93.81 349 GLY A N 1
ATOM 2595 C CA . GLY A 1 349 ? -21.285 19.104 25.236 1.00 93.81 349 GLY A CA 1
ATOM 2596 C C . GLY A 1 349 ? -22.063 17.831 24.892 1.00 93.81 349 GLY A C 1
ATOM 2597 O O . GLY A 1 349 ? -21.829 16.803 25.541 1.00 93.81 349 GLY A O 1
ATOM 2598 N N . ASP A 1 350 ? -22.907 17.870 23.857 1.00 96.12 350 ASP A N 1
ATOM 2599 C CA . ASP A 1 350 ? -23.773 16.756 23.475 1.00 96.12 350 ASP A CA 1
ATOM 2600 C C . ASP A 1 350 ? -22.999 15.607 22.826 1.00 96.12 350 ASP A C 1
ATOM 2602 O O . ASP A 1 350 ? -22.034 15.797 22.081 1.00 96.12 350 ASP A O 1
ATOM 2606 N N . VAL A 1 351 ? -23.454 14.385 23.096 1.00 96.81 351 VAL A N 1
ATOM 2607 C CA . VAL A 1 351 ? -22.968 13.174 22.433 1.00 96.81 351 VAL A CA 1
ATOM 2608 C C . VAL A 1 351 ? -23.740 12.999 21.134 1.00 96.81 351 VAL A C 1
ATOM 2610 O O . VAL A 1 351 ? -24.960 12.861 21.159 1.00 96.81 351 VAL A O 1
ATOM 2613 N N . ILE A 1 352 ? -23.024 12.973 20.014 1.00 95.50 352 ILE A N 1
ATOM 2614 C CA . ILE A 1 352 ? -23.603 12.883 18.668 1.00 95.50 352 ILE A CA 1
ATOM 2615 C C . ILE A 1 352 ? -23.533 11.464 18.093 1.00 95.50 352 ILE A C 1
ATOM 2617 O O . ILE A 1 352 ? -24.308 11.115 17.208 1.00 95.50 352 ILE A O 1
ATOM 2621 N N . ALA A 1 353 ? -22.633 10.616 18.601 1.00 95.38 353 ALA A N 1
ATOM 2622 C CA . ALA A 1 353 ? -22.606 9.196 18.264 1.00 95.38 353 ALA A CA 1
ATOM 2623 C C . ALA A 1 353 ? -21.940 8.357 19.358 1.00 95.38 353 ALA A C 1
ATOM 2625 O O . ALA A 1 353 ? -21.035 8.821 20.055 1.00 95.38 353 ALA A O 1
ATOM 2626 N N . THR A 1 354 ? -22.361 7.100 19.460 1.00 96.00 354 THR A N 1
ATOM 2627 C CA . THR A 1 354 ? -21.805 6.087 20.359 1.00 96.00 354 THR A CA 1
ATOM 2628 C C . THR A 1 354 ? -21.598 4.798 19.574 1.00 96.00 354 THR A C 1
ATOM 2630 O O . THR A 1 354 ? -22.548 4.236 19.037 1.00 96.00 354 THR A O 1
ATOM 2633 N N . LEU A 1 355 ? -20.356 4.332 19.483 1.00 95.25 355 LEU A N 1
ATOM 2634 C CA . LEU A 1 355 ? -19.968 3.181 18.678 1.00 95.25 355 LEU A CA 1
ATOM 2635 C C . LEU A 1 355 ? -19.346 2.121 19.590 1.00 95.25 355 LEU A C 1
ATOM 2637 O O . LEU A 1 355 ? -18.224 2.320 20.062 1.00 95.25 355 LEU A O 1
ATOM 2641 N N . PRO A 1 356 ? -20.027 0.997 19.851 1.00 95.00 356 PRO A N 1
ATOM 2642 C CA . PRO A 1 356 ? -19.383 -0.169 20.435 1.00 95.00 356 PRO A CA 1
ATOM 2643 C C . PRO A 1 356 ? -18.220 -0.616 19.546 1.00 95.00 356 PRO A C 1
ATOM 2645 O O . PRO A 1 356 ? -18.356 -0.658 18.321 1.00 95.00 356 PRO A O 1
ATOM 2648 N N . VAL A 1 357 ? -17.076 -0.938 20.145 1.00 93.88 357 VAL A N 1
ATOM 2649 C CA . VAL A 1 357 ? -15.894 -1.410 19.414 1.00 93.88 357 VAL A CA 1
ATOM 2650 C C . VAL A 1 357 ? -15.282 -2.634 20.083 1.00 93.88 357 VAL A C 1
ATOM 2652 O O . VAL A 1 357 ? -15.409 -2.845 21.289 1.00 93.88 357 VAL A O 1
ATOM 2655 N N . SER A 1 358 ? -14.589 -3.440 19.292 1.00 91.62 358 SER A N 1
ATOM 2656 C CA . SER A 1 358 ? -13.787 -4.572 19.746 1.00 91.62 358 SER A CA 1
ATOM 2657 C C . SER A 1 358 ? -12.429 -4.567 19.052 1.00 91.62 358 SER A C 1
ATOM 2659 O O . SER A 1 358 ? -12.238 -3.900 18.035 1.00 91.62 358 SER A O 1
ATOM 2661 N N . HIS A 1 359 ? -11.462 -5.301 19.595 1.00 92.62 359 HIS A N 1
ATOM 2662 C CA . HIS A 1 359 ? -10.180 -5.492 18.922 1.00 92.62 359 HIS A CA 1
ATOM 2663 C C . HIS A 1 359 ? -10.271 -6.596 17.874 1.00 92.62 359 HIS A C 1
ATOM 2665 O O . HIS A 1 359 ? -10.870 -7.641 18.127 1.00 92.62 359 HIS A O 1
ATOM 2671 N N . GLY A 1 360 ? -9.636 -6.389 16.717 1.00 90.88 360 GLY A N 1
ATOM 2672 C CA . GLY A 1 360 ? -9.544 -7.421 15.677 1.00 90.88 360 GLY A CA 1
ATOM 2673 C C . GLY A 1 360 ? -8.693 -8.616 16.094 1.00 90.88 360 GLY A C 1
ATOM 2674 O O . GLY A 1 360 ? -9.046 -9.761 15.810 1.00 90.88 360 GLY A O 1
ATOM 2675 N N . TYR A 1 361 ? -7.611 -8.354 16.829 1.00 92.12 361 TYR A N 1
ATOM 2676 C CA . TYR A 1 361 ? -6.727 -9.380 17.375 1.00 92.12 361 TYR A CA 1
ATOM 2677 C C . TYR A 1 361 ? -6.833 -9.392 18.886 1.00 92.12 361 TYR A C 1
ATOM 2679 O O . TYR A 1 361 ? -6.543 -8.397 19.555 1.00 92.12 361 TYR A O 1
ATOM 2687 N N . MET A 1 362 ? -7.218 -10.540 19.422 1.00 94.00 362 MET A N 1
ATOM 2688 C CA . MET A 1 362 ? -7.307 -10.773 20.853 1.00 94.00 362 MET A CA 1
ATOM 2689 C C . MET A 1 362 ? -6.604 -12.072 21.201 1.00 94.00 362 MET A C 1
ATOM 2691 O O . MET A 1 362 ? -6.489 -12.985 20.385 1.00 94.00 362 MET A O 1
ATOM 2695 N N . GLY A 1 363 ? -6.111 -12.140 22.424 1.00 93.81 363 GLY A N 1
ATOM 2696 C CA . GLY A 1 363 ? -5.470 -13.331 22.934 1.00 93.81 363 GLY A CA 1
ATOM 2697 C C . GLY A 1 363 ? -5.573 -13.403 24.440 1.00 93.81 363 GLY A C 1
ATOM 2698 O O . GLY A 1 363 ? -6.042 -12.477 25.104 1.00 93.81 363 GLY A O 1
ATOM 2699 N N . VAL A 1 364 ? -5.129 -14.528 24.976 1.00 93.31 364 VAL A N 1
ATOM 2700 C CA . VAL A 1 364 ? -5.070 -14.765 26.414 1.00 93.31 364 VAL A CA 1
ATOM 2701 C C . VAL A 1 364 ? -3.683 -15.266 26.784 1.00 93.31 364 VAL A C 1
ATOM 2703 O O . VAL A 1 364 ? -3.133 -16.128 26.094 1.00 93.31 364 VAL A O 1
ATOM 2706 N N . LEU A 1 365 ? -3.125 -14.731 27.872 1.00 89.12 365 LEU A N 1
ATOM 2707 C CA . LEU A 1 365 ? -1.870 -15.227 28.430 1.00 89.12 365 LEU A CA 1
ATOM 2708 C C . LEU A 1 365 ? -2.038 -16.677 28.897 1.00 89.12 365 LEU A C 1
ATOM 2710 O O . LEU A 1 365 ? -2.919 -16.980 29.696 1.00 89.12 365 LEU A O 1
ATOM 2714 N N . THR A 1 366 ? -1.188 -17.579 28.426 1.00 89.50 366 THR A N 1
ATOM 2715 C CA . THR A 1 366 ? -1.194 -19.001 28.797 1.00 89.50 366 THR A CA 1
ATOM 2716 C C . THR A 1 366 ? -0.305 -19.301 30.000 1.00 89.50 366 THR A C 1
ATOM 2718 O O . THR A 1 366 ? -0.333 -20.417 30.510 1.00 89.50 366 THR A O 1
ATOM 2721 N N . ALA A 1 367 ? 0.488 -18.328 30.448 1.00 85.38 367 ALA A N 1
ATOM 2722 C CA . ALA A 1 367 ? 1.367 -18.431 31.603 1.00 85.38 367 ALA A CA 1
ATOM 2723 C C . ALA A 1 367 ? 1.467 -17.083 32.328 1.00 85.38 367 ALA A C 1
ATOM 2725 O O . ALA A 1 367 ? 1.310 -16.019 31.718 1.00 85.38 367 ALA A O 1
ATOM 2726 N N . ASP A 1 368 ? 1.764 -17.138 33.626 1.00 83.25 368 ASP A N 1
ATOM 2727 C CA . ASP A 1 368 ? 2.062 -15.951 34.419 1.00 83.25 368 ASP A CA 1
ATOM 2728 C C . ASP A 1 368 ? 3.249 -15.204 33.802 1.00 83.25 368 ASP A C 1
ATOM 2730 O O . ASP A 1 368 ? 4.314 -15.768 33.553 1.00 83.25 368 ASP A O 1
ATOM 2734 N N . THR A 1 369 ? 3.059 -13.916 33.543 1.00 77.81 369 THR A N 1
ATOM 2735 C CA . THR A 1 369 ? 4.032 -13.067 32.860 1.00 77.81 369 THR A CA 1
ATOM 2736 C C . THR A 1 369 ? 4.449 -11.934 33.780 1.00 77.81 369 THR A C 1
ATOM 2738 O O . THR A 1 369 ? 3.644 -11.090 34.174 1.00 77.81 369 THR A O 1
ATOM 2741 N N . THR A 1 370 ? 5.730 -11.885 34.136 1.00 73.94 370 THR A N 1
ATOM 2742 C CA . THR A 1 370 ? 6.267 -10.785 34.937 1.00 73.94 370 THR A CA 1
ATOM 2743 C C . THR A 1 370 ? 6.680 -9.616 34.053 1.00 73.94 370 THR A C 1
ATOM 2745 O O . THR A 1 370 ? 7.626 -9.687 33.276 1.00 73.94 370 THR A O 1
ATOM 2748 N N . ILE A 1 371 ? 6.012 -8.493 34.259 1.00 66.62 371 ILE A N 1
ATOM 2749 C CA . ILE A 1 371 ? 6.291 -7.199 33.674 1.00 66.62 371 ILE A CA 1
ATOM 2750 C C . ILE A 1 371 ? 7.347 -6.441 34.464 1.00 66.62 371 ILE A C 1
ATOM 2752 O O . ILE A 1 371 ? 7.044 -5.863 35.505 1.00 66.62 371 ILE A O 1
ATOM 2756 N N . ARG A 1 372 ? 8.573 -6.365 33.945 1.00 58.03 372 ARG A N 1
ATOM 2757 C CA . ARG A 1 372 ? 9.670 -5.598 34.553 1.00 58.03 372 ARG A CA 1
ATOM 2758 C C . ARG A 1 372 ? 9.967 -4.334 33.751 1.00 58.03 372 ARG A C 1
ATOM 2760 O O . ARG A 1 372 ? 10.015 -4.360 32.527 1.00 58.03 372 ARG A O 1
ATOM 2767 N N . THR A 1 373 ? 10.186 -3.229 34.446 1.00 53.62 373 THR A N 1
ATOM 2768 C CA . THR A 1 373 ? 10.801 -2.003 33.924 1.00 53.62 373 THR A CA 1
ATOM 2769 C C . THR A 1 373 ? 11.921 -1.566 34.859 1.00 53.62 373 THR A C 1
ATOM 2771 O O . THR A 1 373 ? 12.061 -2.110 35.952 1.00 53.62 373 THR A O 1
ATOM 2774 N N . ILE A 1 374 ? 12.688 -0.547 34.454 1.00 53.00 374 ILE A N 1
ATOM 2775 C CA . ILE A 1 374 ? 13.744 0.061 35.285 1.00 53.00 374 ILE A CA 1
ATOM 2776 C C . ILE A 1 374 ? 13.196 0.510 36.655 1.00 53.00 374 ILE A C 1
ATOM 2778 O O . ILE A 1 374 ? 13.921 0.487 37.642 1.00 53.00 374 ILE A O 1
ATOM 2782 N N . LEU A 1 375 ? 11.913 0.889 36.723 1.00 54.75 375 LEU A N 1
ATOM 2783 C CA . LEU A 1 375 ? 11.298 1.491 37.911 1.00 54.75 375 LEU A CA 1
ATOM 2784 C C . LEU A 1 375 ? 10.212 0.636 38.580 1.00 54.75 375 LEU A C 1
ATOM 2786 O O . LEU A 1 375 ? 9.783 0.974 39.678 1.00 54.75 375 LEU A O 1
ATOM 2790 N N . SER A 1 376 ? 9.718 -0.442 37.958 1.00 60.84 376 SER A N 1
ATOM 2791 C CA . SER A 1 376 ? 8.675 -1.268 38.581 1.00 60.84 376 SER A CA 1
ATOM 2792 C C . SER A 1 376 ? 8.571 -2.677 38.011 1.00 60.84 376 SER A C 1
ATOM 2794 O O . SER A 1 376 ? 8.755 -2.912 36.817 1.00 60.84 376 SER A O 1
ATOM 2796 N N . THR A 1 377 ? 8.186 -3.620 38.869 1.00 68.69 377 THR A N 1
ATOM 2797 C CA . THR A 1 377 ? 7.841 -4.990 38.481 1.00 68.69 377 THR A CA 1
ATOM 2798 C C . THR A 1 377 ? 6.373 -5.269 38.800 1.00 68.69 377 THR A C 1
ATOM 2800 O O . THR A 1 377 ? 5.904 -4.918 39.877 1.00 68.69 377 THR A O 1
ATOM 2803 N N . ARG A 1 378 ? 5.638 -5.883 37.873 1.00 71.25 378 ARG A N 1
ATOM 2804 C CA . ARG A 1 378 ? 4.245 -6.317 38.027 1.00 71.25 378 ARG A CA 1
ATOM 2805 C C . ARG A 1 378 ? 4.111 -7.729 37.488 1.00 71.25 378 ARG A C 1
ATOM 2807 O O . ARG A 1 378 ? 4.535 -7.967 36.374 1.00 71.25 378 ARG A O 1
ATOM 2814 N N . SER A 1 379 ? 3.482 -8.643 38.207 1.00 77.75 379 SER A N 1
ATOM 2815 C CA . SER A 1 379 ? 3.101 -9.937 37.628 1.00 77.75 379 SER A CA 1
ATOM 2816 C C . SER A 1 379 ? 1.698 -9.853 37.038 1.00 77.75 379 SER A C 1
ATOM 2818 O O . SER A 1 379 ? 0.812 -9.246 37.637 1.00 77.75 379 SER A O 1
ATOM 2820 N N . VAL A 1 380 ? 1.512 -10.435 35.858 1.00 83.06 380 VAL A N 1
ATOM 2821 C CA . VAL A 1 380 ? 0.219 -10.575 35.189 1.00 83.06 380 VAL A CA 1
ATOM 2822 C C . VAL A 1 380 ? -0.100 -12.063 35.100 1.00 83.06 380 VAL A C 1
ATOM 2824 O O . VAL A 1 380 ? 0.719 -12.806 34.562 1.00 83.06 380 VAL A O 1
ATOM 2827 N N . PRO A 1 381 ? -1.241 -12.516 35.636 1.00 87.56 381 PRO A N 1
ATOM 2828 C CA . PRO A 1 381 ? -1.548 -13.935 35.692 1.00 87.56 381 PRO A CA 1
ATOM 2829 C C . PRO A 1 381 ? -1.914 -14.504 34.317 1.00 87.56 381 PRO A C 1
ATOM 2831 O O . PRO A 1 381 ? -2.441 -13.798 33.444 1.00 87.56 381 PRO A O 1
ATOM 2834 N N . ALA A 1 382 ? -1.700 -15.809 34.158 1.00 90.06 382 ALA A N 1
ATOM 2835 C CA . ALA A 1 382 ? -2.319 -16.592 33.098 1.00 90.06 382 ALA A CA 1
ATOM 2836 C C . ALA A 1 382 ? -3.847 -16.376 33.098 1.00 90.06 382 ALA A C 1
ATOM 2838 O O . ALA A 1 382 ? -4.468 -16.164 34.139 1.00 90.06 382 ALA A O 1
ATOM 2839 N N . GLY A 1 383 ? -4.466 -16.399 31.921 1.00 90.94 383 GLY A N 1
ATOM 2840 C CA . GLY A 1 383 ? -5.883 -16.080 31.739 1.00 90.94 383 GLY A CA 1
ATOM 2841 C C . GLY A 1 383 ? -6.170 -14.601 31.457 1.00 90.94 383 GLY A C 1
ATOM 2842 O O . GLY A 1 383 ? -7.282 -14.273 31.049 1.00 90.94 383 GLY A O 1
ATOM 2843 N N . THR A 1 384 ? -5.187 -13.706 31.600 1.00 91.62 384 THR A N 1
ATOM 2844 C CA . THR A 1 384 ? -5.374 -12.281 31.278 1.00 91.62 384 THR A CA 1
ATOM 2845 C C . THR A 1 384 ? -5.562 -12.074 29.778 1.00 91.62 384 THR A C 1
ATOM 2847 O O . THR A 1 384 ? -4.754 -12.539 28.970 1.00 91.62 384 THR A O 1
ATOM 2850 N N . VAL A 1 385 ? -6.612 -11.337 29.415 1.00 93.56 385 VAL A N 1
ATOM 2851 C CA . VAL A 1 385 ? -6.910 -10.948 28.033 1.00 93.56 385 VAL A CA 1
ATOM 2852 C C . VAL A 1 385 ? -5.954 -9.843 27.579 1.00 93.56 385 VAL A C 1
ATOM 2854 O O . VAL A 1 385 ? -5.690 -8.892 28.315 1.00 93.56 385 VAL A O 1
ATOM 2857 N N . VAL A 1 386 ? -5.457 -9.961 26.352 1.00 92.50 386 VAL A N 1
ATOM 2858 C CA . VAL A 1 386 ? -4.588 -8.993 25.670 1.00 92.50 386 VAL A CA 1
ATOM 2859 C C . VAL A 1 386 ? -5.146 -8.685 24.280 1.00 92.50 386 VAL A C 1
ATOM 2861 O O . VAL A 1 386 ? -5.892 -9.487 23.714 1.00 92.50 386 VAL A O 1
ATOM 2864 N N . TYR A 1 387 ? -4.783 -7.535 23.715 1.00 93.00 387 TYR A N 1
ATOM 2865 C CA . TYR A 1 387 ? -5.096 -7.176 22.330 1.00 93.00 387 TYR A CA 1
ATOM 2866 C C . TYR A 1 387 ? -3.821 -7.091 21.491 1.00 93.00 387 TYR A C 1
ATOM 2868 O O . TYR A 1 387 ? -2.779 -6.652 21.974 1.00 93.00 387 TYR A O 1
ATOM 2876 N N . GLY A 1 388 ? -3.890 -7.550 20.246 1.00 90.62 388 GLY A N 1
ATOM 2877 C CA . GLY A 1 388 ? -2.759 -7.577 19.324 1.00 90.62 388 GLY A CA 1
ATOM 2878 C C . GLY A 1 388 ? -2.723 -6.333 18.443 1.00 90.62 388 GLY A C 1
ATOM 2879 O O . GLY A 1 388 ? -3.758 -5.880 17.954 1.00 90.62 388 GLY A O 1
ATOM 2880 N N . VAL A 1 389 ? -1.526 -5.800 18.209 1.00 88.44 389 VAL A N 1
ATOM 2881 C CA . VAL A 1 389 ? -1.301 -4.684 17.288 1.00 88.44 389 VAL A CA 1
ATOM 2882 C C . VAL A 1 389 ? -0.240 -5.071 16.256 1.00 88.44 389 VAL A C 1
ATOM 2884 O O . VAL A 1 389 ? 0.882 -5.396 16.651 1.00 88.44 389 VAL A O 1
ATOM 2887 N N . PRO A 1 390 ? -0.542 -5.031 14.945 1.00 86.19 390 PRO A N 1
ATOM 2888 C CA . PRO A 1 390 ? 0.455 -5.260 13.905 1.00 86.19 390 PRO A CA 1
ATOM 2889 C C . PRO A 1 390 ? 1.532 -4.172 13.924 1.00 86.19 390 PRO A C 1
ATOM 2891 O O . PRO A 1 390 ? 1.236 -2.994 13.723 1.00 86.19 390 PRO A O 1
ATOM 2894 N N . MET A 1 391 ? 2.790 -4.545 14.161 1.00 81.69 391 MET A N 1
ATOM 2895 C CA . MET A 1 391 ? 3.900 -3.591 14.246 1.00 81.69 391 MET A CA 1
ATOM 2896 C C . MET A 1 391 ? 5.167 -4.128 13.603 1.00 81.69 391 MET A C 1
ATOM 2898 O O . MET A 1 391 ? 5.506 -5.300 13.757 1.00 81.69 391 MET A O 1
ATOM 2902 N N . SER A 1 392 ? 5.888 -3.249 12.908 1.00 75.62 392 SER A N 1
ATOM 2903 C CA . SER A 1 392 ? 7.212 -3.553 12.371 1.00 75.62 392 SER A CA 1
ATOM 2904 C C . SER A 1 392 ? 8.288 -3.360 13.431 1.00 75.62 392 SER A C 1
ATOM 2906 O O . SER A 1 392 ? 8.315 -2.317 14.091 1.00 75.62 392 SER A O 1
ATOM 2908 N N . SER A 1 393 ? 9.250 -4.275 13.508 1.00 68.19 393 SER A N 1
ATOM 2909 C CA . SER A 1 393 ? 10.529 -3.966 14.148 1.00 68.19 393 SER A CA 1
ATOM 2910 C C . SER A 1 393 ? 11.296 -2.947 13.291 1.00 68.19 393 SER A C 1
ATOM 2912 O O . SER A 1 393 ? 11.342 -3.057 12.061 1.00 68.19 393 SER A O 1
ATOM 2914 N N . ARG A 1 394 ? 11.891 -1.911 13.906 1.00 63.00 394 ARG A N 1
ATOM 2915 C CA . ARG A 1 394 ? 12.787 -1.023 13.152 1.00 63.00 394 ARG A CA 1
ATOM 2916 C C . ARG A 1 394 ? 14.095 -1.761 12.896 1.00 63.00 394 ARG A C 1
ATOM 2918 O O . ARG A 1 394 ? 14.873 -2.004 13.816 1.00 63.00 394 ARG A O 1
ATOM 2925 N N . LEU A 1 395 ? 14.355 -2.050 11.626 1.00 57.06 395 LEU A N 1
ATOM 2926 C CA . LEU A 1 395 ? 15.679 -2.416 11.141 1.00 57.06 395 LEU A CA 1
ATOM 2927 C C . LEU A 1 395 ? 16.565 -1.165 11.177 1.00 57.06 395 LEU A C 1
ATOM 2929 O O . LEU A 1 395 ? 16.681 -0.456 10.185 1.00 57.06 395 LEU A O 1
ATOM 2933 N N . THR A 1 396 ? 17.164 -0.840 12.321 1.00 57.19 396 THR A N 1
ATOM 2934 C CA . THR A 1 396 ? 18.192 0.208 12.356 1.00 57.19 396 THR A CA 1
ATOM 2935 C C . THR A 1 396 ? 19.445 -0.345 11.690 1.00 57.19 396 THR A C 1
ATOM 2937 O O . THR A 1 396 ? 20.191 -1.115 12.290 1.00 57.19 396 THR A O 1
ATOM 2940 N N . VAL A 1 397 ? 19.672 0.023 10.431 1.00 56.28 397 VAL A N 1
ATOM 2941 C CA . VAL A 1 397 ? 20.913 -0.321 9.733 1.00 56.28 397 VAL A CA 1
ATOM 2942 C C . VAL A 1 397 ? 21.981 0.689 10.132 1.00 56.28 397 VAL A C 1
ATOM 2944 O O . VAL A 1 397 ? 21.737 1.897 10.132 1.00 56.28 397 VAL A O 1
ATOM 2947 N N . THR A 1 398 ? 23.170 0.204 10.479 1.00 53.06 398 THR A N 1
ATOM 2948 C CA . THR A 1 398 ? 24.336 1.059 10.709 1.00 53.06 398 THR A CA 1
ATOM 2949 C C . THR A 1 398 ? 25.332 0.904 9.563 1.00 53.06 398 THR A C 1
ATOM 2951 O O . THR A 1 398 ? 25.510 -0.183 9.014 1.00 53.06 398 THR A O 1
ATOM 2954 N N . ARG A 1 399 ? 26.005 1.996 9.192 1.00 49.69 399 ARG A N 1
ATOM 2955 C CA . ARG A 1 399 ? 27.161 1.977 8.288 1.00 49.69 399 ARG A CA 1
ATOM 2956 C C . ARG A 1 399 ? 28.360 2.518 9.052 1.00 49.69 399 ARG A C 1
ATOM 2958 O O . ARG A 1 399 ? 28.331 3.656 9.507 1.00 49.69 399 ARG A O 1
ATOM 2965 N N . ASN A 1 400 ? 29.399 1.697 9.210 1.00 55.25 400 ASN A N 1
ATOM 2966 C CA . ASN A 1 400 ? 30.578 2.013 10.028 1.00 55.25 400 ASN A CA 1
ATOM 2967 C C . ASN A 1 400 ? 30.214 2.454 11.465 1.00 55.25 400 ASN A C 1
ATOM 2969 O O . ASN A 1 400 ? 30.833 3.361 12.012 1.00 55.25 400 ASN A O 1
ATOM 2973 N N . GLY A 1 401 ? 29.173 1.854 12.055 1.00 45.88 401 GLY A N 1
ATOM 2974 C CA . GLY A 1 401 ? 28.700 2.189 13.405 1.00 45.88 401 GLY A CA 1
ATOM 2975 C C . GLY A 1 401 ? 27.792 3.423 13.500 1.00 45.88 401 GLY A C 1
ATOM 2976 O O . GLY A 1 401 ? 27.301 3.717 14.585 1.00 45.88 401 GLY A O 1
ATOM 2977 N N . ILE A 1 402 ? 27.516 4.123 12.393 1.00 55.94 402 ILE A N 1
ATOM 2978 C CA . ILE A 1 402 ? 26.607 5.277 12.368 1.00 55.94 402 ILE A CA 1
ATOM 2979 C C . ILE A 1 402 ? 25.212 4.817 11.918 1.00 55.94 402 ILE A C 1
ATOM 2981 O O . ILE A 1 402 ? 25.110 4.203 10.850 1.00 55.94 402 ILE A O 1
ATOM 2985 N N . PRO A 1 403 ? 24.139 5.100 12.684 1.00 58.34 403 PRO A N 1
ATOM 2986 C CA . PRO A 1 403 ? 22.769 4.834 12.259 1.00 58.34 403 PRO A CA 1
ATOM 2987 C C . PRO A 1 403 ? 22.460 5.527 10.935 1.00 58.34 403 PRO A C 1
ATOM 2989 O O . PRO A 1 403 ? 22.669 6.732 10.782 1.00 58.34 403 PRO A O 1
ATOM 2992 N N . MET A 1 404 ? 21.961 4.762 9.972 1.00 60.06 404 MET A N 1
ATOM 2993 C CA . MET A 1 404 ? 21.557 5.303 8.683 1.00 60.06 404 MET A CA 1
ATOM 2994 C C . MET A 1 404 ? 20.241 6.078 8.817 1.00 60.06 404 MET A C 1
ATOM 2996 O O . MET A 1 404 ? 19.384 5.765 9.645 1.00 60.06 404 MET A O 1
ATOM 3000 N N . GLY A 1 405 ? 20.079 7.117 7.995 1.00 54.31 405 GLY A N 1
ATOM 3001 C CA . GLY A 1 405 ? 18.852 7.909 7.973 1.00 54.31 405 GLY A CA 1
ATOM 3002 C C . GLY A 1 405 ? 17.638 7.092 7.494 1.00 54.31 405 GLY A C 1
ATOM 3003 O O . GLY A 1 405 ? 17.795 6.082 6.801 1.00 54.31 405 GLY A O 1
ATOM 3004 N N . PRO A 1 406 ? 16.404 7.548 7.777 1.00 53.06 406 PRO A N 1
ATOM 3005 C CA . PRO A 1 406 ? 15.173 6.846 7.390 1.00 53.06 406 PRO A CA 1
ATOM 3006 C C . PRO A 1 406 ? 15.019 6.657 5.871 1.00 53.06 406 PRO A C 1
ATOM 3008 O O . PRO A 1 406 ? 14.322 5.749 5.436 1.00 53.06 406 PRO A O 1
ATOM 3011 N N . TRP A 1 407 ? 15.691 7.481 5.063 1.00 54.34 407 TRP A N 1
ATOM 3012 C CA . TRP A 1 407 ? 15.699 7.390 3.597 1.00 54.34 407 TRP A CA 1
ATOM 3013 C C . TRP A 1 407 ? 16.630 6.307 3.045 1.00 54.34 407 TRP A C 1
ATOM 3015 O O . TRP A 1 407 ? 16.488 5.914 1.891 1.00 54.34 407 TRP A O 1
ATOM 3025 N N . GLU A 1 408 ? 17.588 5.846 3.848 1.00 52.41 408 GLU A N 1
ATOM 3026 C CA . GLU A 1 408 ? 18.556 4.817 3.460 1.00 52.41 408 GLU A CA 1
ATOM 3027 C C . GLU A 1 408 ? 18.268 3.464 4.136 1.00 52.41 408 GLU A C 1
ATOM 3029 O O . GLU A 1 408 ? 18.942 2.472 3.862 1.00 52.41 408 GLU A O 1
ATOM 3034 N N . THR A 1 409 ? 17.260 3.417 5.011 1.00 60.12 409 THR A N 1
ATOM 3035 C CA . THR A 1 409 ? 16.817 2.196 5.684 1.00 60.12 409 THR A CA 1
ATOM 3036 C C . THR A 1 409 ? 15.786 1.473 4.812 1.00 60.12 409 THR A C 1
ATOM 3038 O O . THR A 1 409 ? 14.818 2.111 4.383 1.00 60.12 409 THR A O 1
ATOM 3041 N N . PRO A 1 410 ? 15.939 0.162 4.541 1.00 65.75 410 PRO A N 1
ATOM 3042 C CA . PRO A 1 410 ? 14.921 -0.597 3.825 1.00 65.75 410 PRO A CA 1
ATOM 3043 C C . PRO A 1 410 ? 13.562 -0.493 4.524 1.00 65.75 410 PRO A C 1
ATOM 3045 O O . PRO A 1 410 ? 13.469 -0.633 5.745 1.00 65.75 410 PRO A O 1
ATOM 3048 N N . LYS A 1 411 ? 12.493 -0.253 3.754 1.00 71.81 411 LYS A N 1
ATOM 3049 C CA . LYS A 1 411 ? 11.133 -0.298 4.304 1.00 71.81 411 LYS A CA 1
ATOM 3050 C C . LYS A 1 411 ? 10.819 -1.730 4.763 1.00 71.81 411 LYS A C 1
ATOM 3052 O O . LYS A 1 411 ? 11.143 -2.659 4.019 1.00 71.81 411 LYS A O 1
ATOM 3057 N N . PRO A 1 412 ? 10.174 -1.916 5.927 1.00 71.06 412 PRO A N 1
ATOM 3058 C CA . PRO A 1 412 ? 9.830 -3.245 6.419 1.00 71.06 412 PRO A CA 1
ATOM 3059 C C . PRO A 1 412 ? 8.883 -3.967 5.448 1.00 71.06 412 PRO A C 1
ATOM 3061 O O . PRO A 1 412 ? 7.969 -3.360 4.883 1.00 71.06 412 PRO A O 1
ATOM 3064 N N . THR A 1 413 ? 9.110 -5.263 5.253 1.00 76.25 413 THR A N 1
ATOM 3065 C CA . THR A 1 413 ? 8.215 -6.185 4.539 1.00 76.25 413 THR A CA 1
ATOM 3066 C C . THR A 1 413 ? 7.212 -6.802 5.515 1.00 76.25 413 THR A C 1
ATOM 3068 O O . THR A 1 413 ? 7.385 -6.694 6.728 1.00 76.25 413 THR A O 1
ATOM 3071 N N . ALA A 1 414 ? 6.177 -7.489 5.017 1.00 80.31 414 ALA A N 1
ATOM 3072 C CA . ALA A 1 414 ? 5.188 -8.167 5.866 1.00 80.31 414 ALA A CA 1
ATOM 3073 C C . ALA A 1 414 ? 5.815 -9.175 6.855 1.00 80.31 414 ALA A C 1
ATOM 3075 O O . ALA A 1 414 ? 5.282 -9.401 7.942 1.00 80.31 414 ALA A O 1
ATOM 3076 N N . GLU A 1 415 ? 6.975 -9.747 6.528 1.00 79.56 415 GLU A N 1
ATOM 3077 C CA . GLU A 1 415 ? 7.738 -10.629 7.420 1.00 79.56 415 GLU A CA 1
ATOM 3078 C C . GLU A 1 415 ? 8.324 -9.885 8.628 1.00 79.56 415 GLU A C 1
ATOM 3080 O O . GLU A 1 415 ? 8.420 -10.454 9.712 1.00 79.56 415 GLU A O 1
ATOM 3085 N N . ASN A 1 416 ? 8.657 -8.599 8.475 1.00 78.94 416 ASN A N 1
ATOM 3086 C CA . ASN A 1 416 ? 9.159 -7.765 9.569 1.00 78.94 416 ASN A CA 1
ATOM 3087 C C . ASN A 1 416 ? 8.051 -7.285 10.520 1.00 78.94 416 ASN A C 1
ATOM 3089 O O . ASN A 1 416 ? 8.359 -6.707 11.564 1.00 78.94 416 ASN A O 1
ATOM 3093 N N . PHE A 1 417 ? 6.778 -7.489 10.168 1.00 80.56 417 PHE A N 1
ATOM 3094 C CA . PHE A 1 417 ? 5.648 -7.170 11.035 1.00 80.56 417 PHE A CA 1
ATOM 3095 C C . PHE A 1 417 ? 5.225 -8.381 11.856 1.00 80.56 417 PHE A C 1
ATOM 3097 O O . PHE A 1 417 ? 5.055 -9.472 11.317 1.00 80.56 417 PHE A O 1
ATOM 3104 N N . ASN A 1 418 ? 4.958 -8.175 13.140 1.00 81.88 418 ASN A N 1
ATOM 3105 C CA . ASN A 1 418 ? 4.352 -9.175 14.013 1.00 81.88 418 ASN A CA 1
ATOM 3106 C C . ASN A 1 418 ? 3.270 -8.530 14.888 1.00 81.88 418 ASN A C 1
ATOM 3108 O O . ASN A 1 418 ? 3.239 -7.306 15.035 1.00 81.88 418 ASN A O 1
ATOM 3112 N N . LEU A 1 419 ? 2.390 -9.346 15.478 1.00 85.50 419 LEU A N 1
ATOM 3113 C CA . LEU A 1 419 ? 1.487 -8.861 16.521 1.00 85.50 419 LEU A CA 1
ATOM 3114 C C . LEU A 1 419 ? 2.285 -8.591 17.792 1.00 85.50 419 LEU A C 1
ATOM 3116 O O . LEU A 1 419 ? 2.833 -9.505 18.404 1.00 85.50 419 LEU A O 1
ATOM 3120 N N . VAL A 1 420 ? 2.308 -7.333 18.208 1.00 86.44 420 VAL A N 1
ATOM 3121 C CA . VAL A 1 420 ? 2.721 -6.942 19.551 1.00 86.44 420 VAL A CA 1
ATOM 3122 C C . VAL A 1 420 ? 1.489 -7.013 20.441 1.00 86.44 420 VAL A C 1
ATOM 3124 O O . VAL A 1 420 ? 0.475 -6.374 20.159 1.00 86.44 420 VAL A O 1
ATOM 3127 N N . TRP A 1 421 ? 1.564 -7.799 21.511 1.00 88.81 421 TRP A N 1
ATOM 3128 C CA . TRP A 1 421 ? 0.443 -7.979 22.430 1.00 88.81 421 TRP A CA 1
ATOM 3129 C C . TRP A 1 421 ? 0.473 -6.918 23.516 1.00 88.81 421 TRP A C 1
ATOM 3131 O O . TRP A 1 421 ? 1.471 -6.767 24.213 1.00 88.81 421 TRP A O 1
ATOM 3141 N N . CYS A 1 422 ? -0.622 -6.195 23.685 1.00 89.44 422 CYS A N 1
ATOM 3142 C CA . CYS A 1 422 ? -0.757 -5.144 24.674 1.00 89.44 422 CYS A CA 1
ATOM 3143 C C . CYS A 1 422 ? -1.881 -5.469 25.658 1.00 89.44 422 CYS A C 1
ATOM 3145 O O . CYS A 1 422 ? -2.906 -6.050 25.301 1.00 89.44 422 CYS A O 1
ATOM 3147 N N . LEU A 1 423 ? -1.703 -5.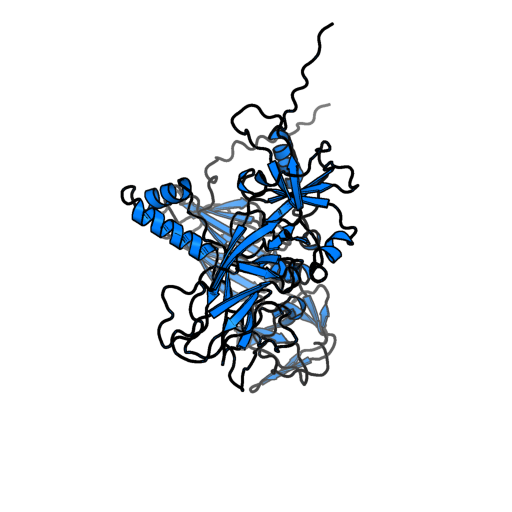047 26.905 1.00 89.50 423 LEU A N 1
ATOM 3148 C CA . LEU A 1 423 ? -2.757 -5.019 27.909 1.00 89.50 423 LEU A CA 1
ATOM 3149 C C . LEU A 1 423 ? -3.049 -3.570 28.317 1.00 89.50 42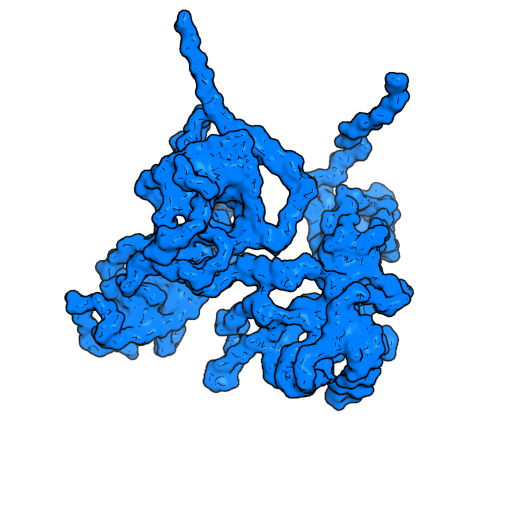3 LEU A C 1
ATOM 3151 O O . LEU A 1 423 ? -2.120 -2.762 28.433 1.00 89.50 423 LEU A O 1
ATOM 3155 N N . PRO A 1 424 ? -4.322 -3.215 28.532 1.00 89.75 424 PRO A N 1
ATOM 3156 C CA . PRO A 1 424 ? -4.671 -1.962 29.176 1.00 89.75 424 PRO A CA 1
ATOM 3157 C C . PRO A 1 424 ? -4.287 -2.027 30.660 1.00 89.75 424 PRO A C 1
ATOM 3159 O O . PRO A 1 424 ? -4.475 -3.040 31.330 1.00 89.75 424 PRO A O 1
ATOM 3162 N N . VAL A 1 425 ? -3.732 -0.940 31.172 1.00 86.56 425 VAL A N 1
ATOM 3163 C CA . VAL A 1 425 ? -3.268 -0.807 32.547 1.00 86.56 425 VAL A CA 1
ATOM 3164 C C . VAL A 1 425 ? -3.741 0.530 33.090 1.00 86.56 425 VAL A C 1
ATOM 3166 O O . VAL A 1 425 ? -3.489 1.568 32.483 1.00 86.56 425 VAL A O 1
ATOM 3169 N N . GLU A 1 426 ? -4.389 0.493 34.247 1.00 86.81 426 GLU A N 1
ATOM 3170 C CA . GLU A 1 426 ? -4.681 1.674 35.048 1.00 86.81 426 GLU A CA 1
ATOM 3171 C C . GLU A 1 426 ? -3.629 1.816 36.149 1.00 86.81 426 GLU A C 1
ATOM 3173 O O . GLU A 1 426 ? -3.471 0.916 36.974 1.00 86.81 426 GLU A O 1
ATOM 3178 N N . ASP A 1 427 ? -2.920 2.944 36.146 1.00 79.75 427 ASP A N 1
ATOM 3179 C CA . ASP A 1 427 ? -1.948 3.329 37.168 1.00 79.75 427 ASP A CA 1
ATOM 3180 C C . ASP A 1 427 ? -2.315 4.724 37.684 1.00 79.75 427 ASP A C 1
ATOM 3182 O O . ASP A 1 427 ? -2.377 5.674 36.906 1.00 79.75 427 ASP A O 1
ATOM 3186 N N . GLU A 1 428 ? -2.591 4.851 38.987 1.00 82.44 428 GLU A N 1
ATOM 3187 C CA . GLU A 1 428 ? -2.921 6.135 39.640 1.00 82.44 428 GLU A CA 1
ATOM 3188 C C . GLU A 1 428 ? -4.052 6.916 38.930 1.00 82.44 428 GLU A C 1
ATOM 3190 O O . GLU A 1 428 ? -3.995 8.134 38.759 1.00 82.44 428 GLU A O 1
ATOM 3195 N N . GLY A 1 429 ? -5.087 6.201 38.469 1.00 82.12 429 GLY A N 1
ATOM 3196 C CA . GLY A 1 429 ? -6.228 6.781 37.747 1.00 82.12 429 GLY A CA 1
ATOM 3197 C C . GLY A 1 429 ? -5.935 7.169 36.293 1.00 82.12 429 GLY A C 1
ATOM 3198 O O . GLY A 1 429 ? -6.757 7.824 35.651 1.00 82.12 429 GLY A O 1
ATOM 3199 N N . ARG A 1 430 ? -4.773 6.787 35.746 1.00 84.62 430 ARG A N 1
ATOM 3200 C CA . ARG A 1 430 ? -4.417 6.988 34.337 1.00 84.62 430 ARG A CA 1
ATOM 3201 C C . ARG A 1 430 ? -4.351 5.662 33.603 1.00 84.62 430 ARG A C 1
ATOM 3203 O O . ARG A 1 430 ? -3.601 4.762 33.970 1.00 84.62 430 ARG A O 1
ATOM 3210 N N . TRP A 1 431 ? -5.086 5.588 32.502 1.00 88.25 431 TRP A N 1
ATOM 3211 C CA . TRP A 1 431 ? -5.056 4.440 31.612 1.00 88.25 431 TRP A CA 1
ATOM 3212 C C . TRP A 1 431 ? -3.920 4.569 30.599 1.00 88.25 431 TRP A C 1
ATOM 3214 O O . TRP A 1 431 ? -3.737 5.596 29.943 1.00 88.25 431 TRP A O 1
ATOM 3224 N N . SER A 1 432 ? -3.153 3.499 30.454 1.00 87.75 432 SER A N 1
ATOM 3225 C CA . SER A 1 432 ? -2.139 3.341 29.421 1.00 87.75 432 SER A CA 1
ATOM 3226 C C . SER A 1 432 ? -2.134 1.907 28.910 1.00 87.75 432 SER A C 1
ATOM 3228 O O . SER A 1 432 ? -2.779 1.021 29.464 1.00 87.75 432 SER A O 1
ATOM 3230 N N . ALA A 1 433 ? -1.432 1.668 27.818 1.00 87.81 433 ALA A N 1
ATOM 3231 C CA . ALA A 1 433 ? -1.150 0.342 27.328 1.00 87.81 433 ALA A CA 1
ATOM 3232 C C . ALA A 1 433 ? 0.246 -0.090 27.764 1.00 87.81 433 ALA A C 1
ATOM 3234 O O . ALA A 1 433 ? 1.197 0.696 27.822 1.00 87.81 433 ALA A O 1
ATOM 3235 N N . THR A 1 434 ? 0.350 -1.375 28.056 1.00 85.31 434 THR A N 1
ATOM 3236 C CA . THR A 1 434 ? 1.602 -2.043 28.355 1.00 85.31 434 THR A CA 1
ATOM 3237 C C . THR A 1 434 ? 1.791 -3.173 27.352 1.00 85.31 434 THR A C 1
ATOM 3239 O O . THR A 1 434 ? 0.937 -4.049 27.274 1.00 85.31 434 THR A O 1
ATOM 3242 N N . CYS A 1 435 ? 2.863 -3.133 26.560 1.00 83.38 435 CYS A N 1
ATOM 3243 C CA . CYS A 1 435 ? 3.022 -3.974 25.371 1.00 83.38 435 CYS A CA 1
ATOM 3244 C C . CYS A 1 435 ? 4.227 -4.923 25.451 1.00 83.38 435 CYS A C 1
ATOM 3246 O O . CYS A 1 435 ? 5.277 -4.556 25.981 1.00 83.38 435 CYS A O 1
ATOM 3248 N N . LEU A 1 436 ? 4.054 -6.122 24.887 1.00 80.50 436 LEU A N 1
ATOM 3249 C CA . LEU A 1 436 ? 4.985 -7.248 24.810 1.00 80.50 436 LEU A CA 1
ATOM 3250 C C . LEU A 1 436 ? 5.584 -7.328 23.378 1.00 80.50 436 LEU A C 1
ATOM 3252 O O . LEU A 1 436 ? 4.964 -7.930 22.498 1.00 80.50 436 LEU A O 1
ATOM 3256 N N . PRO A 1 437 ? 6.733 -6.684 23.095 1.00 69.50 437 PRO A N 1
ATOM 3257 C CA . PRO A 1 437 ? 7.454 -6.786 21.830 1.00 69.50 437 PRO A CA 1
ATOM 3258 C C . PRO A 1 437 ? 8.066 -8.183 21.632 1.00 69.50 437 PRO A C 1
ATOM 3260 O O . PRO A 1 437 ? 8.167 -8.975 22.567 1.00 69.50 437 PRO A O 1
ATOM 3263 N N . ILE A 1 438 ? 8.500 -8.460 20.398 1.00 66.69 438 ILE A N 1
ATOM 3264 C CA . ILE A 1 438 ? 9.073 -9.744 19.956 1.00 66.69 438 ILE A CA 1
ATOM 3265 C C . ILE A 1 438 ? 10.561 -9.550 19.576 1.00 66.69 438 ILE A C 1
ATOM 3267 O O . ILE A 1 438 ? 10.866 -8.617 18.826 1.00 66.69 438 ILE A O 1
ATOM 3271 N N . GLY A 1 439 ? 11.460 -10.424 20.058 1.00 53.88 439 GLY A N 1
ATOM 3272 C CA . GLY A 1 439 ? 12.941 -10.406 19.920 1.00 53.88 439 GLY A CA 1
ATOM 3273 C C . GLY A 1 439 ? 13.646 -11.674 20.494 1.00 53.88 439 GLY A C 1
ATOM 3274 O O . GLY A 1 439 ? 12.964 -12.674 20.699 1.00 53.88 439 GLY A O 1
ATOM 3275 N N . GLY A 1 440 ? 14.977 -11.636 20.748 1.00 43.84 440 GLY A N 1
ATOM 3276 C CA . GLY A 1 440 ? 15.840 -12.683 21.394 1.00 43.84 440 GLY A CA 1
ATOM 3277 C C . GLY A 1 440 ? 16.543 -12.179 22.704 1.00 43.84 440 GLY A C 1
ATOM 3278 O O . GLY A 1 440 ? 17.103 -11.102 22.635 1.00 43.84 440 GLY A O 1
ATOM 3279 N N . ALA A 1 441 ? 16.499 -12.873 23.866 1.00 36.84 441 ALA A N 1
ATOM 3280 C CA . ALA A 1 441 ? 16.920 -12.646 25.308 1.00 36.84 441 ALA A CA 1
ATOM 3281 C C . ALA A 1 441 ? 16.078 -11.774 26.361 1.00 36.84 441 ALA A C 1
ATOM 3283 O O . ALA A 1 441 ? 16.251 -10.574 26.365 1.00 36.84 441 ALA A O 1
ATOM 3284 N N . GLY A 1 442 ? 15.203 -12.281 27.295 1.00 47.00 442 GLY A N 1
ATOM 3285 C CA . GLY A 1 442 ? 14.158 -11.563 28.141 1.00 47.00 442 GLY A CA 1
ATOM 3286 C C . GLY A 1 442 ? 12.638 -11.372 27.718 1.00 47.00 442 GLY A C 1
ATOM 3287 O O . GLY A 1 442 ? 12.229 -11.625 26.605 1.00 47.00 442 GLY A O 1
ATOM 3288 N N . TYR A 1 443 ? 11.741 -10.831 28.560 1.00 47.88 443 TYR A N 1
ATOM 3289 C CA . TYR A 1 443 ? 10.535 -10.096 28.081 1.00 47.88 443 TYR A CA 1
ATOM 3290 C C . TYR A 1 443 ? 10.769 -8.616 28.399 1.00 47.88 443 TYR A C 1
ATOM 3292 O O . TYR A 1 443 ? 10.829 -8.255 29.575 1.00 47.88 443 TYR A O 1
ATOM 3300 N N . THR A 1 444 ? 10.923 -7.752 27.393 1.00 53.41 444 THR A N 1
ATOM 3301 C CA . THR A 1 444 ? 11.030 -6.296 27.615 1.00 53.41 444 THR A CA 1
ATOM 3302 C C . THR A 1 444 ? 9.659 -5.683 27.451 1.00 53.41 444 THR A C 1
ATOM 3304 O O . THR A 1 444 ? 9.041 -5.911 26.432 1.00 53.41 444 THR A O 1
ATOM 3307 N N . ILE A 1 445 ? 9.166 -4.897 28.405 1.00 62.84 445 ILE A N 1
ATOM 3308 C CA . ILE A 1 445 ? 7.781 -4.426 28.351 1.00 62.84 445 ILE A CA 1
ATOM 3309 C C . ILE A 1 445 ? 7.708 -2.912 28.236 1.00 62.84 445 ILE A C 1
ATOM 3311 O O . ILE A 1 445 ? 8.179 -2.177 29.106 1.00 62.84 445 ILE A O 1
ATOM 3315 N N . LEU A 1 446 ? 7.069 -2.450 27.161 1.00 71.81 446 LEU A N 1
ATOM 3316 C CA . LEU A 1 446 ? 6.838 -1.033 26.906 1.00 71.81 446 LEU A CA 1
ATOM 3317 C C . LEU A 1 446 ? 5.619 -0.584 27.715 1.00 71.81 446 LEU A C 1
ATOM 3319 O O . LEU A 1 446 ? 4.488 -0.865 27.330 1.00 71.81 446 LEU A O 1
ATOM 3323 N N . LYS A 1 447 ? 5.847 0.086 28.850 1.00 74.62 447 LYS A N 1
ATOM 3324 C CA . LYS A 1 447 ? 4.786 0.667 29.695 1.00 74.62 447 LYS A CA 1
ATOM 3325 C C . LYS A 1 447 ? 4.394 2.067 29.232 1.00 74.62 447 LYS A C 1
ATOM 3327 O O . LYS A 1 447 ? 5.159 2.735 28.536 1.00 74.62 447 LYS A O 1
ATOM 3332 N N . GLY A 1 448 ? 3.224 2.522 29.678 1.00 74.00 448 GLY A N 1
ATOM 3333 C CA . GLY A 1 448 ? 2.815 3.919 29.549 1.00 74.00 448 GLY A CA 1
ATOM 3334 C C . GLY A 1 448 ? 2.455 4.336 28.126 1.00 74.00 448 GLY A C 1
ATOM 3335 O O . GLY A 1 448 ? 2.432 5.529 27.838 1.00 74.00 448 GLY A O 1
ATOM 3336 N N . GLN A 1 449 ? 2.189 3.385 27.227 1.00 82.56 449 GLN A N 1
ATOM 3337 C CA . GLN A 1 449 ? 1.858 3.699 25.841 1.00 82.56 449 GLN A CA 1
ATOM 3338 C C . GLN A 1 449 ? 0.438 4.264 25.786 1.00 82.56 449 GLN A C 1
ATOM 3340 O O . GLN A 1 449 ? -0.532 3.566 26.071 1.00 82.56 449 GLN A O 1
ATOM 3345 N N . GLN A 1 450 ? 0.302 5.547 25.473 1.00 80.94 450 GLN A N 1
ATOM 3346 C CA . GLN A 1 450 ? -0.998 6.191 25.310 1.00 80.94 450 GLN A CA 1
ATOM 3347 C C . GLN A 1 450 ? -1.333 6.329 23.822 1.00 80.94 450 GLN A C 1
ATOM 3349 O O . GLN A 1 450 ? -0.432 6.586 23.021 1.00 80.94 450 GLN A O 1
ATOM 3354 N N . PRO A 1 451 ? -2.613 6.226 23.438 1.00 80.56 451 PRO A N 1
ATOM 3355 C CA . PRO A 1 451 ? -3.780 5.927 24.282 1.00 80.56 451 PRO A CA 1
ATOM 3356 C C . PRO A 1 451 ? -3.947 4.435 24.637 1.00 80.56 451 PRO A C 1
ATOM 3358 O O . PRO A 1 451 ? -3.611 3.555 23.845 1.00 80.56 451 PRO A O 1
ATOM 3361 N N . ALA A 1 452 ? -4.527 4.142 25.811 1.00 84.56 452 ALA A N 1
ATOM 3362 C CA . ALA A 1 452 ? -4.928 2.776 26.165 1.00 84.56 452 ALA A CA 1
ATOM 3363 C C . ALA A 1 452 ? -5.935 2.228 25.140 1.00 84.56 452 ALA A C 1
ATOM 3365 O O . ALA A 1 452 ? -6.749 2.984 24.612 1.00 84.56 452 ALA A O 1
ATOM 3366 N N . PHE A 1 453 ? -5.880 0.924 24.851 1.00 87.94 453 PHE A N 1
ATOM 3367 C CA . PHE A 1 453 ? -6.725 0.228 23.861 1.00 87.94 453 PHE A CA 1
ATOM 3368 C C . PHE A 1 453 ? -6.591 0.702 22.399 1.00 87.94 453 PHE A C 1
ATOM 3370 O O . PHE A 1 453 ? -7.119 0.050 21.507 1.00 87.94 453 PHE A O 1
ATOM 3377 N N . HIS A 1 454 ? -5.889 1.800 22.123 1.00 83.31 454 HIS A N 1
ATOM 3378 C CA . HIS A 1 454 ? -5.831 2.457 20.810 1.00 83.31 454 HIS A CA 1
ATOM 3379 C C . HIS A 1 454 ? -4.393 2.634 20.306 1.00 83.31 454 HIS A C 1
ATOM 3381 O O . HIS A 1 454 ? -4.119 3.485 19.454 1.00 83.31 454 HIS A O 1
ATOM 3387 N N . VAL A 1 455 ? -3.455 1.843 20.830 1.00 82.88 455 VAL A N 1
ATOM 3388 C CA . VAL A 1 455 ? -2.080 1.832 20.331 1.00 82.88 455 VAL A CA 1
ATOM 3389 C C . VAL A 1 455 ? -2.110 1.413 18.862 1.00 82.88 455 VAL A C 1
ATOM 3391 O O . VAL A 1 455 ? -2.486 0.293 18.539 1.00 82.88 455 VAL A O 1
ATOM 3394 N N . SER A 1 456 ? -1.735 2.334 17.977 1.00 72.44 456 SER A N 1
ATOM 3395 C CA . SER A 1 456 ? -1.756 2.143 16.519 1.00 72.44 456 SER A CA 1
ATOM 3396 C C . SER A 1 456 ? -0.358 2.073 15.907 1.00 72.44 456 SER A C 1
ATOM 3398 O O . SER A 1 456 ? -0.194 1.592 14.791 1.00 72.44 456 SER A O 1
ATOM 3400 N N . SER A 1 457 ? 0.667 2.514 16.639 1.00 67.12 457 SER A N 1
ATOM 3401 C CA . SER A 1 457 ? 2.061 2.416 16.216 1.00 67.12 457 SER A CA 1
ATOM 3402 C C . SER A 1 457 ? 2.995 2.396 17.422 1.00 67.12 457 SER A C 1
ATOM 3404 O O . SER A 1 457 ? 2.856 3.234 18.311 1.00 67.12 457 SER A O 1
ATOM 3406 N N . LEU A 1 458 ? 3.982 1.503 17.416 1.00 66.94 458 LEU A N 1
ATOM 3407 C CA . LEU A 1 458 ? 5.166 1.575 18.271 1.00 66.94 458 LEU A CA 1
ATOM 3408 C C . LEU A 1 458 ? 6.397 1.363 17.395 1.00 66.94 458 LEU A C 1
ATOM 3410 O O . LEU A 1 458 ? 6.345 0.696 16.364 1.00 66.94 458 LEU A O 1
ATOM 3414 N N . SER A 1 459 ? 7.516 1.934 17.820 1.00 61.91 459 SER A N 1
ATOM 3415 C CA . SER A 1 459 ? 8.823 1.690 17.225 1.00 61.91 459 SER A CA 1
ATOM 3416 C C . SER A 1 459 ? 9.759 1.255 18.339 1.00 61.91 459 SER A C 1
ATOM 3418 O O . SER A 1 459 ? 9.931 1.988 19.309 1.00 61.91 459 SER A O 1
ATOM 3420 N N . TYR A 1 460 ? 10.394 0.100 18.177 1.00 59.28 460 TYR A N 1
ATOM 3421 C CA . TYR A 1 460 ? 11.413 -0.410 19.090 1.00 59.28 460 TYR A CA 1
ATOM 3422 C C . TYR A 1 460 ? 12.652 -0.837 18.298 1.00 59.28 460 TYR A C 1
ATOM 3424 O O . TYR A 1 460 ? 12.556 -1.142 17.105 1.00 59.28 460 TYR A O 1
ATOM 3432 N N . ALA A 1 461 ? 13.820 -0.792 18.937 1.00 56.47 461 ALA A N 1
ATOM 3433 C CA . ALA A 1 461 ? 15.079 -1.162 18.304 1.00 56.47 461 ALA A CA 1
ATOM 3434 C C . ALA A 1 461 ? 15.236 -2.693 18.290 1.00 56.47 461 ALA A C 1
ATOM 3436 O O . ALA A 1 461 ? 14.813 -3.366 19.229 1.00 56.47 461 ALA A O 1
ATOM 3437 N N . ALA A 1 462 ? 15.803 -3.266 17.227 1.00 50.84 462 ALA A N 1
ATOM 3438 C CA . ALA A 1 462 ? 15.933 -4.722 17.091 1.00 50.84 462 ALA A CA 1
ATOM 3439 C C . ALA A 1 462 ? 16.871 -5.362 18.140 1.00 50.84 462 ALA A C 1
ATOM 3441 O O . ALA A 1 462 ? 16.733 -6.543 18.441 1.00 50.84 462 ALA A O 1
ATOM 3442 N N . ASP A 1 463 ? 17.791 -4.581 18.712 1.00 47.47 463 ASP A N 1
ATOM 3443 C CA . ASP A 1 463 ? 18.683 -4.944 19.822 1.00 47.47 463 ASP A CA 1
ATOM 3444 C C . ASP A 1 463 ? 18.020 -4.811 21.204 1.00 47.47 463 ASP A C 1
ATOM 3446 O O . ASP A 1 463 ? 18.631 -5.138 22.224 1.00 47.47 463 ASP A O 1
ATOM 3450 N N . THR A 1 464 ? 16.750 -4.393 21.254 1.00 48.19 464 THR A N 1
ATOM 3451 C CA . THR A 1 464 ? 15.924 -4.556 22.453 1.00 48.19 464 THR A CA 1
ATOM 3452 C C . THR A 1 464 ? 15.632 -6.056 22.621 1.00 48.19 464 THR A C 1
ATOM 3454 O O . THR A 1 464 ? 14.658 -6.593 22.104 1.00 48.19 464 THR A O 1
ATOM 3457 N N . SER A 1 465 ? 16.558 -6.734 23.291 1.00 38.34 465 SER A N 1
ATOM 3458 C CA . SER A 1 465 ? 16.625 -8.174 23.563 1.00 38.34 465 SER A CA 1
ATOM 3459 C C . SER A 1 465 ? 15.345 -8.744 24.241 1.00 38.34 465 SER A C 1
ATOM 3461 O O . SER A 1 465 ? 14.829 -8.122 25.178 1.00 38.34 465 SER A O 1
ATOM 3463 N N . THR A 1 466 ? 14.833 -9.918 23.787 1.00 44.44 466 THR A N 1
ATOM 3464 C CA . THR A 1 466 ? 13.740 -10.738 24.413 1.00 44.44 466 THR A CA 1
ATOM 3465 C C . THR A 1 466 ? 13.832 -12.316 24.287 1.00 44.44 466 THR A C 1
ATOM 3467 O O . THR A 1 466 ? 13.845 -12.828 23.207 1.00 44.44 466 THR A O 1
ATOM 3470 N N . ASN A 1 467 ? 13.863 -13.184 25.300 1.00 48.75 467 ASN A N 1
ATOM 3471 C CA . ASN A 1 467 ? 13.972 -14.661 25.423 1.00 48.75 467 ASN A CA 1
ATOM 3472 C C . ASN A 1 467 ? 13.221 -15.048 26.712 1.00 48.75 467 ASN A C 1
ATOM 3474 O O . ASN A 1 467 ? 13.201 -14.290 27.681 1.00 48.75 467 ASN A O 1
ATOM 3478 N N . ASP A 1 468 ? 12.753 -16.282 26.847 1.00 44.00 468 ASP A N 1
ATOM 3479 C CA . ASP A 1 468 ? 12.794 -17.362 25.854 1.00 44.00 468 ASP A CA 1
ATOM 3480 C C . ASP A 1 468 ? 11.473 -17.408 25.092 1.00 44.00 468 ASP A C 1
ATOM 3482 O O . ASP A 1 468 ? 10.416 -17.614 25.683 1.00 44.00 468 ASP A O 1
ATOM 3486 N N . GLY A 1 469 ? 11.556 -17.248 23.770 1.00 53.59 469 GLY A N 1
ATOM 3487 C CA . GLY A 1 469 ? 10.454 -17.517 22.854 1.00 53.59 469 GLY A CA 1
ATOM 3488 C C . GLY A 1 469 ? 9.449 -16.383 22.654 1.00 53.59 469 GLY A C 1
ATOM 3489 O O . GLY A 1 469 ? 9.617 -15.245 23.087 1.00 53.59 469 GLY A O 1
ATOM 3490 N N . LEU A 1 470 ? 8.399 -16.719 21.907 1.00 66.00 470 LEU A N 1
ATOM 3491 C CA . LEU A 1 470 ? 7.266 -15.839 21.646 1.00 66.00 470 LEU A CA 1
ATOM 3492 C C . LEU A 1 470 ? 6.510 -15.547 22.957 1.00 66.00 470 LEU A C 1
ATOM 3494 O O . LEU A 1 470 ? 6.472 -16.420 23.827 1.00 66.00 470 LEU A O 1
ATOM 3498 N N . PRO A 1 471 ? 5.868 -14.368 23.098 1.00 73.56 471 PRO A N 1
ATOM 3499 C CA . PRO A 1 471 ? 4.983 -14.099 24.232 1.00 73.56 471 PRO A CA 1
ATOM 3500 C C . PRO A 1 471 ? 3.986 -15.252 24.410 1.00 73.56 471 PRO A C 1
ATOM 3502 O O . PRO A 1 471 ? 3.464 -15.738 23.401 1.00 73.56 471 PRO A O 1
ATOM 3505 N N . PRO A 1 472 ? 3.710 -15.700 25.654 1.00 83.75 472 PRO A N 1
ATOM 3506 C CA . PRO A 1 472 ? 2.896 -16.878 25.926 1.00 83.75 472 PRO A CA 1
ATOM 3507 C C . PRO A 1 472 ? 1.424 -16.501 25.763 1.00 83.75 472 PRO A C 1
ATOM 3509 O O . PRO A 1 472 ? 0.666 -16.458 26.724 1.00 83.75 472 PRO A O 1
ATOM 3512 N N . VAL A 1 473 ? 1.035 -16.125 24.549 1.00 87.56 473 VAL A N 1
ATOM 3513 C CA . VAL A 1 473 ? -0.299 -15.668 24.189 1.00 87.56 473 VAL A CA 1
ATOM 3514 C C . VAL A 1 473 ? -0.873 -16.656 23.197 1.00 87.56 473 VAL A C 1
ATOM 3516 O O . VAL A 1 473 ? -0.301 -16.901 22.136 1.00 87.56 473 VAL A O 1
ATOM 3519 N N . LYS A 1 474 ? -2.043 -17.192 23.528 1.00 91.25 474 LYS A N 1
ATOM 3520 C CA . LYS A 1 474 ? -2.867 -17.928 22.578 1.00 91.25 474 LYS A CA 1
ATOM 3521 C C . LYS A 1 474 ? -3.869 -16.958 21.968 1.00 91.25 474 LYS A C 1
ATOM 3523 O O . LYS A 1 474 ? -4.677 -16.386 22.701 1.00 91.25 474 LYS A O 1
ATOM 3528 N N . GLU A 1 475 ? -3.814 -16.772 20.651 1.00 91.25 475 GLU A N 1
ATOM 3529 C CA . GLU A 1 475 ? -4.816 -15.983 19.932 1.00 91.25 475 GLU A CA 1
ATOM 3530 C C . GLU A 1 475 ? -6.189 -16.653 20.063 1.00 91.25 475 GLU A C 1
ATOM 3532 O O . GLU A 1 475 ? -6.352 -17.840 19.773 1.00 91.25 475 GLU A O 1
ATOM 3537 N N . GLN A 1 476 ? -7.164 -15.893 20.554 1.00 91.38 476 GLN A N 1
ATOM 3538 C CA . GLN A 1 476 ? -8.558 -16.299 20.687 1.00 91.38 476 GLN A CA 1
ATOM 3539 C C . GLN A 1 476 ? -9.418 -15.072 20.993 1.00 91.38 476 GLN A C 1
ATOM 3541 O O . GLN A 1 476 ? -8.940 -14.093 21.569 1.00 91.38 476 GLN A O 1
ATOM 3546 N N . ALA A 1 477 ? -10.708 -15.141 20.660 1.00 84.88 477 ALA A N 1
ATOM 3547 C CA . ALA A 1 477 ? -11.655 -14.115 21.078 1.00 84.88 477 ALA A CA 1
ATOM 3548 C C . ALA A 1 477 ? -11.625 -13.958 22.608 1.00 84.88 477 ALA A C 1
ATOM 3550 O O . ALA A 1 477 ? -11.563 -14.941 23.350 1.00 84.88 477 ALA A O 1
ATOM 3551 N N . GLY A 1 478 ? -11.662 -12.715 23.076 1.00 79.75 478 GLY A N 1
ATOM 3552 C CA . GLY A 1 478 ? -11.616 -12.389 24.493 1.00 79.75 478 GLY A CA 1
ATOM 3553 C C . GLY A 1 478 ? -12.522 -11.212 24.818 1.00 79.75 478 GLY A C 1
ATOM 3554 O O . GLY A 1 478 ? -13.061 -10.550 23.936 1.00 79.75 478 GLY A O 1
ATOM 3555 N N . ASN A 1 479 ? -12.691 -10.945 26.106 1.00 83.62 479 ASN A N 1
ATOM 3556 C CA . ASN A 1 479 ? -13.392 -9.766 26.590 1.00 83.62 479 ASN A CA 1
ATOM 3557 C C . ASN A 1 479 ? -12.629 -9.220 27.796 1.00 83.62 479 ASN A C 1
ATOM 3559 O O . ASN A 1 479 ? -12.330 -9.963 28.726 1.00 83.62 479 ASN A O 1
ATOM 3563 N N . PHE A 1 480 ? -12.344 -7.920 27.803 1.00 87.69 480 PHE A N 1
ATOM 3564 C CA . PHE A 1 480 ? -11.713 -7.240 28.936 1.00 87.69 480 PHE A CA 1
ATOM 3565 C C . PHE A 1 480 ? -12.650 -7.078 30.153 1.00 87.69 480 PHE A C 1
ATOM 3567 O O . PHE A 1 480 ? -12.277 -6.455 31.143 1.00 87.69 480 PHE A O 1
ATOM 3574 N N . GLY A 1 481 ? -13.871 -7.617 30.088 1.00 87.44 481 GLY A N 1
ATOM 3575 C CA . GLY A 1 481 ? -14.852 -7.644 31.174 1.00 87.44 481 GLY A CA 1
ATOM 3576 C C . GLY A 1 481 ? -15.710 -6.383 31.278 1.00 87.44 481 GLY A C 1
ATOM 3577 O O . GLY A 1 481 ? -16.649 -6.351 32.068 1.00 87.44 481 GLY A O 1
ATOM 3578 N N . LYS A 1 482 ? -15.423 -5.354 30.474 1.00 90.12 482 LYS A N 1
ATOM 3579 C CA . LYS A 1 482 ? -16.211 -4.121 30.365 1.00 90.12 482 LYS A CA 1
ATOM 3580 C C . LYS A 1 482 ? -16.369 -3.737 28.890 1.00 90.12 482 LYS A C 1
ATOM 3582 O O . LYS A 1 482 ? -15.486 -4.061 28.092 1.00 90.12 482 LYS A O 1
ATOM 3587 N N . PRO A 1 483 ? -17.465 -3.055 28.514 1.00 91.56 483 PRO A N 1
ATOM 3588 C CA . PRO A 1 483 ? -17.650 -2.597 27.144 1.00 91.56 483 PRO A CA 1
ATOM 3589 C C . PRO A 1 483 ? -16.583 -1.563 26.771 1.00 91.56 483 PRO A C 1
ATOM 3591 O O . PRO A 1 483 ? -16.230 -0.708 27.583 1.00 91.56 483 PRO A O 1
ATOM 3594 N N . LEU A 1 484 ? -16.098 -1.635 25.533 1.00 93.88 484 LEU A N 1
ATOM 3595 C CA . LEU A 1 484 ? -15.245 -0.619 24.926 1.00 93.88 484 LEU A CA 1
ATOM 3596 C C . LEU A 1 484 ? -16.066 0.131 23.874 1.00 93.88 484 LEU A C 1
ATOM 3598 O O . LEU A 1 484 ? -16.710 -0.480 23.021 1.00 93.88 484 LEU A O 1
ATOM 3602 N N . VAL A 1 485 ? -16.082 1.457 23.964 1.00 94.94 485 VAL A N 1
ATOM 3603 C CA . VAL A 1 485 ? -16.959 2.314 23.164 1.00 94.94 485 VAL A CA 1
ATOM 3604 C C . VAL A 1 485 ? -16.196 3.545 22.693 1.00 94.94 485 VAL A C 1
ATOM 3606 O O . VAL A 1 485 ? -15.471 4.170 23.463 1.00 94.94 485 VAL A O 1
ATOM 3609 N N . LEU A 1 486 ? -16.397 3.933 21.437 1.00 94.75 486 LEU A N 1
ATOM 3610 C CA . LEU A 1 486 ? -16.046 5.255 20.937 1.00 94.75 486 LEU A CA 1
ATOM 3611 C C . LEU A 1 486 ? -17.250 6.183 21.046 1.00 94.75 486 LEU A C 1
ATOM 3613 O O . LEU A 1 486 ? -18.291 5.944 20.440 1.00 94.75 486 LEU A O 1
ATOM 3617 N N . ARG A 1 487 ? -17.104 7.260 21.811 1.00 95.88 487 ARG A N 1
ATOM 3618 C CA . ARG A 1 487 ? -18.130 8.280 22.007 1.00 95.88 487 ARG A CA 1
ATOM 3619 C C . ARG A 1 487 ? -17.705 9.567 21.317 1.00 95.88 487 ARG A C 1
ATOM 3621 O O . ARG A 1 487 ? -16.657 10.122 21.633 1.00 95.88 487 ARG A O 1
ATOM 3628 N N . LEU A 1 488 ? -18.514 10.045 20.378 1.00 96.00 488 LEU A N 1
ATOM 3629 C CA . LEU A 1 488 ? -18.293 11.314 19.695 1.00 96.00 488 LEU A CA 1
ATOM 3630 C C . LEU A 1 488 ? -19.094 12.404 20.400 1.00 96.00 488 LEU A C 1
ATOM 3632 O O . LEU A 1 488 ? -20.321 12.331 20.464 1.00 96.00 488 LEU A O 1
ATOM 3636 N N . ARG A 1 489 ? -18.403 13.410 20.928 1.00 96.44 489 ARG A N 1
ATOM 3637 C CA . ARG A 1 489 ? -18.985 14.547 21.640 1.00 96.44 489 ARG A CA 1
ATOM 3638 C C . ARG A 1 489 ? -18.695 15.839 20.896 1.00 96.44 489 ARG A C 1
ATOM 3640 O O . ARG A 1 489 ? -17.549 16.122 20.554 1.00 96.44 489 ARG A O 1
ATOM 3647 N N . LEU A 1 490 ? -19.711 16.660 20.692 1.00 95.00 490 LEU A N 1
ATOM 3648 C CA . LEU A 1 490 ? -19.540 17.991 20.134 1.00 95.00 490 LEU A CA 1
ATOM 3649 C C . LEU A 1 490 ? -18.837 18.894 21.161 1.00 95.00 490 LEU A C 1
ATOM 3651 O O . LEU A 1 490 ? -19.323 19.048 22.275 1.00 95.00 490 LEU A O 1
ATOM 3655 N N . LYS A 1 491 ? -17.687 19.485 20.825 1.00 94.94 491 LYS A N 1
ATOM 3656 C CA . LYS A 1 491 ? -16.950 20.390 21.732 1.00 94.94 491 LYS A CA 1
ATOM 3657 C C . LYS A 1 491 ? -17.271 21.848 21.487 1.00 94.94 491 LYS A C 1
ATOM 3659 O O . LYS A 1 491 ? -17.420 22.610 22.434 1.00 94.94 491 LYS A O 1
ATOM 3664 N N . SER A 1 492 ? -17.308 22.249 20.224 1.00 92.44 492 SER A N 1
ATOM 3665 C CA . SER A 1 492 ? -17.612 23.620 19.841 1.00 92.44 492 SER A CA 1
ATOM 3666 C C . SER A 1 492 ? -18.071 23.687 18.394 1.00 92.44 492 SER A C 1
ATOM 3668 O O . SER A 1 492 ? -17.718 22.850 17.561 1.00 92.44 492 SER A O 1
ATOM 3670 N N . VAL A 1 493 ? -18.857 24.716 18.105 1.00 89.62 493 VAL A N 1
ATOM 3671 C CA . VAL A 1 493 ? -19.316 25.054 16.763 1.00 89.62 493 VAL A CA 1
ATOM 3672 C C . VAL A 1 493 ? -18.987 26.518 16.544 1.00 89.62 493 VAL A C 1
ATOM 3674 O O . VAL A 1 493 ? -19.373 27.380 17.331 1.00 89.62 493 VAL A O 1
ATOM 3677 N N . THR A 1 494 ? -18.253 26.804 15.479 1.00 86.56 494 THR A N 1
ATOM 3678 C CA . THR A 1 494 ? -17.990 28.167 15.023 1.00 86.56 494 THR A CA 1
ATOM 3679 C C . THR A 1 494 ? -18.530 28.338 13.598 1.00 86.56 494 THR A C 1
ATOM 3681 O O . THR A 1 494 ? -18.978 27.368 12.970 1.00 86.56 494 THR A O 1
ATOM 3684 N N . PRO A 1 495 ? -18.494 29.561 13.039 1.00 82.12 495 PRO A N 1
ATOM 3685 C CA . PRO A 1 495 ? -18.894 29.783 11.652 1.00 82.12 495 PRO A CA 1
ATOM 3686 C C . PRO A 1 495 ? -18.075 28.984 10.625 1.00 82.12 495 PRO A C 1
ATOM 3688 O O . PRO A 1 495 ? -18.589 28.686 9.552 1.00 82.12 495 PRO A O 1
ATOM 3691 N N . THR A 1 496 ? -16.826 28.627 10.943 1.00 83.00 496 THR A N 1
ATOM 3692 C CA . THR A 1 496 ? -15.871 28.020 9.996 1.00 83.00 496 THR A CA 1
ATOM 3693 C C . THR A 1 496 ? -15.453 26.596 10.349 1.00 83.00 496 THR A C 1
ATOM 3695 O O . THR A 1 496 ? -14.860 25.916 9.513 1.00 83.00 496 THR A O 1
ATOM 3698 N N . GLN A 1 497 ? -15.749 26.120 11.560 1.00 90.25 497 GLN A N 1
ATOM 3699 C CA . GLN A 1 497 ? -15.329 24.796 12.016 1.00 90.25 497 GLN A CA 1
ATOM 3700 C C . GLN A 1 497 ? -16.271 24.208 13.066 1.00 90.25 497 GLN A C 1
ATOM 3702 O O . GLN A 1 497 ? -16.923 24.925 13.826 1.00 90.25 497 GLN A O 1
ATOM 3707 N N . ILE A 1 498 ? -16.291 22.883 13.128 1.00 91.25 498 ILE A N 1
ATOM 3708 C CA . ILE A 1 498 ? -16.967 22.085 14.146 1.00 91.25 498 ILE A CA 1
ATOM 3709 C C . ILE A 1 498 ? -15.892 21.228 14.813 1.00 91.25 498 ILE A C 1
ATOM 3711 O O . ILE A 1 498 ? -15.198 20.473 14.133 1.00 91.25 498 ILE A O 1
ATOM 3715 N N . ALA A 1 499 ? -15.734 21.344 16.128 1.00 93.50 499 ALA A N 1
ATOM 3716 C CA . ALA A 1 499 ? -14.811 20.509 16.886 1.00 93.50 499 ALA A CA 1
ATOM 3717 C C . ALA A 1 499 ? -15.568 19.341 17.523 1.00 93.50 499 ALA A C 1
ATOM 3719 O O . ALA A 1 499 ? -16.514 19.556 18.283 1.00 93.50 499 ALA A O 1
ATOM 3720 N N . VAL A 1 500 ? -15.133 18.112 17.253 1.00 95.50 500 VAL A N 1
ATOM 3721 C CA . VAL A 1 500 ? -15.713 16.882 17.807 1.00 95.50 500 VAL A CA 1
ATOM 3722 C C . VAL A 1 500 ? -14.641 16.135 18.595 1.00 95.50 500 VAL A C 1
ATOM 3724 O O . VAL A 1 500 ? -13.602 15.781 18.047 1.00 95.50 500 VAL A O 1
ATOM 3727 N N . ALA A 1 501 ? -14.884 15.880 19.877 1.00 95.50 501 ALA A N 1
ATOM 3728 C CA . ALA A 1 501 ? -14.077 14.971 20.682 1.00 95.50 501 ALA A CA 1
ATOM 3729 C C . ALA A 1 501 ? -14.487 13.531 20.378 1.00 95.50 501 ALA A C 1
ATOM 3731 O O . ALA A 1 501 ? -15.642 13.160 20.559 1.00 95.50 501 ALA A O 1
ATOM 3732 N N . GLN A 1 502 ? -13.532 12.706 19.979 1.00 94.19 502 GLN A N 1
ATOM 3733 C CA . GLN A 1 502 ? -13.632 11.260 20.060 1.00 94.19 502 GLN A CA 1
ATOM 3734 C C . GLN A 1 502 ? -13.067 10.812 21.406 1.00 94.19 502 GLN A C 1
ATOM 3736 O O . GLN A 1 502 ? -11.867 10.911 21.658 1.00 94.19 502 GLN A O 1
ATOM 3741 N N . GLU A 1 503 ? -13.935 10.308 22.268 1.00 94.62 503 GLU A N 1
ATOM 3742 C CA . GLU A 1 503 ? -13.587 9.720 23.554 1.00 94.62 503 GLU A CA 1
ATOM 3743 C C . GLU A 1 503 ? -13.590 8.194 23.426 1.00 94.62 503 GLU A C 1
ATOM 3745 O O . GLU A 1 503 ? -14.584 7.605 23.004 1.00 94.62 503 GLU A O 1
ATOM 3750 N N . THR A 1 504 ? -12.500 7.541 23.818 1.00 93.38 504 THR A N 1
ATOM 3751 C CA . THR A 1 504 ? -12.507 6.100 24.076 1.00 93.38 504 THR A CA 1
ATOM 3752 C C . THR A 1 504 ? -12.974 5.881 25.505 1.00 93.38 504 THR A C 1
ATOM 3754 O O . THR A 1 504 ? -12.361 6.389 26.448 1.00 93.38 504 THR A O 1
ATOM 3757 N N . VAL A 1 505 ? -14.043 5.110 25.668 1.00 94.62 505 VAL A N 1
ATOM 3758 C CA . VAL A 1 505 ? -14.672 4.809 26.952 1.00 94.62 505 VAL A CA 1
ATOM 3759 C C . VAL A 1 505 ? -14.578 3.309 27.221 1.00 94.62 505 VAL A C 1
ATOM 3761 O O . VAL A 1 505 ? -14.960 2.504 26.374 1.00 94.62 505 VAL A O 1
ATOM 3764 N N . PHE A 1 506 ? -14.066 2.934 28.392 1.00 94.38 506 PHE A N 1
ATOM 3765 C CA . PHE A 1 506 ? -13.973 1.551 28.854 1.00 94.38 506 PHE A CA 1
ATOM 3766 C C . PHE A 1 506 ? -14.785 1.376 30.144 1.00 94.38 506 PHE A C 1
ATOM 3768 O O . PHE A 1 506 ? -14.414 1.886 31.204 1.00 94.38 506 PHE A O 1
ATOM 3775 N N . GLY A 1 507 ? -15.922 0.682 30.055 1.00 92.69 507 GLY A N 1
ATOM 3776 C CA . GLY A 1 507 ? -16.966 0.755 31.079 1.00 92.69 507 GLY A CA 1
ATOM 3777 C C . GLY A 1 507 ? -17.479 2.190 31.196 1.00 92.69 507 GLY A C 1
ATOM 3778 O O . GLY A 1 507 ? -18.022 2.721 30.234 1.00 92.69 507 GLY A O 1
ATOM 3779 N N . ASP A 1 508 ? -17.233 2.825 32.340 1.00 91.00 508 ASP A N 1
ATOM 3780 C CA . ASP A 1 508 ? -17.623 4.218 32.605 1.00 91.00 508 ASP A CA 1
ATOM 3781 C C . ASP A 1 508 ? -16.442 5.204 32.531 1.00 91.00 508 ASP A C 1
ATOM 3783 O O . ASP A 1 508 ? -16.625 6.418 32.634 1.00 91.00 508 ASP A O 1
ATOM 3787 N N . ALA A 1 509 ? -15.215 4.701 32.354 1.00 91.88 509 ALA A N 1
ATOM 3788 C CA . ALA A 1 509 ? -14.005 5.514 32.364 1.00 91.88 509 ALA A CA 1
ATOM 3789 C C . ALA A 1 509 ? -13.654 6.011 30.957 1.00 91.88 509 ALA A C 1
ATOM 3791 O O . ALA A 1 509 ? -13.522 5.219 30.025 1.00 91.88 509 ALA A O 1
ATOM 3792 N N . VAL A 1 510 ? -13.436 7.321 30.804 1.00 91.88 510 VAL A N 1
ATOM 3793 C CA . VAL A 1 510 ? -12.822 7.883 29.592 1.00 91.88 510 VAL A CA 1
ATOM 3794 C C . VAL A 1 510 ? -11.318 7.629 29.662 1.00 91.88 510 VAL A C 1
ATOM 3796 O O . VAL A 1 510 ? -10.621 8.225 30.479 1.00 91.88 510 VAL A O 1
ATOM 3799 N N . VAL A 1 511 ? -10.818 6.732 28.815 1.00 90.81 511 VAL A N 1
ATOM 3800 C CA . VAL A 1 511 ? -9.410 6.289 28.822 1.00 90.81 511 VAL A CA 1
ATOM 3801 C C . VAL A 1 511 ? -8.545 7.039 27.809 1.00 90.81 511 VAL A C 1
ATOM 3803 O O . VAL A 1 511 ? -7.318 7.008 27.887 1.00 90.81 511 VAL A O 1
ATOM 3806 N N . SER A 1 512 ? -9.173 7.718 26.848 1.00 88.94 512 SER A N 1
ATOM 3807 C CA . SER A 1 512 ? -8.511 8.602 25.892 1.00 88.94 512 SER A CA 1
ATOM 3808 C C . SER A 1 512 ? -9.501 9.598 25.299 1.00 88.94 512 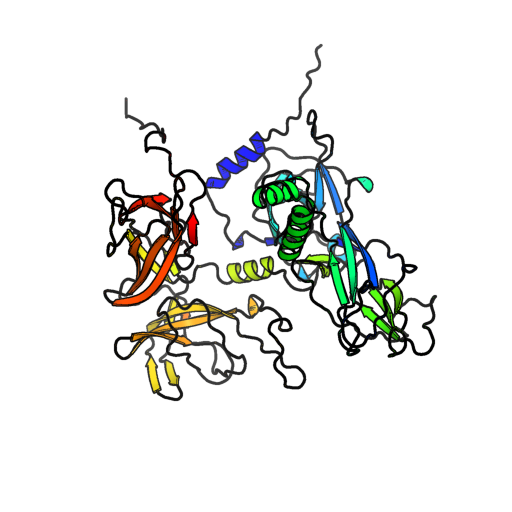SER A C 1
ATOM 3810 O O . SER A 1 512 ? -10.679 9.285 25.134 1.00 88.94 512 SER A O 1
ATOM 3812 N N . THR A 1 513 ? -9.009 10.778 24.930 1.00 90.12 513 THR A N 1
ATOM 3813 C CA . THR A 1 513 ? -9.750 11.758 24.137 1.00 90.12 513 THR A CA 1
ATOM 3814 C C . THR A 1 513 ? -8.860 12.276 23.016 1.00 90.12 513 THR A C 1
ATOM 3816 O O . THR A 1 513 ? -7.695 12.609 23.238 1.00 90.12 513 THR A O 1
ATOM 3819 N N . ARG A 1 514 ? -9.424 12.372 21.815 1.00 90.12 514 ARG A N 1
ATOM 3820 C CA . ARG A 1 514 ? -8.804 12.981 20.640 1.00 90.12 514 ARG A CA 1
ATOM 3821 C C . ARG A 1 514 ? -9.787 13.950 20.002 1.00 90.12 514 ARG A C 1
ATOM 3823 O O . ARG A 1 514 ? -10.937 13.593 19.785 1.00 90.12 514 ARG A O 1
ATOM 3830 N N . ASP A 1 515 ? -9.325 15.141 19.654 1.00 92.56 515 ASP A N 1
ATOM 3831 C CA . ASP A 1 515 ? -10.162 16.135 18.984 1.00 92.56 515 ASP A CA 1
ATOM 3832 C C . ASP A 1 515 ? -10.032 16.040 17.458 1.00 92.56 515 ASP A C 1
ATOM 3834 O O . ASP A 1 515 ? -8.937 15.861 16.916 1.00 92.56 515 ASP A O 1
ATOM 3838 N N . TRP A 1 516 ? -11.157 16.221 16.774 1.00 91.56 516 TRP A N 1
ATOM 3839 C CA . TRP A 1 516 ? -11.278 16.319 15.324 1.00 91.56 516 TRP A CA 1
ATOM 3840 C C . TRP A 1 516 ? -11.854 17.674 14.944 1.00 91.56 516 TRP A C 1
ATOM 3842 O O . TRP A 1 516 ? -12.818 18.135 15.557 1.00 91.56 516 TRP A O 1
ATOM 3852 N N . ILE A 1 517 ? -11.282 18.297 13.916 1.00 91.81 517 ILE A N 1
ATOM 3853 C CA . ILE A 1 517 ? -11.756 19.574 13.385 1.00 91.81 517 ILE A CA 1
ATOM 3854 C C . ILE A 1 517 ? -12.390 19.324 12.024 1.00 91.81 517 ILE A C 1
ATOM 3856 O O . ILE A 1 517 ? -11.708 18.959 11.069 1.00 91.81 517 ILE A O 1
ATOM 3860 N N . VAL A 1 518 ? -13.697 19.548 11.940 1.00 90.44 518 VAL A N 1
ATOM 3861 C CA . VAL A 1 518 ? -14.462 19.445 10.701 1.00 90.44 518 VAL A CA 1
ATOM 3862 C C . VAL A 1 518 ? -14.630 20.852 10.123 1.00 90.44 518 VAL A C 1
ATOM 3864 O O . VAL A 1 518 ? -15.208 21.711 10.794 1.00 90.44 518 VAL A O 1
ATOM 3867 N N . PRO A 1 519 ? -14.130 21.138 8.910 1.00 84.75 519 PRO A N 1
ATOM 3868 C CA . PRO A 1 519 ? -14.332 22.435 8.278 1.00 84.75 519 PRO A CA 1
ATOM 3869 C C . PRO A 1 519 ? -15.811 22.641 7.944 1.00 84.75 519 PRO A C 1
ATOM 3871 O O . PRO A 1 519 ? -16.478 21.715 7.492 1.00 84.75 519 PRO A O 1
ATOM 3874 N N . ARG A 1 520 ? -16.295 23.873 8.109 1.00 81.62 520 ARG A N 1
ATOM 3875 C CA . ARG A 1 520 ? -17.657 24.294 7.770 1.00 81.62 520 ARG A CA 1
ATOM 3876 C C . ARG A 1 520 ? -17.591 25.348 6.671 1.00 81.62 520 ARG A C 1
ATOM 3878 O O . ARG A 1 520 ? -16.975 26.396 6.860 1.00 81.62 520 ARG A O 1
ATOM 3885 N N . LEU A 1 521 ? -18.231 25.080 5.533 1.00 72.94 521 LEU A N 1
ATOM 3886 C CA . LEU A 1 521 ? -18.355 26.036 4.430 1.00 72.94 521 LEU A CA 1
ATOM 3887 C C . LEU A 1 521 ? -19.831 26.287 4.091 1.00 72.94 521 LEU A C 1
ATOM 3889 O O . LEU A 1 521 ? -20.609 25.331 4.048 1.00 72.94 521 LEU A O 1
ATOM 3893 N N . PRO A 1 522 ? -20.231 27.544 3.817 1.00 69.00 522 PRO A N 1
ATOM 3894 C CA . PRO A 1 522 ? -21.588 27.853 3.377 1.00 69.00 522 PRO A CA 1
ATOM 3895 C C . PRO A 1 522 ? -21.992 27.021 2.154 1.00 69.00 522 PRO A C 1
ATOM 3897 O O . PRO A 1 522 ? -21.227 26.903 1.198 1.00 69.00 522 PRO A O 1
ATOM 3900 N N . GLY A 1 523 ? -23.190 26.431 2.195 1.00 67.12 523 GLY A N 1
ATOM 3901 C CA . GLY A 1 523 ? -23.742 25.635 1.093 1.00 67.12 523 GLY A CA 1
ATOM 3902 C C . GLY A 1 523 ? -23.095 24.262 0.876 1.00 67.12 523 GLY A C 1
ATOM 3903 O O . GLY A 1 523 ? -23.485 23.570 -0.059 1.00 67.12 523 GLY A O 1
ATOM 3904 N N . LYS A 1 524 ? -22.135 23.840 1.713 1.00 72.62 524 LYS A N 1
ATOM 3905 C CA . LYS A 1 524 ? -21.506 22.514 1.621 1.00 72.62 524 LYS A CA 1
ATOM 3906 C C . LYS A 1 524 ? -21.783 21.671 2.857 1.00 72.62 524 LYS A C 1
ATOM 3908 O O . LYS A 1 524 ? -21.713 22.145 3.989 1.00 72.62 524 LYS A O 1
ATOM 3913 N N . GLY A 1 525 ? -22.046 20.392 2.621 1.00 74.50 525 GLY A N 1
ATOM 3914 C CA . GLY A 1 525 ? -22.193 19.401 3.673 1.00 74.50 525 GLY A CA 1
ATOM 3915 C C . GLY A 1 525 ? -20.868 19.129 4.380 1.00 74.50 525 GLY A C 1
ATOM 3916 O O . GLY A 1 525 ? -19.841 18.985 3.720 1.00 74.50 525 GLY A O 1
ATOM 3917 N N . SER A 1 526 ? -20.881 19.053 5.708 1.00 86.31 526 SER A N 1
ATOM 3918 C CA . SER A 1 526 ? -19.711 18.699 6.525 1.00 86.31 526 SER A CA 1
ATOM 3919 C C . SER A 1 526 ? -19.974 17.373 7.230 1.00 86.31 526 SER A C 1
ATOM 3921 O O . SER A 1 526 ? -21.132 17.008 7.426 1.00 86.31 526 SER A O 1
ATOM 3923 N N . GLY A 1 527 ? -18.938 16.618 7.585 1.00 90.75 527 GLY A N 1
ATOM 3924 C CA . GLY A 1 527 ? -19.159 15.330 8.229 1.00 90.75 527 GLY A CA 1
ATOM 3925 C C . GLY A 1 527 ? -17.915 14.591 8.694 1.00 90.75 527 GLY A C 1
ATOM 3926 O O . GLY A 1 527 ? -16.777 15.022 8.489 1.00 90.75 527 GLY A O 1
ATOM 3927 N N . LEU A 1 528 ? -18.183 13.455 9.330 1.00 91.50 528 LEU A N 1
ATOM 3928 C CA . LEU A 1 528 ? -17.210 12.474 9.793 1.00 91.50 528 LEU A CA 1
ATOM 3929 C C . LEU A 1 528 ? -17.465 11.136 9.099 1.00 91.50 528 LEU A C 1
ATOM 3931 O O . LEU A 1 528 ? -18.612 10.725 8.934 1.00 91.50 528 LEU A O 1
ATOM 3935 N N . VAL A 1 529 ? -16.395 10.441 8.735 1.00 89.62 529 VAL A N 1
ATOM 3936 C CA . VAL A 1 529 ? -16.425 9.063 8.245 1.00 89.62 529 VAL A CA 1
ATOM 3937 C C . VAL A 1 529 ? -15.734 8.191 9.282 1.00 89.62 529 VAL A C 1
ATOM 3939 O O . VAL A 1 529 ? -14.576 8.438 9.611 1.00 89.62 529 VAL A O 1
ATOM 3942 N N . ILE A 1 530 ? -16.447 7.198 9.809 1.00 89.31 530 ILE A N 1
ATOM 3943 C CA . ILE A 1 530 ? -15.955 6.279 10.844 1.00 89.31 530 ILE A CA 1
ATOM 3944 C C . ILE A 1 530 ? -16.668 4.931 10.707 1.00 89.31 530 ILE A C 1
ATOM 3946 O O . ILE A 1 530 ? -17.882 4.898 10.506 1.00 89.31 530 ILE A O 1
ATOM 3950 N N . GLY A 1 531 ? -15.927 3.818 10.788 1.00 85.12 531 GLY A N 1
ATOM 3951 C CA . GLY A 1 531 ? -16.516 2.474 10.728 1.00 85.12 531 GLY A CA 1
ATOM 3952 C C . GLY A 1 531 ? -17.344 2.224 9.462 1.00 85.12 531 GLY A C 1
ATOM 3953 O O . GLY A 1 531 ? -18.456 1.705 9.534 1.00 85.12 531 GLY A O 1
ATOM 3954 N N . GLY A 1 532 ? -16.864 2.712 8.314 1.00 82.19 532 GLY A N 1
ATOM 3955 C CA . GLY A 1 532 ? -17.556 2.606 7.023 1.00 82.19 532 GLY A CA 1
ATOM 3956 C C . GLY A 1 532 ? -18.830 3.456 6.874 1.00 82.19 532 GLY A C 1
ATOM 3957 O O . GLY A 1 532 ? -19.370 3.529 5.763 1.00 82.19 532 GLY A O 1
ATOM 3958 N N . GLY A 1 533 ? -19.289 4.110 7.946 1.00 85.88 533 GLY A N 1
ATOM 3959 C CA . GLY A 1 533 ? -20.447 5.002 7.976 1.00 85.88 533 GLY A CA 1
ATOM 3960 C C . GLY A 1 533 ? -20.079 6.471 7.784 1.00 85.88 533 GLY A C 1
ATOM 3961 O O . GLY A 1 533 ? -18.911 6.858 7.853 1.00 85.88 533 GLY A O 1
ATOM 3962 N N . VAL A 1 534 ? -21.097 7.298 7.541 1.00 90.88 534 VAL A N 1
ATOM 3963 C CA . VAL A 1 534 ? -20.957 8.744 7.324 1.00 90.88 534 VAL A CA 1
ATOM 3964 C C . VAL A 1 534 ? -21.935 9.479 8.231 1.00 90.88 534 VAL A C 1
ATOM 3966 O O . VAL A 1 534 ? -23.145 9.278 8.136 1.00 90.88 534 VAL A O 1
ATOM 3969 N N . ILE A 1 535 ? -21.405 10.351 9.085 1.00 92.56 535 ILE A N 1
ATOM 3970 C CA . ILE A 1 535 ? -22.163 11.225 9.981 1.00 92.56 535 ILE A CA 1
ATOM 3971 C C . ILE A 1 535 ? -22.119 12.637 9.399 1.00 92.56 535 ILE A C 1
ATOM 3973 O O . ILE A 1 535 ? -21.053 13.248 9.314 1.00 92.56 535 ILE A O 1
ATOM 3977 N N . GLY A 1 536 ? -23.272 13.140 8.975 1.00 91.75 536 GLY A N 1
ATOM 3978 C CA . GLY A 1 536 ? -23.453 14.495 8.472 1.00 91.75 536 GLY A CA 1
ATOM 3979 C C . GLY A 1 536 ? -23.612 15.477 9.624 1.00 91.75 536 GLY A C 1
ATOM 3980 O O . GLY A 1 536 ? -24.306 15.189 10.596 1.00 91.75 536 GLY A O 1
ATOM 3981 N N . LEU A 1 537 ? -22.952 16.624 9.500 1.00 91.06 537 LEU A N 1
ATOM 3982 C CA . LEU A 1 537 ? -22.965 17.726 10.452 1.00 91.06 537 LEU A CA 1
ATOM 3983 C C . LEU A 1 537 ? -23.322 19.003 9.681 1.00 91.06 537 LEU A C 1
ATOM 3985 O O . LEU A 1 537 ? -22.491 19.567 8.962 1.00 91.06 537 LEU A O 1
ATOM 3989 N N . SER A 1 538 ? -24.566 19.448 9.811 1.00 86.38 538 SER A N 1
ATOM 3990 C CA . SER A 1 538 ? -25.114 20.600 9.090 1.00 86.38 538 SER A CA 1
ATOM 3991 C C . SER A 1 538 ? -25.434 21.748 10.050 1.00 86.38 538 SER A C 1
ATOM 3993 O O . SER A 1 538 ? -25.669 21.509 11.229 1.00 86.38 538 SER A O 1
ATOM 3995 N N . PRO A 1 539 ? -25.453 23.015 9.606 1.00 78.94 539 PRO A N 1
ATOM 3996 C CA . PRO A 1 539 ? -25.932 24.118 10.439 1.00 78.94 539 PRO A CA 1
ATOM 3997 C C . PRO A 1 539 ? -27.373 23.890 10.906 1.00 78.94 539 PRO A C 1
ATOM 3999 O O . PRO A 1 539 ? -28.243 23.622 10.079 1.00 78.94 539 PRO A O 1
ATOM 4002 N N . ALA A 1 540 ? -27.644 24.055 12.201 1.00 75.69 540 ALA A N 1
ATOM 4003 C CA . ALA A 1 540 ? -29.020 24.039 12.683 1.00 75.69 540 ALA A CA 1
ATOM 4004 C C . ALA A 1 540 ? -29.744 25.349 12.294 1.00 75.69 540 ALA A C 1
ATOM 4006 O O . ALA A 1 540 ? -29.147 26.425 12.388 1.00 75.69 540 ALA A O 1
ATOM 4007 N N . PRO A 1 541 ? -31.045 25.312 11.945 1.00 63.84 541 PRO A N 1
ATOM 4008 C CA . PRO A 1 541 ? -31.833 26.521 11.677 1.00 63.84 541 PRO A CA 1
ATOM 4009 C C . PRO A 1 541 ? -31.951 27.476 12.882 1.00 63.84 541 PRO A C 1
ATOM 4011 O O . PRO A 1 541 ? -32.240 28.656 12.707 1.00 63.84 541 PRO A O 1
ATOM 4014 N N . ALA A 1 542 ? -31.742 26.969 14.105 1.00 54.25 542 ALA A N 1
ATOM 4015 C CA . ALA A 1 542 ? -32.106 27.628 15.364 1.00 54.25 542 ALA A CA 1
ATOM 4016 C C . ALA A 1 542 ? -30.930 28.223 16.178 1.00 54.25 542 ALA A C 1
ATOM 4018 O O . ALA A 1 542 ? -31.123 28.574 17.341 1.00 54.25 542 ALA A O 1
ATOM 4019 N N . GLY A 1 543 ? -29.719 28.342 15.620 1.00 60.53 543 GLY A N 1
ATOM 4020 C CA . GLY A 1 543 ? -28.578 28.960 16.316 1.00 60.53 543 GLY A CA 1
ATOM 4021 C C . GLY A 1 543 ? -27.240 28.745 15.606 1.00 60.53 543 GLY A C 1
ATOM 4022 O O . GLY A 1 543 ? -27.025 27.711 14.979 1.00 60.53 543 GLY A O 1
ATOM 4023 N N . SER A 1 544 ? -26.326 29.720 15.683 1.00 68.56 544 SER A N 1
ATOM 4024 C CA . SER A 1 544 ? -25.012 29.654 15.015 1.00 68.56 544 SER A CA 1
ATOM 4025 C C . SER A 1 544 ? -24.036 28.655 15.655 1.00 68.56 544 SER A C 1
ATOM 4027 O O . SER A 1 544 ? -23.062 28.263 15.002 1.00 68.56 544 SER A O 1
ATOM 4029 N N . ASP A 1 545 ? -24.323 28.244 16.891 1.00 79.19 545 ASP A N 1
ATOM 4030 C CA . ASP A 1 545 ? -23.550 27.362 17.768 1.00 79.19 545 ASP A CA 1
ATOM 4031 C C . ASP A 1 545 ? -24.097 25.923 17.845 1.00 79.19 545 ASP A C 1
ATOM 4033 O O . ASP A 1 545 ? -23.525 25.085 18.541 1.00 79.19 545 ASP A O 1
ATOM 4037 N N . LYS A 1 546 ? -25.180 25.619 17.123 1.00 85.75 546 LYS A N 1
ATOM 4038 C CA . LYS A 1 546 ? -25.780 24.282 17.050 1.00 85.75 546 LYS A CA 1
ATOM 4039 C C . LYS A 1 546 ? -25.624 23.677 15.661 1.00 85.75 546 LYS A C 1
ATOM 4041 O O . LYS A 1 546 ? -25.570 24.388 14.653 1.00 85.75 546 LYS A O 1
ATOM 4046 N N . ILE A 1 547 ? -25.588 22.351 15.612 1.00 88.31 547 ILE A N 1
ATOM 4047 C CA . ILE A 1 547 ? -25.559 21.583 14.367 1.00 88.31 547 ILE A CA 1
ATOM 4048 C C . ILE A 1 547 ? -26.684 20.560 14.343 1.00 88.31 547 ILE A C 1
ATOM 4050 O O . ILE A 1 547 ? -27.042 20.000 15.372 1.00 88.31 547 ILE A O 1
ATOM 4054 N N . ASP A 1 548 ? -27.232 20.331 13.163 1.00 89.69 548 ASP A N 1
ATOM 4055 C CA . ASP A 1 548 ? -28.087 19.195 12.875 1.00 89.69 548 ASP A CA 1
ATOM 4056 C C . ASP A 1 548 ? -27.209 17.999 12.490 1.00 89.69 548 ASP A C 1
ATOM 4058 O O . ASP A 1 548 ? -26.344 18.101 11.611 1.00 89.69 548 ASP A O 1
ATOM 4062 N N . VAL A 1 549 ? -27.387 16.891 13.200 1.00 91.50 549 VAL A N 1
ATOM 4063 C CA . VAL A 1 549 ? -26.630 15.652 13.023 1.00 91.50 549 VAL A CA 1
ATOM 4064 C C . VAL A 1 549 ? -27.518 14.626 12.342 1.00 91.50 549 VAL A C 1
ATOM 4066 O O . VAL A 1 549 ? -28.656 14.405 12.750 1.00 91.50 549 VAL A O 1
ATOM 4069 N N . ALA A 1 550 ? -26.981 13.943 11.337 1.00 90.69 550 ALA A N 1
ATOM 4070 C CA . ALA A 1 550 ? -27.682 12.859 10.663 1.00 90.69 550 ALA A CA 1
ATOM 4071 C C . ALA A 1 550 ? -26.736 11.704 10.326 1.00 90.69 550 ALA A C 1
ATOM 4073 O O . ALA A 1 550 ? -25.583 11.911 9.944 1.00 90.69 550 ALA A O 1
ATOM 4074 N N . ALA A 1 551 ? -27.236 10.471 10.412 1.00 88.38 551 ALA A N 1
ATOM 4075 C CA . ALA A 1 551 ? -26.571 9.327 9.802 1.00 88.38 551 ALA A CA 1
ATOM 4076 C C . ALA A 1 551 ? -26.850 9.347 8.293 1.00 88.38 551 ALA A C 1
ATOM 4078 O O . ALA A 1 551 ? -27.954 9.046 7.853 1.00 88.38 551 ALA A O 1
ATOM 4079 N N . VAL A 1 552 ? -25.847 9.720 7.505 1.00 88.06 552 VAL A N 1
ATOM 4080 C CA . VAL A 1 552 ? -25.926 9.780 6.035 1.00 88.06 552 VAL A CA 1
ATOM 4081 C C . VAL A 1 552 ? -25.705 8.397 5.439 1.00 88.06 552 VAL A C 1
ATOM 4083 O O . VAL A 1 552 ? -26.347 8.011 4.468 1.00 88.06 552 VAL A O 1
ATOM 4086 N N . LYS A 1 553 ? -24.793 7.635 6.046 1.00 87.50 553 LYS A N 1
ATOM 4087 C CA . LYS A 1 553 ? -24.584 6.217 5.767 1.00 87.50 553 LYS A CA 1
ATOM 4088 C C . LYS A 1 553 ? -24.465 5.479 7.100 1.00 87.50 553 LYS A C 1
ATOM 4090 O O . LYS A 1 553 ? -23.715 5.961 7.957 1.00 87.50 553 LYS A O 1
ATOM 4095 N N . PRO A 1 554 ? -25.160 4.342 7.289 1.00 86.12 554 PRO A N 1
ATOM 4096 C CA . PRO A 1 554 ? -25.054 3.578 8.524 1.00 86.12 554 PRO A CA 1
ATOM 4097 C C . PRO A 1 554 ? -23.613 3.129 8.772 1.00 86.12 554 PRO A C 1
ATOM 4099 O O . PRO A 1 554 ? -22.855 2.863 7.838 1.00 86.12 554 PRO A O 1
ATOM 4102 N N . ILE A 1 555 ? -23.252 3.059 10.050 1.00 88.50 555 ILE A N 1
ATOM 4103 C CA . ILE A 1 555 ? -21.996 2.465 10.503 1.00 88.50 555 ILE A CA 1
ATOM 4104 C C . ILE A 1 555 ? -22.170 0.948 10.444 1.00 88.50 555 ILE A C 1
ATOM 4106 O O . ILE A 1 555 ? -23.127 0.410 11.003 1.00 88.50 555 ILE A O 1
ATOM 4110 N N . GLU A 1 556 ? -21.258 0.268 9.762 1.00 88.06 556 GLU A N 1
ATOM 4111 C CA . GLU A 1 556 ? -21.316 -1.180 9.561 1.00 88.06 556 GLU A CA 1
ATOM 4112 C C . GLU A 1 556 ? -20.436 -1.872 10.605 1.00 88.06 556 GLU A C 1
ATOM 4114 O O . GLU A 1 556 ? -19.398 -1.338 10.990 1.00 88.06 556 GLU A O 1
ATOM 4119 N N . ALA A 1 557 ? -20.852 -3.040 11.101 1.00 89.62 557 ALA A N 1
ATOM 4120 C CA . ALA A 1 557 ? -20.051 -3.832 12.034 1.00 89.62 557 ALA A CA 1
ATOM 4121 C C . ALA A 1 557 ? -18.883 -4.517 11.304 1.00 89.62 557 ALA A C 1
ATOM 4123 O O . ALA A 1 557 ? -19.038 -4.966 10.172 1.00 89.62 557 ALA A O 1
ATOM 4124 N N . GLY A 1 558 ? -17.733 -4.631 11.968 1.00 87.31 558 GLY A N 1
ATOM 4125 C CA . GLY A 1 558 ? -16.507 -5.215 11.416 1.00 87.31 558 GLY A CA 1
ATOM 4126 C C . GLY A 1 558 ? -15.610 -4.224 10.664 1.00 87.31 558 GLY A C 1
ATOM 4127 O O . GLY A 1 558 ? -14.477 -4.568 10.334 1.00 87.31 558 GLY A O 1
ATOM 4128 N N . GLU A 1 559 ? -16.068 -2.994 10.430 1.00 89.12 559 GLU A N 1
ATOM 4129 C CA . GLU A 1 559 ? -15.286 -1.951 9.761 1.00 89.12 559 GLU A CA 1
ATOM 4130 C C . GLU A 1 559 ? -14.255 -1.309 10.709 1.00 89.12 559 GLU A C 1
ATOM 4132 O O . GLU A 1 559 ? -14.409 -1.307 11.932 1.00 89.12 559 GLU A O 1
ATOM 4137 N N . ASP A 1 560 ? -13.200 -0.718 10.138 1.00 89.06 560 ASP A N 1
ATOM 4138 C CA . ASP A 1 560 ? -12.135 -0.053 10.897 1.00 89.06 560 ASP A CA 1
ATOM 4139 C C . ASP A 1 560 ? -12.653 1.204 11.617 1.00 89.06 560 ASP A C 1
ATOM 4141 O O . ASP A 1 560 ? -13.021 2.207 10.998 1.00 89.06 560 ASP A O 1
ATOM 4145 N N . ALA A 1 561 ? -12.661 1.153 12.948 1.00 88.12 561 ALA A N 1
ATOM 4146 C CA . ALA A 1 561 ? -13.072 2.245 13.824 1.00 88.12 561 ALA A CA 1
ATOM 4147 C C . ALA A 1 561 ? -11.912 3.191 14.187 1.00 88.12 561 ALA A C 1
ATOM 4149 O O . ALA A 1 561 ? -12.133 4.269 14.741 1.00 88.12 561 ALA A O 1
ATOM 4150 N N . SER A 1 562 ? -10.665 2.793 13.915 1.00 81.81 562 SER A N 1
ATOM 4151 C CA . SER A 1 562 ? -9.476 3.595 14.227 1.00 81.81 562 SER A CA 1
ATOM 4152 C C . SER A 1 562 ? -9.232 4.706 13.204 1.00 81.81 562 SER A C 1
ATOM 4154 O O . SER A 1 562 ? -8.634 5.738 13.530 1.00 81.81 562 SER A O 1
ATOM 4156 N N . ARG A 1 563 ? -9.734 4.520 11.980 1.00 80.19 563 ARG A N 1
ATOM 4157 C CA . ARG A 1 563 ? -9.675 5.505 10.907 1.00 80.19 563 ARG A CA 1
ATOM 4158 C C . ARG A 1 563 ? -10.911 6.399 10.939 1.00 80.19 563 ARG A C 1
ATOM 4160 O O . ARG A 1 563 ? -12.008 5.976 10.584 1.00 80.19 563 ARG A O 1
ATOM 4167 N N . VAL A 1 564 ? -10.701 7.651 11.334 1.00 82.62 564 VAL A N 1
ATOM 4168 C CA . VAL A 1 564 ? -11.718 8.702 11.270 1.00 82.62 564 VAL A CA 1
ATOM 4169 C C . VAL A 1 564 ? -11.254 9.765 10.289 1.00 82.62 564 VAL A C 1
ATOM 4171 O O . VAL A 1 564 ? -10.221 10.400 10.502 1.00 82.62 564 VAL A O 1
ATOM 4174 N N . ASP A 1 565 ? -12.022 9.951 9.222 1.00 84.50 565 ASP A N 1
ATOM 4175 C CA . ASP A 1 565 ? -11.811 11.028 8.259 1.00 84.50 565 ASP A CA 1
ATOM 4176 C C . ASP A 1 565 ? -12.840 12.137 8.533 1.00 84.50 565 ASP A C 1
ATOM 4178 O O . ASP A 1 565 ? -14.011 11.871 8.795 1.00 84.50 565 ASP A O 1
ATOM 4182 N N . SER A 1 566 ? -12.408 13.397 8.504 1.00 81.94 566 SER A N 1
ATOM 4183 C CA . SER A 1 566 ? -13.266 14.563 8.750 1.00 81.94 566 SER A CA 1
ATOM 4184 C C . SER A 1 566 ? -13.126 15.560 7.612 1.00 81.94 566 SER A C 1
ATOM 4186 O O . SER A 1 566 ? -12.030 15.754 7.083 1.00 81.94 566 SER A O 1
ATOM 4188 N N . GLY A 1 567 ? -14.227 16.176 7.191 1.00 86.75 567 GLY A N 1
ATOM 4189 C CA . GLY A 1 567 ? -14.167 17.072 6.046 1.00 86.75 567 GLY A CA 1
ATOM 4190 C C . GLY A 1 567 ? -15.515 17.493 5.496 1.00 86.75 567 GLY A C 1
ATOM 4191 O O . GLY A 1 567 ? -16.567 17.273 6.095 1.00 86.75 567 GLY A O 1
ATOM 4192 N N . LEU A 1 568 ? -15.451 18.095 4.311 1.00 80.31 568 LEU A N 1
ATOM 4193 C CA . LEU A 1 568 ? -16.625 18.360 3.494 1.00 80.31 568 LEU A CA 1
ATOM 4194 C C . LEU A 1 568 ? -17.050 17.065 2.808 1.00 80.31 568 LEU A C 1
ATOM 4196 O O . LEU A 1 568 ? -16.232 16.381 2.188 1.00 80.31 568 LEU A O 1
ATOM 4200 N N . LEU A 1 569 ? -18.332 16.745 2.903 1.00 76.06 569 LEU A N 1
ATOM 4201 C CA . LEU A 1 569 ? -18.909 15.605 2.212 1.00 76.06 569 LEU A CA 1
ATOM 4202 C C . LEU A 1 569 ? -18.990 15.924 0.714 1.00 76.06 569 LEU A C 1
ATOM 4204 O O . LEU A 1 569 ? -19.398 17.018 0.318 1.00 76.06 569 LEU A O 1
ATOM 4208 N N . ARG A 1 570 ? -18.554 14.976 -0.125 1.00 54.75 570 ARG A N 1
ATOM 4209 C CA . ARG A 1 570 ? -18.710 15.077 -1.584 1.00 54.75 570 ARG A CA 1
ATOM 4210 C C . ARG A 1 570 ? -20.214 15.089 -1.886 1.00 54.75 570 ARG A C 1
ATOM 4212 O O . ARG A 1 570 ? -20.941 14.277 -1.329 1.00 54.75 570 ARG A O 1
ATOM 4219 N N . GLU A 1 571 ? -20.649 16.069 -2.673 1.00 42.56 571 GLU A N 1
ATOM 4220 C CA . GLU A 1 571 ? -22.040 16.509 -2.869 1.00 42.56 571 GLU A CA 1
ATOM 4221 C C . GLU A 1 571 ? -23.080 15.372 -2.901 1.00 42.56 571 GLU A C 1
ATOM 4223 O O . GLU A 1 571 ? -23.037 14.522 -3.784 1.00 42.56 571 GLU A O 1
ATOM 4228 N N . ASN A 1 572 ? -23.974 15.368 -1.898 1.00 40.75 572 ASN A N 1
ATOM 4229 C CA . ASN A 1 572 ? -25.400 14.978 -1.926 1.00 40.75 572 ASN A CA 1
ATOM 4230 C C . ASN A 1 572 ? -25.945 14.867 -0.488 1.00 40.75 572 ASN A C 1
ATOM 4232 O O . ASN A 1 572 ? -26.377 13.815 -0.034 1.00 40.75 572 ASN A O 1
ATOM 4236 N N . LEU A 1 573 ? -25.909 15.977 0.252 1.00 41.69 573 LEU A N 1
ATOM 4237 C CA . LEU A 1 573 ? -26.627 16.115 1.529 1.00 41.69 573 LEU A CA 1
ATOM 4238 C C . LEU A 1 573 ? -27.956 16.875 1.383 1.00 41.69 573 LEU A C 1
ATOM 4240 O O . LEU A 1 573 ? -28.630 17.128 2.374 1.00 41.69 573 LEU A O 1
ATOM 4244 N N . ALA A 1 574 ? -28.311 17.265 0.156 1.00 30.31 574 ALA A N 1
ATOM 4245 C CA . ALA A 1 574 ? -29.430 18.156 -0.143 1.00 30.31 574 ALA A CA 1
ATOM 4246 C C . ALA A 1 574 ? -30.550 17.478 -0.954 1.00 30.31 574 ALA A C 1
ATOM 4248 O O . ALA A 1 574 ? -31.234 18.150 -1.720 1.00 30.31 574 ALA A O 1
ATOM 4249 N N . ALA A 1 575 ? -30.747 16.167 -0.798 1.00 27.94 575 ALA A N 1
ATOM 4250 C CA . ALA A 1 575 ? -32.018 15.558 -1.177 1.00 27.94 575 ALA A CA 1
ATOM 4251 C C . ALA A 1 575 ? -32.919 15.550 0.073 1.00 27.94 575 ALA A C 1
ATOM 4253 O O . ALA A 1 575 ? -32.534 14.938 1.073 1.00 27.94 575 ALA A O 1
ATOM 4254 N N . PRO A 1 576 ? -34.072 16.248 0.079 1.00 27.88 576 PRO A N 1
ATOM 4255 C CA . PRO A 1 576 ? -35.085 16.016 1.102 1.00 27.88 576 PRO A CA 1
ATOM 4256 C C . PRO A 1 576 ? -35.501 14.538 1.072 1.00 27.88 576 PRO A C 1
ATOM 4258 O O . PRO A 1 576 ? -35.424 13.885 0.034 1.00 27.88 576 PRO A O 1
ATOM 4261 N N . ALA A 1 577 ? -35.921 14.008 2.220 1.00 30.58 577 ALA A N 1
ATOM 4262 C CA . ALA A 1 577 ? -36.238 12.597 2.461 1.00 30.58 577 ALA A CA 1
ATOM 4263 C C . ALA A 1 577 ? -37.473 12.044 1.698 1.00 30.58 577 ALA A C 1
ATOM 4265 O O . ALA A 1 577 ? -38.116 11.109 2.162 1.00 30.58 577 ALA A O 1
ATOM 4266 N N . GLU A 1 578 ? -37.788 12.568 0.516 1.00 26.22 578 GLU A N 1
ATOM 4267 C CA . GLU A 1 578 ? -38.847 12.102 -0.382 1.00 26.22 578 GLU A CA 1
ATOM 4268 C C . GLU A 1 578 ? -38.278 11.869 -1.789 1.00 26.22 578 GLU A C 1
ATOM 4270 O O . GLU A 1 578 ? -38.586 12.597 -2.718 1.00 26.22 578 GLU A O 1
ATOM 4275 N N . GLU A 1 579 ? -37.398 10.877 -1.943 1.00 25.72 579 GLU A N 1
ATOM 4276 C CA . GLU A 1 579 ? -37.190 10.141 -3.207 1.00 25.72 579 GLU A CA 1
ATOM 4277 C C . GLU A 1 579 ? -36.265 8.930 -2.965 1.00 25.72 579 GLU A C 1
ATOM 4279 O O . GLU A 1 579 ? -35.216 8.744 -3.572 1.00 25.72 579 GLU A O 1
ATOM 4284 N N . ILE A 1 580 ? -36.658 8.064 -2.029 1.00 26.48 580 ILE A N 1
ATOM 4285 C CA . ILE A 1 580 ? -36.285 6.644 -2.084 1.00 26.48 580 ILE A CA 1
ATOM 4286 C C . ILE A 1 580 ? -37.600 5.895 -2.267 1.00 26.48 580 ILE A C 1
ATOM 4288 O O . ILE A 1 580 ? -38.186 5.364 -1.327 1.00 26.48 580 ILE A O 1
ATOM 4292 N N . GLY A 1 581 ? -38.109 5.941 -3.498 1.00 22.12 581 GLY A N 1
ATOM 4293 C CA . GLY A 1 581 ? -39.233 5.127 -3.943 1.00 22.12 581 GLY A CA 1
ATOM 4294 C C . GLY A 1 581 ? -38.814 3.663 -4.023 1.00 22.12 581 GLY A C 1
ATOM 4295 O O . GLY A 1 581 ? -38.459 3.170 -5.088 1.00 22.12 581 GLY A O 1
ATOM 4296 N N . GLY A 1 582 ? -38.820 2.984 -2.879 1.00 22.72 582 GLY A N 1
ATOM 4297 C CA . GLY A 1 582 ? -38.949 1.537 -2.781 1.00 22.72 582 GLY A CA 1
ATOM 4298 C C . GLY A 1 582 ? -40.389 1.239 -2.399 1.00 22.72 582 GLY A C 1
ATOM 4299 O O . GLY A 1 582 ? -40.762 1.370 -1.238 1.00 22.72 582 GLY A O 1
ATOM 4300 N N . GLU A 1 583 ? -41.194 0.927 -3.406 1.00 23.56 583 GLU A N 1
ATOM 4301 C CA . GLU A 1 583 ? -42.608 0.582 -3.319 1.00 23.56 583 GLU A CA 1
ATOM 4302 C C . GLU A 1 583 ? -42.857 -0.444 -2.200 1.00 23.56 583 GLU A C 1
ATOM 4304 O O . GLU A 1 583 ? -42.326 -1.557 -2.202 1.00 23.56 583 GLU A O 1
ATOM 4309 N N . ALA A 1 584 ? -43.653 -0.040 -1.209 1.00 24.89 584 ALA A N 1
ATOM 4310 C CA . ALA A 1 584 ? -44.187 -0.936 -0.203 1.00 24.89 584 ALA A CA 1
ATOM 4311 C C . ALA A 1 584 ? -45.121 -1.934 -0.897 1.00 24.89 584 ALA A C 1
ATOM 4313 O O . ALA A 1 584 ? -46.168 -1.554 -1.421 1.00 24.89 584 ALA A O 1
ATOM 4314 N N . ALA A 1 585 ? -44.758 -3.215 -0.880 1.00 25.42 585 ALA A N 1
ATOM 4315 C CA . ALA A 1 585 ? -45.682 -4.284 -1.216 1.00 25.42 585 ALA A CA 1
ATOM 4316 C C . ALA A 1 585 ? -46.824 -4.288 -0.186 1.00 25.42 585 ALA A C 1
ATOM 4318 O O . ALA A 1 585 ? -46.656 -4.716 0.957 1.00 25.42 585 ALA A O 1
ATOM 4319 N N . ALA A 1 586 ? -47.989 -3.789 -0.594 1.00 24.19 586 ALA A N 1
ATOM 4320 C CA . ALA A 1 586 ? -49.246 -4.091 0.072 1.00 24.19 586 ALA A CA 1
ATOM 4321 C C . ALA A 1 586 ? -49.629 -5.556 -0.227 1.00 24.19 586 ALA A C 1
ATOM 4323 O O . ALA A 1 586 ? -49.453 -6.007 -1.362 1.00 24.19 586 ALA A O 1
ATOM 4324 N N . PRO A 1 587 ? -50.158 -6.315 0.748 1.00 29.16 587 PRO A N 1
ATOM 4325 C CA . PRO A 1 587 ? -50.608 -7.676 0.513 1.00 29.16 587 PRO A CA 1
ATOM 4326 C C . PRO A 1 587 ? -52.014 -7.639 -0.090 1.00 29.16 587 PRO A C 1
ATOM 4328 O O . PRO A 1 587 ? -52.912 -7.013 0.471 1.00 29.16 587 PRO A O 1
ATOM 4331 N N . LEU A 1 588 ? -52.236 -8.343 -1.196 1.00 24.34 588 LEU A N 1
ATOM 4332 C CA . LEU A 1 588 ? -53.578 -8.679 -1.664 1.00 24.34 588 LEU A CA 1
ATOM 4333 C C . LEU A 1 588 ? -53.566 -10.103 -2.221 1.00 24.34 588 LEU A C 1
ATOM 4335 O O . LEU A 1 588 ? -52.762 -10.384 -3.102 1.00 24.34 588 LEU A O 1
ATOM 4339 N N . GLY A 1 589 ? -54.473 -10.927 -1.681 1.00 31.31 589 GLY A N 1
ATOM 4340 C CA . GLY A 1 589 ? -55.196 -12.010 -2.369 1.00 31.31 589 GLY A CA 1
ATOM 4341 C C . GLY A 1 589 ? -54.387 -13.059 -3.106 1.00 31.31 589 GLY A C 1
ATOM 4342 O O . GLY A 1 589 ? -54.015 -12.776 -4.263 1.00 31.31 589 GLY A O 1
#